Protein AF-A0A1I1AK60-F1 (afdb_monomer_lite)

Structure (mmCIF, N/CA/C/O backbone):
data_AF-A0A1I1AK60-F1
#
_entry.id   AF-A0A1I1AK60-F1
#
loop_
_atom_site.group_PDB
_atom_site.id
_atom_site.type_symbol
_atom_site.label_atom_id
_atom_site.label_alt_id
_atom_site.label_comp_id
_atom_site.label_asym_id
_atom_site.label_entity_id
_atom_site.label_seq_id
_atom_site.pdbx_PDB_ins_code
_atom_site.Cartn_x
_atom_site.Cartn_y
_atom_site.Cartn_z
_atom_site.occupancy
_atom_site.B_iso_or_equiv
_atom_site.auth_seq_id
_atom_site.auth_comp_id
_atom_site.auth_asym_id
_atom_site.auth_atom_id
_atom_site.pdbx_PDB_model_num
ATOM 1 N N . MET A 1 1 ? 7.339 -28.653 -0.037 1.00 32.06 1 MET A N 1
ATOM 2 C CA . MET A 1 1 ? 8.490 -27.781 0.278 1.00 32.06 1 MET A CA 1
ATOM 3 C C . MET A 1 1 ? 8.193 -26.424 -0.338 1.00 32.06 1 MET A C 1
ATOM 5 O O . MET A 1 1 ? 7.769 -26.441 -1.487 1.00 32.06 1 MET A O 1
ATOM 9 N N . PRO A 1 2 ? 8.282 -25.295 0.388 1.00 40.41 2 PRO A N 1
ATOM 10 C CA . PRO A 1 2 ? 8.175 -23.986 -0.255 1.00 40.41 2 PRO A CA 1
ATOM 11 C C . PRO A 1 2 ? 9.302 -23.860 -1.288 1.00 40.41 2 PRO A C 1
ATOM 13 O O . PRO A 1 2 ? 10.415 -24.316 -1.024 1.00 40.41 2 PRO A O 1
ATOM 16 N N . ALA A 1 3 ? 8.988 -23.340 -2.474 1.00 48.50 3 ALA A N 1
ATOM 17 C CA . ALA A 1 3 ? 9.982 -23.106 -3.512 1.00 48.50 3 ALA A CA 1
ATOM 18 C C . ALA A 1 3 ? 11.063 -22.165 -2.964 1.00 48.50 3 ALA A C 1
ATOM 20 O O . ALA A 1 3 ? 10.751 -21.180 -2.297 1.00 48.50 3 ALA A O 1
ATOM 21 N N . THR A 1 4 ? 12.332 -22.495 -3.192 1.00 51.81 4 THR A N 1
ATOM 22 C CA . THR A 1 4 ? 13.434 -21.579 -2.893 1.00 51.81 4 THR A CA 1
ATOM 23 C C . THR A 1 4 ? 13.247 -20.322 -3.748 1.00 51.81 4 THR A C 1
ATOM 25 O O . THR A 1 4 ? 12.992 -20.478 -4.947 1.00 51.81 4 THR A O 1
ATOM 28 N N . PRO A 1 5 ? 13.381 -19.106 -3.185 1.00 62.59 5 PRO A N 1
ATOM 29 C CA . PRO A 1 5 ? 13.395 -17.880 -3.977 1.00 62.59 5 PRO A CA 1
ATOM 30 C C . PRO A 1 5 ? 14.431 -18.032 -5.083 1.00 62.59 5 PRO A C 1
ATOM 32 O O . PRO A 1 5 ? 15.594 -18.347 -4.813 1.00 62.59 5 PRO A O 1
ATOM 35 N N . SER A 1 6 ? 14.003 -17.885 -6.331 1.00 75.31 6 SER A N 1
ATOM 36 C CA . SER A 1 6 ? 14.891 -18.062 -7.470 1.00 75.31 6 SER A CA 1
ATOM 37 C C . SER A 1 6 ? 15.267 -16.696 -8.012 1.00 75.31 6 SER A C 1
ATOM 39 O O . SER A 1 6 ? 14.415 -15.977 -8.535 1.00 75.31 6 SER A O 1
ATOM 41 N N . LYS A 1 7 ? 16.560 -16.359 -7.930 1.00 80.12 7 LYS A N 1
ATOM 42 C CA . LYS A 1 7 ? 17.134 -15.207 -8.638 1.00 80.12 7 LYS A CA 1
ATOM 43 C C . LYS A 1 7 ? 16.692 -15.207 -10.105 1.00 80.12 7 LYS A C 1
ATOM 45 O O . LYS A 1 7 ? 16.326 -14.163 -10.632 1.00 80.12 7 LYS A O 1
ATOM 50 N N . ASP A 1 8 ? 16.652 -16.381 -10.733 1.00 85.94 8 ASP A N 1
ATOM 51 C CA . ASP A 1 8 ? 16.255 -16.535 -12.133 1.00 85.94 8 ASP A CA 1
ATOM 52 C C . ASP A 1 8 ? 14.796 -16.125 -12.363 1.00 85.94 8 ASP A C 1
ATOM 54 O O . ASP A 1 8 ? 14.478 -15.531 -13.392 1.00 85.94 8 ASP A O 1
ATOM 58 N N . LEU A 1 9 ? 13.912 -16.386 -11.391 1.00 87.19 9 LEU A N 1
ATOM 59 C CA . LEU A 1 9 ? 12.517 -15.959 -11.459 1.00 87.19 9 LEU A CA 1
ATOM 60 C C . LEU A 1 9 ? 12.415 -14.435 -11.369 1.00 87.19 9 LEU A C 1
ATOM 62 O O . LEU A 1 9 ? 11.713 -13.830 -12.174 1.00 87.19 9 LEU A O 1
ATOM 66 N N . LEU A 1 10 ? 13.138 -13.798 -10.445 1.00 87.19 10 LEU A N 1
ATOM 67 C CA . LEU A 1 10 ? 13.122 -12.338 -10.314 1.00 87.19 10 LEU A CA 1
ATOM 68 C C . LEU A 1 10 ? 13.719 -11.650 -11.552 1.00 87.19 10 LEU A C 1
ATOM 70 O O . LEU A 1 10 ? 13.139 -10.696 -12.064 1.00 87.19 10 LEU A O 1
ATOM 74 N N . VAL A 1 11 ? 14.821 -12.176 -12.094 1.00 90.62 11 VAL A N 1
ATOM 75 C CA . VAL A 1 11 ? 15.430 -11.691 -13.345 1.00 90.62 11 VAL A CA 1
ATOM 76 C C . VAL A 1 11 ? 14.471 -11.846 -14.527 1.00 90.62 11 VAL A C 1
ATOM 78 O O . VAL A 1 11 ? 14.330 -10.917 -15.323 1.00 90.62 11 VAL A O 1
ATOM 81 N N . ALA A 1 12 ? 13.769 -12.979 -14.638 1.00 89.25 12 ALA A N 1
ATOM 82 C CA . ALA A 1 12 ? 12.771 -13.183 -15.685 1.00 89.25 12 ALA A CA 1
ATOM 83 C C . ALA A 1 12 ? 11.626 -12.160 -15.601 1.00 89.25 12 ALA A C 1
ATOM 85 O O . ALA A 1 12 ? 11.209 -11.638 -16.636 1.00 89.25 12 ALA A O 1
ATOM 86 N N . HIS A 1 13 ? 11.166 -11.829 -14.391 1.00 88.69 13 HIS A N 1
ATOM 87 C CA . HIS A 1 13 ? 10.137 -10.810 -14.177 1.00 88.69 13 HIS A CA 1
ATOM 88 C C . HIS A 1 13 ? 10.623 -9.404 -14.508 1.00 88.69 13 HIS A C 1
ATOM 90 O O . HIS A 1 13 ? 9.925 -8.679 -15.210 1.00 88.69 13 HIS A O 1
ATOM 96 N N . VAL A 1 14 ? 11.825 -9.026 -14.064 1.00 89.38 14 VAL A N 1
ATOM 97 C CA . VAL A 1 14 ? 12.427 -7.726 -14.404 1.00 89.38 14 VAL A CA 1
ATOM 98 C C . VAL A 1 14 ? 12.552 -7.585 -15.919 1.00 89.38 14 VAL A C 1
ATOM 100 O O . VAL A 1 14 ? 12.210 -6.545 -16.471 1.00 89.38 14 VAL A O 1
ATOM 103 N N . ARG A 1 15 ? 12.991 -8.644 -16.610 1.00 90.38 15 ARG A N 1
ATOM 104 C CA . ARG A 1 15 ? 13.091 -8.650 -18.072 1.00 90.38 15 ARG A CA 1
ATOM 105 C C . ARG A 1 15 ? 11.729 -8.453 -18.731 1.00 90.38 15 ARG A C 1
ATOM 107 O O . ARG A 1 15 ? 11.592 -7.569 -19.562 1.00 90.38 15 ARG A O 1
ATOM 114 N N . ALA A 1 16 ? 10.726 -9.233 -18.324 1.00 87.38 16 ALA A N 1
ATOM 115 C CA . ALA A 1 16 ? 9.370 -9.091 -18.851 1.00 87.38 16 ALA A CA 1
ATOM 116 C C . ALA A 1 16 ? 8.807 -7.684 -18.601 1.00 87.38 16 ALA A C 1
ATOM 118 O O . ALA A 1 16 ? 8.126 -7.132 -19.454 1.00 87.38 16 ALA A O 1
ATOM 119 N N . LEU A 1 17 ? 9.125 -7.084 -17.455 1.00 87.06 17 LEU A N 1
ATOM 120 C CA . LEU A 1 17 ? 8.695 -5.737 -17.104 1.00 87.06 17 LEU A CA 1
ATOM 121 C C . LEU A 1 17 ? 9.390 -4.651 -17.940 1.00 87.06 17 LEU A C 1
ATOM 123 O O . LEU A 1 17 ? 8.762 -3.649 -18.268 1.00 87.06 17 LEU A O 1
ATOM 127 N N . LEU A 1 18 ? 10.658 -4.853 -18.310 1.00 86.94 18 LEU A N 1
ATOM 128 C CA . LEU A 1 18 ? 11.388 -3.975 -19.231 1.00 86.94 18 LEU A CA 1
ATOM 129 C C . LEU A 1 18 ? 10.826 -4.010 -20.663 1.00 86.94 18 LEU A C 1
ATOM 131 O O . LEU A 1 18 ? 11.010 -3.042 -21.398 1.00 86.94 18 LEU A O 1
ATOM 135 N N . ASP A 1 19 ? 10.136 -5.089 -21.042 1.00 83.06 19 ASP A N 1
ATOM 136 C CA . ASP A 1 19 ? 9.497 -5.244 -22.357 1.00 83.06 19 ASP A CA 1
ATOM 137 C C . ASP A 1 19 ? 8.117 -4.573 -22.443 1.00 83.06 19 ASP A C 1
ATOM 139 O O . ASP A 1 19 ? 7.574 -4.400 -23.538 1.00 83.06 19 ASP A O 1
ATOM 143 N N . VAL A 1 20 ? 7.526 -4.210 -21.301 1.00 77.69 20 VAL A N 1
ATOM 144 C CA . VAL A 1 20 ? 6.195 -3.603 -21.237 1.00 77.69 20 VAL A CA 1
ATOM 145 C C . VAL A 1 20 ? 6.311 -2.097 -21.426 1.00 77.69 20 VAL A C 1
ATOM 147 O O . VAL A 1 20 ? 6.971 -1.404 -20.650 1.00 77.69 20 VAL A O 1
ATOM 150 N N . GLU A 1 21 ? 5.613 -1.575 -22.435 1.00 76.38 21 GLU A N 1
ATOM 151 C CA . GLU A 1 21 ? 5.428 -0.134 -22.559 1.00 76.38 21 GLU A CA 1
ATOM 152 C C . GLU A 1 21 ? 4.635 0.367 -21.341 1.00 76.38 21 GLU A C 1
ATOM 154 O O . GLU A 1 21 ? 3.540 -0.138 -21.067 1.00 76.38 21 GLU A O 1
ATOM 159 N N . PRO A 1 22 ? 5.179 1.318 -20.567 1.00 74.06 22 PRO A N 1
ATOM 160 C CA . PRO A 1 22 ? 4.532 1.766 -19.349 1.00 74.06 22 PRO A CA 1
ATOM 161 C C . PRO A 1 22 ? 3.182 2.421 -19.686 1.00 74.06 22 PRO A C 1
ATOM 163 O O . PRO A 1 22 ? 3.148 3.335 -20.516 1.00 74.06 22 PRO A O 1
ATOM 166 N N . PRO A 1 23 ? 2.070 2.059 -19.015 1.00 77.75 23 PRO A N 1
ATOM 167 C CA . PRO A 1 23 ? 0.756 2.681 -19.224 1.00 77.75 23 PRO A CA 1
ATOM 168 C C . PRO A 1 23 ? 0.668 4.041 -18.515 1.00 77.75 23 PRO A C 1
ATOM 170 O O . PRO A 1 23 ? -0.313 4.394 -17.872 1.00 77.75 23 PRO A O 1
ATOM 173 N N . VAL A 1 24 ? 1.757 4.800 -18.574 1.00 68.94 24 VAL A N 1
ATOM 174 C CA . VAL A 1 24 ? 1.915 6.111 -17.946 1.00 68.94 24 VAL A CA 1
ATOM 175 C C . VAL A 1 24 ? 1.427 7.233 -18.856 1.00 68.94 24 VAL A C 1
ATOM 177 O O . VAL A 1 24 ? 1.158 8.331 -18.374 1.00 68.94 24 VAL A O 1
ATOM 180 N N . GLY A 1 25 ? 1.307 6.988 -20.166 1.00 76.06 25 GLY A N 1
ATOM 181 C CA . GLY A 1 25 ? 0.958 8.017 -21.143 1.00 76.06 25 GLY A CA 1
ATOM 182 C C . GLY A 1 25 ? 1.864 9.246 -21.011 1.00 76.06 25 GLY A C 1
ATOM 183 O O . GLY A 1 25 ? 3.085 9.129 -20.920 1.00 76.06 25 GLY A O 1
ATOM 184 N N . ALA A 1 26 ? 1.264 10.437 -20.941 1.00 60.91 26 ALA A N 1
ATOM 185 C CA . ALA A 1 26 ? 1.990 11.697 -20.743 1.00 60.91 26 ALA A CA 1
ATOM 186 C C . ALA A 1 26 ? 2.544 11.893 -19.317 1.00 60.91 26 ALA A C 1
ATOM 188 O O . ALA A 1 26 ? 3.278 12.849 -19.079 1.00 60.91 26 ALA A O 1
ATOM 189 N N . TYR A 1 27 ? 2.189 11.018 -18.372 1.00 76.81 27 TYR A N 1
ATOM 190 C CA . TYR A 1 27 ? 2.571 11.135 -16.967 1.00 76.81 27 TYR A CA 1
ATOM 191 C C . TYR A 1 27 ? 3.836 10.366 -16.611 1.00 76.81 27 TYR A C 1
ATOM 193 O O . TYR A 1 27 ? 4.258 10.397 -15.460 1.00 76.81 27 TYR A O 1
ATOM 201 N N . GLY A 1 28 ? 4.439 9.651 -17.558 1.00 78.44 28 GLY A N 1
ATOM 202 C CA . GLY A 1 28 ? 5.690 8.943 -17.320 1.00 78.44 28 GLY A CA 1
ATOM 203 C C . GLY A 1 28 ? 6.844 9.910 -17.141 1.00 78.44 28 GLY A C 1
ATOM 204 O O . GLY A 1 28 ? 6.950 10.896 -17.870 1.00 78.44 28 GLY A O 1
ATOM 205 N N . VAL A 1 29 ? 7.750 9.607 -16.215 1.00 80.56 29 VAL A N 1
ATOM 206 C CA . VAL A 1 29 ? 9.047 10.288 -16.200 1.00 80.56 29 VAL A CA 1
ATOM 207 C C . VAL A 1 29 ? 9.824 9.853 -17.453 1.00 80.56 29 VAL A C 1
ATOM 209 O O . VAL A 1 29 ? 10.045 8.649 -17.630 1.00 80.56 29 VAL A O 1
ATOM 212 N N . PRO A 1 30 ? 10.233 10.780 -18.341 1.00 80.19 30 PRO A N 1
ATOM 213 C CA . PRO A 1 30 ? 10.964 10.422 -19.553 1.00 80.19 30 PRO A CA 1
ATOM 214 C C . PRO A 1 30 ? 12.251 9.653 -19.240 1.00 80.19 30 PRO A C 1
ATOM 216 O O . PRO A 1 30 ? 12.930 9.963 -18.266 1.00 80.19 30 PRO A O 1
ATOM 219 N N . ASP A 1 31 ? 12.584 8.667 -20.079 1.00 80.56 31 ASP A N 1
ATOM 220 C CA . ASP A 1 31 ? 13.761 7.788 -19.933 1.00 80.56 31 ASP A CA 1
ATOM 221 C C . ASP A 1 31 ? 13.768 6.932 -18.647 1.00 80.56 31 ASP A C 1
ATOM 223 O O . ASP A 1 31 ? 14.723 6.197 -18.424 1.00 80.56 31 ASP A O 1
ATOM 227 N N . SER A 1 32 ? 12.724 6.968 -17.807 1.00 84.19 32 SER A N 1
ATOM 228 C CA . SER A 1 32 ? 12.649 6.108 -16.619 1.00 84.19 32 SER A CA 1
ATOM 229 C C . SER A 1 32 ? 12.376 4.649 -16.985 1.00 84.19 32 SER A C 1
ATOM 231 O O . SER A 1 32 ? 11.668 4.344 -17.947 1.00 84.19 32 SER A O 1
ATOM 233 N N . VAL A 1 33 ? 12.933 3.739 -16.188 1.00 86.81 33 VAL A N 1
ATOM 234 C CA . VAL A 1 33 ? 12.584 2.315 -16.223 1.00 86.81 33 VAL A CA 1
ATOM 235 C C . VAL A 1 33 ? 11.731 1.946 -15.013 1.00 86.81 33 VAL A C 1
ATOM 237 O O . VAL A 1 33 ? 11.809 2.618 -13.981 1.00 86.81 33 VAL A O 1
ATOM 240 N N . PRO A 1 34 ? 10.912 0.887 -15.111 1.00 89.19 34 PRO A N 1
ATOM 241 C CA . PRO A 1 34 ? 10.194 0.361 -13.960 1.00 89.19 34 PRO A CA 1
ATOM 242 C C . PRO A 1 34 ? 11.146 -0.047 -12.830 1.00 89.19 34 PRO A C 1
ATOM 244 O O . PRO A 1 34 ? 12.152 -0.720 -13.055 1.00 89.19 34 PRO A O 1
ATOM 247 N N . ILE A 1 35 ? 10.793 0.322 -11.601 1.00 89.88 35 ILE A N 1
ATOM 248 C CA . ILE A 1 35 ? 11.523 -0.026 -10.385 1.00 89.88 35 ILE A CA 1
ATOM 249 C C . ILE A 1 35 ? 10.829 -1.210 -9.719 1.00 89.88 35 ILE A C 1
ATOM 251 O O . ILE A 1 35 ? 9.715 -1.091 -9.218 1.00 89.88 35 ILE A O 1
ATOM 255 N N . VAL A 1 36 ? 11.497 -2.364 -9.709 1.00 89.94 36 VAL A N 1
ATOM 256 C CA . VAL A 1 36 ? 10.966 -3.578 -9.063 1.00 89.94 36 VAL A CA 1
ATOM 257 C C . VAL A 1 36 ? 11.072 -3.530 -7.542 1.00 89.94 36 VAL A C 1
ATOM 259 O O . VAL A 1 36 ? 10.236 -4.099 -6.846 1.00 89.94 36 VAL A O 1
ATOM 262 N N . ALA A 1 37 ? 12.107 -2.865 -7.032 1.00 93.69 37 ALA A N 1
ATOM 263 C CA . ALA A 1 37 ? 12.353 -2.658 -5.617 1.00 93.69 37 ALA A CA 1
ATOM 264 C C . ALA A 1 37 ? 13.382 -1.540 -5.415 1.00 93.69 37 ALA A C 1
ATOM 266 O O . ALA A 1 37 ? 14.252 -1.315 -6.259 1.00 93.69 37 ALA A O 1
ATOM 267 N N . PHE A 1 38 ? 13.338 -0.909 -4.249 1.00 94.06 38 PHE A N 1
ATOM 268 C CA . PHE A 1 38 ? 14.470 -0.186 -3.686 1.00 94.06 38 PHE A CA 1
ATOM 269 C C . PHE A 1 38 ? 15.088 -1.053 -2.587 1.00 94.06 38 PHE A C 1
ATOM 271 O O . PHE A 1 38 ? 14.412 -1.407 -1.619 1.00 94.06 38 PHE A O 1
ATOM 278 N N . GLY A 1 39 ? 16.365 -1.400 -2.726 1.00 94.06 39 GLY A N 1
ATOM 279 C CA . GLY A 1 39 ? 17.046 -2.361 -1.860 1.00 94.06 39 GLY A CA 1
ATOM 280 C C . GLY A 1 39 ? 16.936 -3.804 -2.354 1.00 94.06 39 GLY A C 1
ATOM 281 O O . GLY A 1 39 ? 16.292 -4.103 -3.360 1.00 94.06 39 GLY A O 1
ATOM 282 N N . ASP A 1 40 ? 17.620 -4.706 -1.653 1.00 93.00 40 ASP A N 1
ATOM 283 C CA . ASP A 1 40 ? 17.819 -6.087 -2.089 1.00 93.00 40 ASP A CA 1
ATOM 284 C C . ASP A 1 40 ? 16.617 -6.986 -1.766 1.00 93.00 40 ASP A C 1
ATOM 286 O O . ASP A 1 40 ? 16.602 -7.715 -0.775 1.00 93.00 40 ASP A O 1
ATOM 290 N N . ALA A 1 41 ? 15.592 -6.943 -2.620 1.00 92.94 41 ALA A N 1
ATOM 291 C CA . ALA A 1 41 ? 14.375 -7.737 -2.446 1.00 92.94 41 ALA A CA 1
ATOM 292 C C . ALA A 1 41 ? 14.626 -9.257 -2.415 1.00 92.94 41 ALA A C 1
ATOM 294 O O . ALA A 1 41 ? 13.834 -9.991 -1.828 1.00 92.94 41 ALA A O 1
ATOM 295 N N . GLN A 1 42 ? 15.728 -9.741 -3.003 1.00 90.75 42 GLN A N 1
ATOM 296 C CA . GLN A 1 42 ? 16.057 -11.167 -3.009 1.00 90.75 42 GLN A CA 1
ATOM 297 C C . GLN A 1 42 ? 16.424 -11.679 -1.608 1.00 90.75 42 GLN A C 1
ATOM 299 O O . GLN A 1 42 ? 16.108 -12.821 -1.275 1.00 90.75 42 GLN A O 1
ATOM 304 N N . HIS A 1 43 ? 17.083 -10.848 -0.797 1.00 91.00 43 HIS A N 1
ATOM 305 C CA . HIS A 1 43 ? 17.568 -11.225 0.535 1.00 91.00 43 HIS A CA 1
ATOM 306 C C . HIS A 1 43 ? 16.830 -10.520 1.681 1.00 91.00 43 HIS A C 1
ATOM 308 O O . HIS A 1 43 ? 16.997 -10.901 2.843 1.00 91.00 43 HIS A O 1
ATOM 314 N N . ALA A 1 44 ? 15.998 -9.522 1.375 1.00 96.19 44 ALA A N 1
ATOM 315 C CA . ALA A 1 44 ? 15.188 -8.834 2.363 1.00 96.19 44 ALA A CA 1
ATOM 316 C C . ALA A 1 44 ? 14.240 -9.801 3.089 1.00 96.19 44 ALA A C 1
ATOM 318 O O . ALA A 1 44 ? 13.639 -10.705 2.507 1.00 96.19 44 ALA A O 1
ATOM 319 N N . ARG A 1 45 ? 14.072 -9.562 4.390 1.00 96.31 45 ARG A N 1
ATOM 320 C CA . ARG A 1 45 ? 13.108 -10.270 5.244 1.00 96.31 45 ARG A CA 1
ATOM 321 C C . ARG A 1 45 ? 11.800 -9.504 5.367 1.00 96.31 45 ARG A C 1
ATOM 323 O O . ARG A 1 45 ? 10.747 -10.107 5.555 1.00 96.31 45 ARG A O 1
ATOM 330 N N . VAL A 1 46 ? 11.869 -8.177 5.298 1.00 98.06 46 VAL A N 1
ATOM 331 C CA . VAL A 1 46 ? 10.714 -7.289 5.447 1.00 98.06 46 VAL A CA 1
ATOM 332 C C . VAL A 1 46 ? 10.645 -6.344 4.260 1.00 98.06 46 VAL A C 1
ATOM 334 O O . VAL A 1 46 ? 11.631 -5.697 3.924 1.00 98.06 46 VAL A O 1
ATOM 337 N N . ALA A 1 47 ? 9.471 -6.214 3.657 1.00 98.31 47 ALA A N 1
ATOM 338 C CA . ALA A 1 47 ? 9.219 -5.181 2.664 1.00 98.31 47 ALA A CA 1
ATOM 339 C C . ALA A 1 47 ? 8.326 -4.099 3.261 1.00 98.31 47 ALA A C 1
ATOM 341 O O . ALA A 1 47 ? 7.383 -4.398 3.992 1.00 98.31 47 ALA A O 1
ATOM 342 N N . THR A 1 48 ? 8.570 -2.841 2.918 1.00 98.44 48 THR A N 1
ATOM 343 C CA . THR A 1 48 ? 7.525 -1.814 3.003 1.00 98.44 48 THR A CA 1
ATOM 344 C C . THR A 1 48 ? 6.946 -1.573 1.615 1.00 98.44 48 THR A C 1
ATOM 346 O O . THR A 1 48 ? 7.646 -1.753 0.623 1.00 98.44 48 THR A O 1
ATOM 349 N N . VAL A 1 49 ? 5.679 -1.169 1.532 1.00 97.88 49 VAL A N 1
ATOM 350 C CA . VAL A 1 49 ? 4.99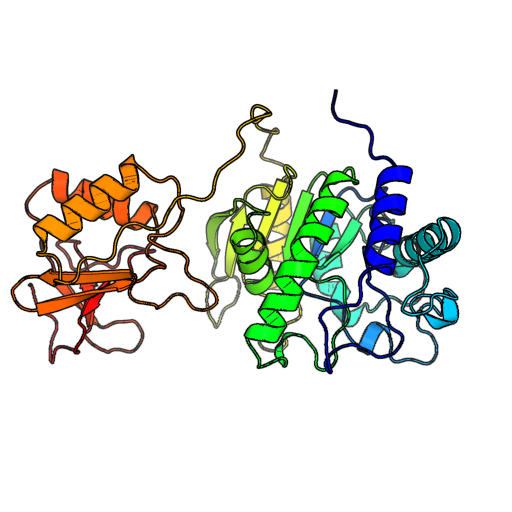0 -0.938 0.256 1.00 97.88 49 VAL A CA 1
ATOM 351 C C . VAL A 1 49 ? 4.492 0.499 0.171 1.00 97.88 49 VAL A C 1
ATOM 353 O O . VAL A 1 49 ? 3.771 0.969 1.062 1.00 97.88 49 VAL A O 1
ATOM 356 N N . GLY A 1 50 ? 4.911 1.185 -0.889 1.00 95.25 50 GLY A N 1
ATOM 357 C CA . GLY A 1 50 ? 4.457 2.501 -1.321 1.00 95.25 50 GLY A CA 1
ATOM 358 C C . GLY A 1 50 ? 3.470 2.411 -2.485 1.00 95.25 50 GLY A C 1
ATOM 359 O O . GLY A 1 50 ? 3.014 1.330 -2.857 1.00 95.25 50 GLY A O 1
ATOM 360 N N . ILE A 1 51 ? 3.077 3.567 -3.026 1.00 92.25 51 ILE A N 1
ATOM 361 C CA . ILE A 1 51 ? 2.210 3.589 -4.209 1.00 92.25 51 ILE A CA 1
ATOM 362 C C . ILE A 1 51 ? 3.024 3.535 -5.498 1.00 92.25 51 ILE A C 1
ATOM 364 O O . ILE A 1 51 ? 2.724 2.691 -6.336 1.00 92.25 51 ILE A O 1
ATOM 368 N N . ASN A 1 52 ? 3.997 4.432 -5.662 1.00 91.81 52 ASN A N 1
ATOM 369 C CA . ASN A 1 52 ? 4.848 4.514 -6.836 1.00 91.81 52 ASN A CA 1
ATOM 370 C C . ASN A 1 52 ? 6.129 5.331 -6.560 1.00 91.81 52 ASN A C 1
ATOM 372 O O . ASN A 1 52 ? 6.127 6.187 -5.664 1.00 91.81 52 ASN A O 1
ATOM 376 N N . PRO A 1 53 ? 7.177 5.153 -7.385 1.00 88.50 53 PRO A N 1
ATOM 377 C CA . PRO A 1 53 ? 8.366 5.998 -7.372 1.00 88.50 53 PRO A CA 1
ATOM 378 C C . PRO A 1 53 ? 8.070 7.468 -7.712 1.00 88.50 53 PRO A C 1
ATOM 380 O O . PRO A 1 53 ? 7.240 7.778 -8.569 1.00 88.50 53 PRO A O 1
ATOM 383 N N . SER A 1 54 ? 8.809 8.394 -7.095 1.00 81.56 54 SER A N 1
ATOM 384 C CA . SER A 1 54 ? 8.747 9.827 -7.429 1.00 81.56 54 SER A CA 1
ATOM 385 C C . SER A 1 54 ? 9.696 10.173 -8.575 1.00 81.56 54 SER A C 1
ATOM 387 O O . SER A 1 54 ? 10.798 9.644 -8.651 1.00 81.56 54 SER A O 1
ATOM 389 N N . ASP A 1 55 ? 9.339 11.171 -9.381 1.00 76.75 55 ASP A N 1
ATOM 390 C CA . ASP A 1 55 ? 10.247 11.841 -10.326 1.00 76.75 55 ASP A CA 1
ATOM 391 C C . ASP A 1 55 ? 11.531 12.405 -9.685 1.00 76.75 55 ASP A C 1
ATOM 393 O O . ASP A 1 55 ? 12.582 12.421 -10.320 1.00 76.75 55 ASP A O 1
ATOM 397 N N . ALA A 1 56 ? 11.484 12.804 -8.412 1.00 74.62 56 ALA A N 1
ATOM 398 C CA . ALA A 1 56 ? 12.647 13.230 -7.636 1.00 74.62 56 ALA A CA 1
ATOM 399 C C . ALA A 1 56 ? 13.753 12.161 -7.534 1.00 74.62 56 ALA A C 1
ATOM 401 O O . ALA A 1 56 ? 14.918 12.524 -7.400 1.00 74.62 56 ALA A O 1
ATOM 402 N N . GLU A 1 57 ? 13.414 10.870 -7.642 1.00 70.94 57 GLU A N 1
ATOM 403 C CA . GLU A 1 57 ? 14.398 9.773 -7.713 1.00 70.94 57 GLU A CA 1
ATOM 404 C C . GLU A 1 57 ? 15.204 9.800 -9.027 1.00 70.94 57 GLU A C 1
ATOM 406 O O . GLU A 1 57 ? 16.294 9.236 -9.112 1.00 70.94 57 GLU A O 1
ATOM 411 N N . PHE A 1 58 ? 14.684 10.491 -10.047 1.00 69.19 58 PHE A N 1
ATOM 412 C CA . PHE A 1 58 ? 15.252 10.599 -11.393 1.00 69.19 58 PHE A CA 1
ATOM 413 C C . PHE A 1 58 ? 15.798 12.009 -11.694 1.00 69.19 58 PHE A C 1
ATOM 415 O O . PHE A 1 58 ? 16.554 12.189 -12.647 1.00 69.19 58 PHE A O 1
ATOM 422 N N . ALA A 1 59 ? 15.459 13.016 -10.880 1.00 59.41 59 ALA A N 1
ATOM 423 C CA . ALA A 1 59 ? 15.865 14.409 -11.061 1.00 59.41 59 ALA A CA 1
ATOM 424 C C . ALA A 1 59 ? 17.043 14.791 -10.133 1.00 59.41 59 ALA A C 1
ATOM 426 O O . ALA A 1 59 ? 16.844 15.209 -8.993 1.00 59.41 59 ALA A O 1
ATOM 427 N N . GLY A 1 60 ? 18.292 14.698 -10.615 1.00 51.59 60 GLY A N 1
ATOM 428 C CA . GLY A 1 60 ? 19.482 15.122 -9.858 1.00 51.59 60 GLY A CA 1
ATOM 429 C C . GLY A 1 60 ? 20.817 14.964 -10.603 1.00 51.59 60 GLY A C 1
ATOM 430 O O . GLY A 1 60 ? 20.872 14.374 -11.673 1.00 51.59 60 GLY A O 1
ATOM 431 N N . VAL A 1 61 ? 21.913 15.499 -10.038 1.00 39.69 61 VAL A N 1
ATOM 432 C CA . VAL A 1 61 ? 23.293 15.390 -10.589 1.00 39.69 61 VAL A CA 1
ATOM 433 C C . VAL A 1 61 ? 23.928 14.018 -10.291 1.00 39.69 61 VAL A C 1
ATOM 435 O O . VAL A 1 61 ? 24.920 13.638 -10.906 1.00 39.69 61 VAL A O 1
ATOM 438 N N . GLN A 1 62 ? 23.331 13.251 -9.378 1.00 46.03 62 GLN A N 1
ATOM 439 C CA . GLN A 1 62 ? 23.662 11.854 -9.103 1.00 46.03 62 GLN A CA 1
ATOM 440 C C . GLN A 1 62 ? 22.382 11.083 -8.741 1.00 46.03 62 GLN A C 1
ATOM 442 O O . GLN A 1 62 ? 22.201 10.718 -7.579 1.00 46.03 62 GLN A O 1
ATOM 447 N N . PRO A 1 63 ? 21.475 10.799 -9.696 1.00 48.19 63 PRO A N 1
ATOM 448 C CA . PRO A 1 63 ? 20.707 9.564 -9.571 1.00 48.19 63 PRO A CA 1
ATOM 449 C C . PRO A 1 63 ? 21.724 8.419 -9.391 1.00 48.19 63 PRO A C 1
ATOM 451 O O . PRO A 1 63 ? 22.886 8.564 -9.799 1.00 48.19 63 PRO A O 1
ATOM 454 N N . PRO A 1 64 ? 21.362 7.244 -8.858 1.00 52.72 64 PRO A N 1
ATOM 455 C CA . PRO A 1 64 ? 22.060 6.054 -9.315 1.00 52.72 64 PRO A CA 1
ATOM 456 C C . PRO A 1 64 ? 21.975 6.125 -10.847 1.00 52.72 64 PRO A C 1
ATOM 458 O O . PRO A 1 64 ? 20.884 6.022 -11.399 1.00 52.72 64 PRO A O 1
ATOM 461 N N . ILE A 1 65 ? 23.088 6.408 -11.531 1.00 50.97 65 ILE A N 1
ATOM 462 C CA . ILE A 1 65 ? 23.204 6.704 -12.978 1.00 50.97 65 ILE A CA 1
ATOM 463 C C . ILE A 1 65 ? 22.710 5.526 -13.862 1.00 50.97 65 ILE A C 1
ATOM 465 O O . ILE A 1 65 ? 22.929 5.483 -15.062 1.00 50.97 65 ILE A O 1
ATOM 469 N N . ALA A 1 66 ? 22.005 4.551 -13.296 1.00 57.53 66 ALA A N 1
ATOM 470 C CA . ALA A 1 66 ? 21.662 3.279 -13.895 1.00 57.53 66 ALA A CA 1
ATOM 471 C C . ALA A 1 66 ? 20.158 2.930 -13.845 1.00 57.53 66 ALA A C 1
ATOM 473 O O . ALA A 1 66 ? 19.808 1.789 -14.130 1.00 57.53 66 ALA A O 1
ATOM 474 N N . LEU A 1 67 ? 19.273 3.888 -13.531 1.00 66.75 67 LEU A N 1
ATOM 475 C CA . LEU A 1 67 ? 17.808 3.716 -13.599 1.00 66.75 67 LEU A CA 1
ATOM 476 C C . LEU A 1 67 ? 17.169 4.435 -14.799 1.00 66.75 67 LEU A C 1
ATOM 478 O O . LEU A 1 67 ? 16.009 4.838 -14.736 1.00 66.75 67 LEU A O 1
ATOM 482 N N . THR A 1 68 ? 17.913 4.613 -15.893 1.00 76.69 68 THR A N 1
ATOM 483 C CA . THR A 1 68 ? 17.337 5.125 -17.141 1.00 76.69 68 THR A CA 1
ATOM 484 C C . THR A 1 68 ? 17.469 4.121 -18.276 1.00 76.69 68 THR A C 1
ATOM 486 O O . THR A 1 68 ? 18.405 3.313 -18.292 1.00 76.69 68 THR A O 1
ATOM 489 N N . ALA A 1 69 ? 16.531 4.154 -19.223 1.00 80.06 69 ALA A N 1
ATOM 490 C CA . ALA A 1 69 ? 16.534 3.255 -20.372 1.00 80.06 69 ALA A CA 1
ATOM 491 C C . ALA A 1 69 ? 17.826 3.434 -21.181 1.00 80.06 69 ALA A C 1
ATOM 493 O O . ALA A 1 69 ? 18.518 2.462 -21.493 1.00 80.06 69 ALA A O 1
ATOM 494 N N . SER A 1 70 ? 18.240 4.687 -21.379 1.00 81.50 70 SER A N 1
ATOM 495 C CA . SER A 1 70 ? 19.510 5.042 -22.017 1.00 81.50 70 SER A CA 1
ATOM 496 C C . SER A 1 70 ? 20.730 4.445 -21.299 1.00 81.50 70 SER A C 1
ATOM 498 O O . SER A 1 70 ? 21.623 3.900 -21.949 1.00 81.50 70 SER A O 1
ATOM 500 N N . ALA A 1 71 ? 20.773 4.479 -19.962 1.00 79.50 71 ALA A N 1
ATOM 501 C CA . ALA A 1 71 ? 21.873 3.901 -19.183 1.00 79.50 71 ALA A CA 1
ATOM 502 C C . ALA A 1 71 ? 21.882 2.359 -19.182 1.00 79.50 71 ALA A C 1
ATOM 504 O O . ALA A 1 71 ? 22.944 1.723 -19.102 1.00 79.50 71 ALA A O 1
ATOM 505 N N . LEU A 1 72 ? 20.707 1.735 -19.281 1.00 83.00 72 LEU A N 1
ATOM 506 C CA . LEU A 1 72 ? 20.560 0.286 -19.433 1.00 83.00 72 LEU A CA 1
ATOM 507 C C . LEU A 1 72 ? 20.773 -0.182 -20.881 1.00 83.00 72 LEU A C 1
ATOM 509 O O . LEU A 1 72 ? 20.987 -1.375 -21.112 1.00 83.00 72 LEU A O 1
ATOM 513 N N . GLY A 1 73 ? 20.797 0.744 -21.842 1.00 83.06 73 GLY A N 1
ATOM 514 C CA . GLY A 1 73 ? 20.855 0.437 -23.269 1.00 83.06 73 GLY A CA 1
ATOM 515 C C . GLY A 1 73 ? 19.571 -0.224 -23.772 1.00 83.06 73 GLY A C 1
ATOM 516 O O . GLY A 1 73 ? 19.618 -0.977 -24.743 1.00 83.06 73 GLY A O 1
ATOM 517 N N . THR A 1 74 ? 18.447 -0.013 -23.084 1.00 80.00 74 THR A N 1
ATOM 518 C CA . THR A 1 74 ? 17.136 -0.489 -23.526 1.00 80.00 74 THR A CA 1
ATOM 519 C C . THR A 1 74 ? 16.520 0.535 -24.473 1.00 80.00 74 THR A C 1
ATOM 521 O O . THR A 1 74 ? 16.783 1.735 -24.395 1.00 80.00 74 THR A O 1
ATOM 524 N N . SER A 1 75 ? 15.721 0.056 -25.422 1.00 71.44 75 SER A N 1
ATOM 525 C CA . SER A 1 75 ? 14.990 0.908 -26.356 1.00 71.44 75 SER A CA 1
ATOM 526 C C . SER A 1 75 ? 13.594 0.346 -26.556 1.00 71.44 75 SER A C 1
ATOM 528 O O . SER A 1 75 ? 13.414 -0.872 -26.607 1.00 71.44 75 SER A O 1
ATOM 530 N N . THR A 1 76 ? 12.608 1.233 -26.665 1.00 66.19 76 THR A N 1
ATOM 531 C CA . THR A 1 76 ? 11.217 0.845 -26.898 1.00 66.19 76 THR A CA 1
ATOM 532 C C . THR A 1 76 ? 11.116 -0.035 -28.145 1.00 66.19 76 THR A C 1
ATOM 534 O O . THR A 1 76 ? 11.642 0.313 -29.202 1.00 66.19 76 THR A O 1
ATOM 537 N N . GLY A 1 77 ? 10.447 -1.184 -28.022 1.00 65.69 77 GLY A N 1
ATOM 538 C CA . GLY A 1 77 ? 10.236 -2.127 -29.125 1.00 65.69 77 GLY A CA 1
ATOM 539 C C . GLY A 1 77 ? 11.356 -3.150 -29.346 1.00 65.69 77 GLY A C 1
ATOM 540 O O . GLY A 1 77 ? 11.212 -4.004 -30.221 1.00 65.69 77 GLY A O 1
ATOM 541 N N . THR A 1 78 ? 12.436 -3.114 -28.558 1.00 78.75 78 THR A N 1
ATOM 542 C CA . THR A 1 78 ? 13.453 -4.178 -28.546 1.00 78.75 78 THR A CA 1
ATOM 543 C C . THR A 1 78 ? 13.334 -4.988 -27.257 1.00 78.75 78 THR A C 1
ATOM 545 O O . THR A 1 78 ? 13.394 -4.382 -26.188 1.00 78.75 78 THR A O 1
ATOM 548 N N . PRO A 1 79 ? 13.219 -6.328 -27.327 1.00 85.38 79 PRO A N 1
ATOM 549 C CA . PRO A 1 79 ? 13.199 -7.162 -26.132 1.00 85.38 79 PRO A CA 1
ATOM 550 C C . PRO A 1 79 ? 14.458 -6.971 -25.280 1.00 85.38 79 PRO A C 1
ATOM 552 O O . PRO A 1 79 ? 15.579 -7.022 -25.797 1.00 85.38 79 PRO A O 1
ATOM 555 N N . ALA A 1 80 ? 14.274 -6.782 -23.981 1.00 88.75 80 ALA A N 1
ATOM 556 C CA . ALA A 1 80 ? 15.334 -6.649 -23.007 1.00 88.75 80 ALA A CA 1
ATOM 557 C C . ALA A 1 80 ? 16.119 -7.960 -22.871 1.00 88.75 80 ALA A C 1
ATOM 559 O O . ALA A 1 80 ? 15.565 -9.064 -22.865 1.00 88.75 80 ALA A O 1
ATOM 560 N N . THR A 1 81 ? 17.439 -7.853 -22.727 1.00 91.62 81 THR A N 1
ATOM 561 C CA . THR A 1 81 ? 18.298 -9.017 -22.495 1.00 91.62 81 THR A CA 1
ATOM 562 C C . THR A 1 81 ? 18.313 -9.414 -21.018 1.00 91.62 81 THR A C 1
ATOM 564 O O . THR A 1 81 ? 17.920 -8.651 -20.131 1.00 91.62 81 THR A O 1
ATOM 567 N N . VAL A 1 82 ? 18.788 -10.629 -20.730 1.00 91.44 82 VAL A N 1
ATOM 568 C CA . VAL A 1 82 ? 18.977 -11.092 -19.344 1.00 91.44 82 VAL A CA 1
ATOM 569 C C . VAL A 1 82 ? 19.979 -10.195 -18.620 1.00 91.44 82 VAL A C 1
ATOM 571 O O . VAL A 1 82 ? 19.737 -9.796 -17.487 1.00 91.44 82 VAL A O 1
ATOM 574 N N . GLU A 1 83 ? 21.051 -9.793 -19.299 1.00 90.88 83 GLU A N 1
ATOM 575 C CA . GLU A 1 83 ? 22.090 -8.923 -18.749 1.00 90.88 83 GLU A CA 1
ATOM 576 C C . GLU A 1 83 ? 21.535 -7.539 -18.388 1.00 90.88 83 GLU A C 1
ATOM 578 O O . GLU A 1 83 ? 21.937 -6.952 -17.385 1.00 90.88 83 GLU A O 1
ATOM 583 N N . GLN A 1 84 ? 20.590 -7.006 -19.170 1.00 91.25 84 GLN A N 1
ATOM 584 C CA . GLN A 1 84 ? 19.922 -5.739 -18.854 1.00 91.25 84 GLN A CA 1
ATOM 585 C C . GLN A 1 84 ? 19.043 -5.857 -17.609 1.00 91.25 84 GLN A C 1
ATOM 587 O O . GLN A 1 84 ? 19.101 -4.989 -16.736 1.00 91.25 84 GLN A O 1
ATOM 592 N N . ALA A 1 85 ? 18.286 -6.949 -17.493 1.00 90.81 85 ALA A N 1
ATOM 593 C CA . ALA A 1 85 ? 17.475 -7.230 -16.315 1.00 90.81 85 ALA A CA 1
ATOM 594 C C . ALA A 1 85 ? 18.334 -7.436 -15.056 1.00 90.81 85 ALA A C 1
ATOM 596 O O . ALA A 1 85 ? 18.034 -6.872 -14.005 1.00 90.81 85 ALA A O 1
ATOM 597 N N . GLU A 1 86 ? 19.441 -8.175 -15.159 1.00 91.69 86 GLU A N 1
ATOM 598 C CA . GLU A 1 86 ? 20.388 -8.352 -14.055 1.00 91.69 86 GLU A CA 1
ATOM 599 C C . GLU A 1 86 ? 21.048 -7.035 -13.641 1.00 91.69 86 GLU A C 1
ATOM 601 O O . GLU A 1 86 ? 21.214 -6.781 -12.447 1.00 91.69 86 GLU A O 1
ATOM 606 N N . ARG A 1 87 ? 21.392 -6.172 -14.605 1.00 90.38 87 ARG A N 1
ATOM 607 C CA . ARG A 1 87 ? 21.924 -4.835 -14.317 1.00 90.38 87 ARG A CA 1
ATOM 608 C C . ARG A 1 87 ? 20.908 -3.972 -13.580 1.00 90.38 87 ARG A C 1
ATOM 610 O O . ARG A 1 87 ? 21.280 -3.366 -12.581 1.00 90.38 87 ARG A O 1
ATOM 617 N N . LEU A 1 88 ? 19.653 -3.926 -14.033 1.00 89.12 88 LEU A N 1
ATOM 618 C CA . LEU A 1 88 ? 18.601 -3.180 -13.337 1.00 89.12 88 LEU A CA 1
ATOM 619 C C . LEU A 1 88 ? 18.409 -3.712 -11.912 1.00 89.12 88 LEU A C 1
ATOM 621 O O . LEU A 1 88 ? 18.416 -2.935 -10.961 1.00 89.12 88 LEU A O 1
ATOM 625 N N . LEU A 1 89 ? 18.329 -5.034 -11.748 1.00 90.56 89 LEU A N 1
ATOM 626 C CA . LEU A 1 89 ? 18.181 -5.643 -10.430 1.00 90.56 89 LEU A CA 1
ATOM 627 C C . LEU A 1 89 ? 19.360 -5.305 -9.506 1.00 90.56 89 LEU A C 1
ATOM 629 O O . LEU A 1 89 ? 19.138 -4.938 -8.358 1.00 90.56 89 LEU A O 1
ATOM 633 N N . ALA A 1 90 ? 20.600 -5.346 -10.003 1.00 89.56 90 ALA A N 1
ATOM 634 C CA . ALA A 1 90 ? 21.780 -4.971 -9.220 1.00 89.56 90 ALA A CA 1
ATOM 635 C C . ALA A 1 90 ? 21.732 -3.507 -8.747 1.00 89.56 90 ALA A C 1
ATOM 637 O O . ALA A 1 90 ? 22.127 -3.203 -7.621 1.00 89.56 90 ALA A O 1
ATOM 638 N N . VAL A 1 91 ? 21.217 -2.604 -9.585 1.00 88.12 91 VAL A N 1
ATOM 639 C CA . VAL A 1 91 ? 21.049 -1.183 -9.244 1.00 88.12 91 VAL A CA 1
ATOM 640 C C . VAL A 1 91 ? 19.958 -1.001 -8.191 1.00 88.12 91 VAL A C 1
ATOM 642 O O . VAL A 1 91 ? 20.178 -0.295 -7.208 1.00 88.12 91 VAL A O 1
ATOM 645 N N . CYS A 1 92 ? 18.816 -1.673 -8.358 1.00 90.00 92 CYS A N 1
ATOM 646 C CA . CYS A 1 92 ? 17.744 -1.719 -7.365 1.00 90.00 92 CYS A CA 1
ATOM 647 C C . CYS A 1 92 ? 18.257 -2.235 -6.011 1.00 90.00 92 CYS A C 1
ATOM 649 O O . CYS A 1 92 ? 18.073 -1.564 -4.994 1.00 90.00 92 CYS A O 1
ATOM 651 N N . SER A 1 93 ? 18.978 -3.363 -6.000 1.00 91.38 93 SER A N 1
ATOM 652 C CA . SER A 1 93 ? 19.547 -3.958 -4.785 1.00 91.38 93 SER A CA 1
ATOM 653 C C . SER A 1 93 ? 20.549 -3.036 -4.082 1.00 91.38 93 SER A C 1
ATOM 655 O O . SER A 1 93 ? 20.572 -2.974 -2.854 1.00 91.38 93 SER A O 1
ATOM 657 N N . GLY A 1 94 ? 21.344 -2.279 -4.844 1.00 89.19 94 GLY A N 1
ATOM 658 C CA . GLY A 1 94 ? 22.330 -1.328 -4.321 1.00 89.19 94 GLY A CA 1
ATOM 659 C C . GLY A 1 94 ? 21.772 0.037 -3.901 1.00 89.19 94 GLY A C 1
ATOM 660 O O . GLY A 1 94 ? 22.524 0.853 -3.371 1.00 89.19 94 GLY A O 1
ATOM 661 N N . TYR A 1 95 ? 20.478 0.312 -4.106 1.00 89.88 95 TYR A N 1
ATOM 662 C CA . TYR A 1 95 ? 19.901 1.658 -3.970 1.00 89.88 95 TYR A CA 1
ATOM 663 C C . TYR A 1 95 ? 20.251 2.362 -2.644 1.00 89.88 95 TYR A C 1
ATOM 665 O O . TYR A 1 95 ? 20.739 3.496 -2.641 1.00 89.88 95 TYR A O 1
ATOM 673 N N . PHE A 1 96 ? 20.069 1.679 -1.509 1.00 89.94 96 PHE A N 1
ATOM 674 C CA . PHE A 1 96 ? 20.312 2.261 -0.183 1.00 89.94 96 PHE A CA 1
ATOM 675 C C . PHE A 1 96 ? 21.796 2.444 0.173 1.00 89.94 96 PHE A C 1
ATOM 677 O O . PHE A 1 96 ? 22.100 3.110 1.161 1.00 89.94 96 PHE A O 1
ATOM 684 N N . GLN A 1 97 ? 22.721 1.920 -0.636 1.00 86.62 97 GLN A N 1
ATOM 685 C CA . GLN A 1 97 ? 24.172 2.052 -0.443 1.00 86.62 97 GLN A CA 1
ATOM 686 C C . GLN A 1 97 ? 24.765 3.284 -1.147 1.00 86.62 97 GLN A C 1
ATOM 688 O O . GLN A 1 97 ? 25.967 3.536 -1.051 1.00 86.62 97 GLN A O 1
ATOM 693 N N . HIS A 1 98 ? 23.947 4.038 -1.882 1.00 82.19 98 HIS A N 1
ATOM 694 C CA . HIS A 1 98 ? 24.393 5.181 -2.674 1.00 82.19 98 HIS A CA 1
ATOM 695 C C . HIS A 1 98 ? 23.814 6.488 -2.121 1.00 82.19 98 HIS A C 1
ATOM 697 O O . HIS A 1 98 ? 24.240 6.965 -1.070 1.00 82.19 98 HIS A O 1
ATOM 703 N N . HIS A 1 99 ? 22.826 7.063 -2.805 1.00 79.19 99 HIS A N 1
ATOM 704 C CA . HIS A 1 99 ? 22.187 8.323 -2.432 1.00 79.19 99 HIS A CA 1
ATOM 705 C C . HIS A 1 99 ? 20.666 8.150 -2.343 1.00 79.19 99 HIS A C 1
ATOM 707 O O . HIS A 1 99 ? 19.939 8.747 -3.135 1.00 79.19 99 HIS A O 1
ATOM 713 N N . PRO A 1 100 ? 20.166 7.324 -1.405 1.00 84.50 100 PRO A N 1
ATOM 714 C CA . PRO A 1 100 ? 18.734 7.091 -1.287 1.00 84.50 100 PRO A CA 1
ATOM 715 C C . PRO A 1 100 ? 18.005 8.361 -0.843 1.00 84.50 100 PRO A C 1
ATOM 717 O O . PRO A 1 100 ? 18.548 9.204 -0.115 1.00 84.50 100 PRO A O 1
ATOM 720 N N . TYR A 1 101 ? 16.732 8.474 -1.215 1.00 85.56 101 TYR A N 1
ATOM 721 C CA . TYR A 1 101 ? 15.884 9.604 -0.865 1.00 85.56 101 TYR A CA 1
ATOM 722 C C . TYR A 1 101 ? 15.421 9.535 0.598 1.00 85.56 101 TYR A C 1
ATOM 724 O O . TYR A 1 101 ? 14.248 9.347 0.929 1.00 85.56 101 TYR A O 1
ATOM 732 N N . TRP A 1 102 ? 16.361 9.718 1.528 1.00 87.06 102 TRP A N 1
ATOM 733 C CA . TRP A 1 102 ? 16.129 9.567 2.966 1.00 87.06 102 TRP A CA 1
ATOM 734 C C . TRP A 1 102 ? 15.008 10.448 3.513 1.00 87.06 102 TRP A C 1
ATOM 736 O O . TRP A 1 102 ? 14.384 10.084 4.505 1.00 87.06 102 TRP A O 1
ATOM 746 N N . LYS A 1 103 ? 14.689 11.577 2.870 1.00 85.44 103 LYS A N 1
ATOM 747 C CA . LYS A 1 103 ? 13.533 12.394 3.262 1.00 85.44 103 LYS A CA 1
ATOM 748 C C . LYS A 1 103 ? 12.225 11.592 3.209 1.00 85.44 103 LYS A C 1
ATOM 750 O O . LYS A 1 103 ? 11.387 11.761 4.091 1.00 85.44 103 LYS A O 1
ATOM 755 N N . TYR A 1 104 ? 12.068 10.727 2.208 1.00 88.06 104 TYR A N 1
ATOM 756 C CA . TYR A 1 104 ? 10.922 9.831 2.075 1.00 88.06 104 TYR A CA 1
ATOM 757 C C . TYR A 1 104 ? 11.063 8.582 2.961 1.00 88.06 104 TYR A C 1
ATOM 759 O O . TYR A 1 104 ? 10.114 8.212 3.658 1.00 88.06 104 TYR A O 1
ATOM 767 N N . PHE A 1 105 ? 12.248 7.958 2.984 1.00 92.19 105 PHE A N 1
ATOM 768 C CA . PHE A 1 105 ? 12.459 6.665 3.650 1.00 92.19 105 PHE A CA 1
ATOM 769 C C . PHE A 1 105 ? 12.678 6.736 5.166 1.00 92.19 105 PHE A C 1
ATOM 771 O O . PHE A 1 105 ? 12.362 5.773 5.860 1.00 92.19 105 PHE A O 1
ATOM 778 N N . ALA A 1 106 ? 13.162 7.850 5.723 1.00 92.12 106 ALA A N 1
ATOM 779 C CA . ALA A 1 106 ? 13.542 7.930 7.138 1.00 92.12 106 ALA A CA 1
ATOM 780 C C . ALA A 1 106 ? 12.405 7.620 8.138 1.00 92.12 106 ALA A C 1
ATOM 782 O O . ALA A 1 106 ? 12.676 6.964 9.146 1.00 92.12 106 ALA A O 1
ATOM 783 N N . PRO A 1 107 ? 11.139 8.037 7.926 1.00 94.12 107 PRO A N 1
ATOM 784 C CA . PRO A 1 107 ? 10.041 7.619 8.798 1.00 94.12 107 PRO A CA 1
ATOM 785 C C . PRO A 1 107 ? 9.798 6.104 8.767 1.00 94.12 107 PRO A C 1
ATOM 787 O O . PRO A 1 107 ? 9.570 5.510 9.817 1.00 94.12 107 PRO A O 1
ATOM 790 N N . LEU A 1 108 ? 9.883 5.480 7.587 1.00 96.69 108 LEU A N 1
ATOM 791 C CA . LEU A 1 108 ? 9.724 4.031 7.425 1.00 96.69 108 LEU A CA 1
ATOM 792 C C . LEU A 1 108 ? 10.901 3.264 8.032 1.00 96.69 108 LEU A C 1
ATOM 794 O O . LEU A 1 108 ? 10.682 2.270 8.713 1.00 96.69 108 LEU A O 1
ATOM 798 N N . GLU A 1 109 ? 12.126 3.760 7.856 1.00 96.19 109 GLU A N 1
ATOM 799 C CA . GLU A 1 109 ? 13.338 3.184 8.448 1.00 96.19 109 GLU A CA 1
ATOM 800 C C . GLU A 1 109 ? 13.220 3.088 9.973 1.00 96.19 109 GLU A C 1
ATOM 802 O O . GLU A 1 109 ? 13.517 2.053 10.559 1.00 96.19 109 GLU A O 1
ATOM 807 N N . LYS A 1 110 ? 12.688 4.125 10.631 1.00 95.56 110 LYS A N 1
ATOM 808 C CA . LYS A 1 110 ? 12.439 4.091 12.082 1.00 95.56 110 LYS A CA 1
ATOM 809 C C . LYS A 1 110 ? 11.412 3.029 12.482 1.00 95.56 110 LYS A C 1
ATOM 811 O O . LYS A 1 110 ? 11.569 2.398 13.532 1.00 95.56 110 LYS A O 1
ATOM 816 N N . VAL A 1 111 ? 10.368 2.844 11.667 1.00 97.31 111 VAL A N 1
ATOM 817 C CA . VAL A 1 111 ? 9.358 1.794 11.877 1.00 97.31 111 VAL A CA 1
ATOM 818 C C . VAL A 1 111 ? 9.967 0.409 11.709 1.00 97.31 111 VAL A C 1
ATOM 820 O O . VAL A 1 111 ? 9.702 -0.453 12.539 1.00 97.31 111 VAL A O 1
ATOM 823 N N . LEU A 1 112 ? 10.822 0.203 10.709 1.00 97.75 112 LEU A N 1
ATOM 824 C CA . LEU A 1 112 ? 11.541 -1.056 10.506 1.00 97.75 112 LEU A CA 1
ATOM 825 C C . LEU A 1 112 ? 12.494 -1.352 11.673 1.00 97.75 112 LEU A C 1
ATOM 827 O O . LEU A 1 112 ? 12.363 -2.373 12.346 1.00 97.75 112 LEU A O 1
ATOM 831 N N . GLN A 1 113 ? 13.388 -0.421 12.004 1.00 96.12 113 GLN A N 1
ATOM 832 C CA . GLN A 1 113 ? 14.394 -0.632 13.049 1.00 96.12 113 GLN A CA 1
ATOM 833 C C . GLN A 1 113 ? 13.758 -0.965 14.403 1.00 96.12 113 GLN A C 1
ATOM 835 O O . GLN A 1 113 ? 14.184 -1.887 15.094 1.00 96.12 113 GLN A O 1
ATOM 840 N N . THR A 1 114 ? 12.702 -0.238 14.773 1.00 94.06 114 THR A N 1
ATOM 841 C CA . THR A 1 114 ? 12.049 -0.405 16.080 1.00 94.06 114 THR A CA 1
ATOM 842 C C . THR A 1 114 ? 10.998 -1.519 16.066 1.00 94.06 114 THR A C 1
ATOM 844 O O . THR A 1 114 ? 10.837 -2.252 17.041 1.00 94.06 114 THR A O 1
ATOM 847 N N . GLY A 1 115 ? 10.248 -1.639 14.972 1.00 94.00 115 GLY A N 1
ATOM 848 C CA . GLY A 1 115 ? 9.121 -2.557 14.844 1.00 94.00 115 GLY A CA 1
ATOM 849 C C . GLY A 1 115 ? 9.531 -3.980 14.482 1.00 94.00 115 GLY A C 1
ATOM 850 O O . GLY A 1 115 ? 8.919 -4.930 14.961 1.00 94.00 115 GLY A O 1
ATOM 851 N N . THR A 1 116 ? 10.564 -4.152 13.663 1.00 95.44 116 THR A N 1
ATOM 852 C CA . THR A 1 116 ? 10.941 -5.460 13.103 1.00 95.44 116 THR A CA 1
ATOM 853 C C . THR A 1 116 ? 12.405 -5.818 13.340 1.00 95.44 116 THR A C 1
ATOM 855 O O . THR A 1 116 ? 12.771 -6.979 13.164 1.00 95.44 116 THR A O 1
ATOM 858 N N . GLY A 1 117 ? 13.234 -4.859 13.768 1.00 95.12 117 GLY A N 1
ATOM 859 C CA . GLY A 1 117 ? 14.677 -5.057 13.918 1.00 95.12 117 GLY A CA 1
ATOM 860 C C . GLY A 1 117 ? 15.399 -5.202 12.576 1.00 95.12 117 GLY A C 1
ATOM 861 O O . GLY A 1 117 ? 16.461 -5.813 12.532 1.00 95.12 117 GLY A O 1
ATOM 862 N N . THR A 1 118 ? 14.806 -4.694 11.492 1.00 97.38 118 THR A N 1
ATOM 863 C CA . THR A 1 118 ? 15.386 -4.692 10.140 1.00 97.38 118 THR A CA 1
ATOM 864 C C . THR A 1 118 ? 15.685 -3.266 9.687 1.00 97.38 118 THR A C 1
ATOM 866 O O . THR A 1 118 ? 15.195 -2.305 10.280 1.00 97.38 118 THR A O 1
ATOM 869 N N . SER A 1 119 ? 16.468 -3.115 8.625 1.00 97.06 119 SER A N 1
ATOM 870 C CA . SER A 1 119 ? 16.888 -1.824 8.083 1.00 97.06 119 SER A CA 1
ATOM 871 C C . SER A 1 119 ? 16.988 -1.889 6.564 1.00 97.06 119 SER A C 1
ATOM 873 O O . SER A 1 119 ? 17.344 -2.916 5.989 1.00 97.06 119 SER A O 1
ATOM 875 N N . TYR A 1 120 ? 16.710 -0.771 5.898 1.00 96.44 120 TYR A N 1
ATOM 876 C CA . TYR A 1 120 ? 17.072 -0.624 4.491 1.00 96.44 120 TYR A CA 1
ATOM 877 C C . TYR A 1 120 ? 18.592 -0.633 4.280 1.00 96.44 120 TYR A C 1
ATOM 879 O O . TYR A 1 120 ? 19.085 -1.101 3.257 1.00 96.44 120 TYR A O 1
ATOM 887 N N . SER A 1 121 ? 19.344 -0.106 5.250 1.00 92.56 121 SER A N 1
ATOM 888 C CA . SER A 1 121 ? 20.784 0.146 5.127 1.00 92.56 121 SER A CA 1
ATOM 889 C C . SER A 1 121 ? 21.624 -1.130 5.194 1.00 92.56 121 SER A C 1
ATOM 891 O O . SER A 1 121 ? 22.705 -1.173 4.615 1.00 92.56 121 SER A O 1
ATOM 893 N N . ASP A 1 122 ? 21.149 -2.159 5.902 1.00 93.94 122 ASP A N 1
ATOM 894 C CA . ASP A 1 122 ? 21.835 -3.454 6.026 1.00 93.94 122 ASP A CA 1
ATOM 895 C C . ASP A 1 122 ? 21.306 -4.521 5.048 1.00 93.94 122 ASP A C 1
ATOM 897 O O . ASP A 1 122 ? 21.784 -5.654 5.058 1.00 93.94 122 ASP A O 1
ATOM 901 N N . GLY A 1 123 ? 20.332 -4.162 4.201 1.00 94.12 123 GLY A N 1
ATOM 902 C CA . GLY A 1 123 ? 19.716 -5.054 3.217 1.00 94.12 123 GLY A CA 1
ATOM 903 C C . GLY A 1 123 ? 18.688 -6.036 3.788 1.00 94.12 123 GLY A C 1
ATOM 904 O O . GLY A 1 123 ? 18.110 -6.813 3.034 1.00 94.12 123 GLY A O 1
ATOM 905 N N . SER A 1 124 ? 18.408 -6.009 5.095 1.00 96.38 124 SER A N 1
ATOM 906 C CA . SER A 1 124 ? 17.375 -6.864 5.699 1.00 96.38 124 SER A CA 1
ATOM 907 C C . SER A 1 124 ? 15.947 -6.391 5.404 1.00 96.38 124 SER A C 1
ATOM 909 O O . SER A 1 124 ? 14.997 -7.154 5.619 1.00 96.38 124 SER A O 1
ATOM 911 N N . ALA A 1 125 ? 15.784 -5.169 4.888 1.00 98.00 125 ALA A N 1
ATOM 912 C CA . ALA A 1 125 ? 14.529 -4.655 4.363 1.00 98.00 125 ALA A CA 1
ATOM 913 C C . ALA A 1 125 ? 14.668 -4.025 2.968 1.00 98.00 125 ALA A C 1
ATOM 915 O O . ALA A 1 125 ? 15.698 -3.446 2.626 1.00 98.00 125 ALA A O 1
ATOM 916 N N . CYS A 1 126 ? 13.587 -4.082 2.190 1.00 97.69 126 CYS A N 1
ATOM 917 C CA . CYS A 1 126 ? 13.451 -3.396 0.904 1.00 97.69 126 CYS A CA 1
ATOM 918 C C . CYS A 1 126 ? 12.150 -2.578 0.850 1.00 97.69 126 CYS A C 1
ATOM 920 O O . CYS A 1 126 ? 11.252 -2.742 1.681 1.00 97.69 126 CYS A O 1
ATOM 922 N N . HIS A 1 127 ? 12.038 -1.680 -0.125 1.00 97.75 127 HIS A N 1
ATOM 923 C CA . HIS A 1 127 ? 10.790 -1.000 -0.464 1.00 97.75 127 HIS A CA 1
ATOM 924 C C . HIS A 1 127 ? 10.281 -1.501 -1.807 1.00 97.75 127 HIS A C 1
ATOM 926 O O . HIS A 1 127 ? 11.051 -1.612 -2.758 1.00 97.75 127 HIS A O 1
ATOM 932 N N . LEU A 1 128 ? 8.989 -1.780 -1.874 1.00 97.00 128 LEU A N 1
ATOM 933 C CA . LEU A 1 128 ? 8.269 -2.124 -3.090 1.00 97.00 128 LEU A CA 1
ATOM 934 C C . LEU A 1 128 ? 7.217 -1.049 -3.352 1.00 97.00 128 LEU A C 1
ATOM 936 O O . LEU A 1 128 ? 6.761 -0.380 -2.424 1.00 97.00 128 LEU A O 1
ATOM 940 N N . ASP A 1 129 ? 6.766 -0.944 -4.591 1.00 95.44 129 ASP A N 1
ATOM 941 C CA . ASP A 1 129 ? 5.649 -0.085 -4.960 1.00 95.44 129 ASP A CA 1
ATOM 942 C C . ASP A 1 129 ? 4.556 -0.899 -5.646 1.00 95.44 129 ASP A C 1
ATOM 944 O O . ASP A 1 129 ? 4.829 -1.882 -6.334 1.00 95.44 129 ASP A O 1
ATOM 948 N N . VAL A 1 130 ? 3.300 -0.485 -5.458 1.00 94.12 130 VAL A N 1
ATOM 949 C CA . VAL A 1 130 ? 2.166 -1.072 -6.192 1.00 94.12 130 VAL A CA 1
ATOM 950 C C . VAL A 1 130 ? 2.290 -0.786 -7.688 1.00 94.12 130 VAL A C 1
ATOM 952 O O . VAL A 1 130 ? 1.981 -1.644 -8.509 1.00 94.12 130 VAL A O 1
ATOM 955 N N . VAL A 1 131 ? 2.747 0.413 -8.044 1.00 92.69 131 VAL A N 1
ATOM 956 C CA . VAL A 1 131 ? 2.983 0.850 -9.418 1.00 92.69 131 VAL A CA 1
ATOM 957 C C . VAL A 1 131 ? 4.491 1.034 -9.600 1.00 92.69 131 VAL A C 1
ATOM 959 O O . VAL A 1 131 ? 5.051 1.961 -9.017 1.00 92.69 131 VAL A O 1
ATOM 962 N N . PRO A 1 132 ? 5.169 0.202 -10.410 1.00 92.50 132 PRO A N 1
ATOM 963 C CA . PRO A 1 132 ? 6.629 0.237 -10.530 1.00 92.50 132 PRO A CA 1
ATOM 964 C C . PRO A 1 132 ? 7.142 1.436 -11.341 1.00 92.50 132 PRO A C 1
ATOM 966 O O . PRO A 1 132 ? 8.344 1.689 -11.378 1.00 92.50 132 PRO A O 1
ATOM 969 N N . TRP A 1 133 ? 6.263 2.174 -12.024 1.00 91.19 133 TRP A N 1
ATOM 970 C CA . TRP A 1 133 ? 6.649 3.296 -12.876 1.00 91.19 133 TRP A CA 1
ATOM 971 C C . TRP A 1 133 ? 6.597 4.631 -12.139 1.00 91.19 133 TRP A C 1
ATOM 973 O O . TRP A 1 133 ? 5.620 4.971 -11.463 1.00 91.19 133 TRP A O 1
ATOM 983 N N . ALA A 1 134 ? 7.652 5.417 -12.331 1.00 89.06 134 ALA A N 1
ATOM 984 C CA . ALA A 1 134 ? 7.717 6.778 -11.838 1.00 89.06 134 ALA A CA 1
ATOM 985 C C . ALA A 1 134 ? 6.780 7.691 -12.630 1.00 89.06 134 ALA A C 1
ATOM 987 O O . ALA A 1 134 ? 6.714 7.612 -13.861 1.00 89.06 134 ALA A O 1
ATOM 988 N N . THR A 1 135 ? 6.089 8.589 -11.928 1.00 88.94 135 THR A N 1
ATOM 989 C CA . THR A 1 135 ? 5.151 9.525 -12.559 1.00 88.94 135 THR A CA 1
ATOM 990 C C . THR A 1 135 ? 5.531 10.984 -12.328 1.00 88.94 135 THR A C 1
ATOM 992 O O . THR A 1 135 ? 5.994 11.358 -11.249 1.00 88.94 135 THR A O 1
ATOM 995 N N . THR A 1 136 ? 5.264 11.824 -13.328 1.00 86.00 136 THR A N 1
ATOM 996 C CA . THR A 1 136 ? 5.249 13.283 -13.236 1.00 86.00 136 THR A CA 1
ATOM 997 C C . THR A 1 136 ? 3.913 13.809 -13.805 1.00 86.00 136 THR A C 1
ATOM 999 O O . THR A 1 136 ? 3.610 13.605 -14.978 1.00 86.00 136 THR A O 1
ATOM 1002 N N . PRO A 1 137 ? 3.038 14.415 -12.980 1.00 85.50 137 PRO A N 1
ATOM 1003 C CA . PRO A 1 137 ? 3.266 14.766 -11.590 1.00 85.50 137 PRO A CA 1
ATOM 1004 C C . PRO A 1 137 ? 3.215 13.535 -10.663 1.00 85.50 137 PRO A C 1
ATOM 1006 O O . PRO A 1 137 ? 2.829 12.432 -11.061 1.00 85.50 137 PRO A O 1
ATOM 1009 N N . VAL A 1 138 ? 3.606 13.721 -9.399 1.00 85.44 138 VAL A N 1
ATOM 1010 C CA . VAL A 1 138 ? 3.531 12.661 -8.377 1.00 85.44 138 VAL A CA 1
ATOM 1011 C C . VAL A 1 138 ? 2.104 12.121 -8.249 1.00 85.44 138 VAL A C 1
ATOM 1013 O O . VAL A 1 138 ? 1.136 12.858 -8.443 1.00 85.44 138 VAL A O 1
ATOM 1016 N N . TRP A 1 139 ? 1.951 10.858 -7.848 1.00 86.81 139 TRP A N 1
ATOM 1017 C CA . TRP A 1 139 ? 0.668 10.142 -7.845 1.00 86.81 139 TRP A CA 1
ATOM 1018 C C . TRP A 1 139 ? -0.540 10.929 -7.321 1.00 86.81 139 TRP A C 1
ATOM 1020 O O . TRP A 1 139 ? -1.614 10.933 -7.930 1.00 86.81 139 TRP A O 1
ATOM 1030 N N . GLY A 1 140 ? -0.377 11.623 -6.189 1.00 83.12 140 GLY A N 1
ATOM 1031 C CA . GLY A 1 140 ? -1.445 12.406 -5.558 1.00 83.12 140 GLY A CA 1
ATOM 1032 C C . GLY A 1 140 ? -2.020 13.519 -6.446 1.00 83.12 140 GLY A C 1
ATOM 1033 O O . GLY A 1 140 ? -3.155 13.937 -6.232 1.00 83.12 140 GLY A O 1
ATOM 1034 N N . GLN A 1 141 ? -1.275 13.949 -7.464 1.00 87.19 141 GLN A N 1
ATOM 1035 C CA . GLN A 1 141 ? -1.633 15.012 -8.404 1.00 87.19 141 GLN A CA 1
ATOM 1036 C C . GLN A 1 141 ? -2.175 14.493 -9.746 1.00 87.19 141 GLN A C 1
ATOM 1038 O O . GLN A 1 141 ? -2.679 15.291 -10.531 1.00 87.19 141 GLN A O 1
ATOM 1043 N N . ILE A 1 142 ? -2.131 13.182 -10.008 1.00 86.81 142 ILE A N 1
ATOM 1044 C CA . ILE A 1 142 ? -2.762 12.584 -11.195 1.00 86.81 142 ILE A CA 1
ATOM 1045 C C . ILE A 1 142 ? -4.282 12.605 -10.998 1.00 86.81 142 ILE A C 1
ATOM 1047 O O . ILE A 1 142 ? -4.837 11.745 -10.332 1.00 86.81 142 ILE A O 1
ATOM 1051 N N . THR A 1 143 ? -4.991 13.603 -11.510 1.00 84.12 143 THR A N 1
ATOM 1052 C CA . THR A 1 143 ? -6.438 13.750 -11.257 1.00 84.12 143 THR A CA 1
ATOM 1053 C C . THR A 1 143 ? -7.303 12.778 -12.059 1.00 84.12 143 THR A C 1
ATOM 1055 O O . THR A 1 143 ? -8.441 12.507 -11.673 1.00 84.12 143 THR A O 1
ATOM 1058 N N . GLU A 1 144 ? -6.769 12.233 -13.148 1.00 87.12 144 GLU A N 1
ATOM 1059 C CA . GLU A 1 144 ? -7.471 11.327 -14.051 1.00 87.12 144 GLU A CA 1
ATOM 1060 C C . GLU A 1 144 ? -7.608 9.924 -13.447 1.00 87.12 144 GLU A C 1
ATOM 1062 O O . GLU A 1 144 ? -6.631 9.209 -13.211 1.00 87.12 144 GLU A O 1
ATOM 1067 N N . ALA A 1 145 ? -8.852 9.515 -13.189 1.00 83.25 145 ALA A N 1
ATOM 1068 C CA . ALA A 1 145 ? -9.147 8.225 -12.571 1.00 83.25 145 ALA A CA 1
ATOM 1069 C C . ALA A 1 145 ? -8.824 7.032 -13.486 1.00 83.25 145 ALA A C 1
ATOM 1071 O O . ALA A 1 145 ? -8.394 5.995 -12.987 1.00 83.25 145 ALA A O 1
ATOM 1072 N N . THR A 1 146 ? -9.008 7.182 -14.802 1.00 85.44 146 THR A N 1
ATOM 1073 C CA . THR A 1 146 ? -8.690 6.155 -15.808 1.00 85.44 146 THR A CA 1
ATOM 1074 C C . THR A 1 146 ? -7.197 5.856 -15.828 1.00 85.44 146 THR A C 1
ATOM 1076 O O . THR A 1 146 ? -6.813 4.710 -15.644 1.00 85.44 146 THR A O 1
ATOM 1079 N N . THR A 1 147 ? -6.362 6.891 -15.896 1.00 85.81 147 THR A N 1
ATOM 1080 C CA . THR A 1 147 ? -4.898 6.786 -15.864 1.00 85.81 147 THR A CA 1
ATOM 1081 C C . THR A 1 147 ? -4.407 6.102 -14.588 1.00 85.81 147 THR A C 1
ATOM 1083 O O . THR A 1 147 ? -3.602 5.175 -14.632 1.00 85.81 147 THR A O 1
ATOM 1086 N N . ARG A 1 148 ? -4.928 6.506 -13.418 1.00 85.88 148 ARG A N 1
ATOM 1087 C CA . ARG A 1 148 ? -4.603 5.827 -12.152 1.00 85.88 148 ARG A CA 1
ATOM 1088 C C . ARG A 1 148 ? -4.987 4.350 -12.189 1.00 85.88 148 ARG A C 1
ATOM 1090 O O . ARG A 1 148 ? -4.215 3.522 -11.719 1.00 85.88 148 ARG A O 1
ATOM 1097 N N . LYS A 1 149 ? -6.168 4.028 -12.722 1.00 85.12 149 LYS A N 1
ATOM 1098 C CA . LYS A 1 149 ? -6.633 2.646 -12.840 1.00 85.12 149 LYS A CA 1
ATOM 1099 C C . LYS A 1 149 ? -5.731 1.827 -13.765 1.00 85.12 149 LYS A C 1
ATOM 1101 O O . LYS A 1 149 ? -5.322 0.749 -13.363 1.00 85.12 149 LYS A O 1
ATOM 1106 N N . GLU A 1 150 ? -5.373 2.341 -14.936 1.00 87.62 150 GLU A N 1
ATOM 1107 C CA . GLU A 1 150 ? -4.480 1.658 -15.883 1.00 87.62 150 GLU A CA 1
ATOM 1108 C C . GLU A 1 150 ? -3.103 1.370 -15.267 1.00 87.62 150 GLU A C 1
ATOM 1110 O O . GLU A 1 150 ? -2.595 0.253 -15.369 1.00 87.62 150 GLU A O 1
ATOM 1115 N N . LEU A 1 151 ? -2.537 2.339 -14.540 1.00 89.31 151 LEU A N 1
ATOM 1116 C CA . LEU A 1 151 ? -1.279 2.162 -13.809 1.00 89.31 151 LEU A CA 1
ATOM 1117 C C . LEU A 1 151 ? -1.368 1.082 -12.726 1.00 89.31 151 LEU A C 1
ATOM 1119 O O . LEU A 1 151 ? -0.437 0.293 -12.565 1.00 89.31 151 LEU A O 1
ATOM 1123 N N . LEU A 1 152 ? -2.476 1.042 -11.984 1.00 88.56 152 LEU A N 1
ATOM 1124 C CA . LEU A 1 152 ? -2.709 0.045 -10.938 1.00 88.56 152 LEU A CA 1
ATOM 1125 C C . LEU A 1 152 ? -2.940 -1.349 -11.516 1.00 88.56 152 LEU A C 1
ATOM 1127 O O . LEU A 1 152 ? -2.338 -2.305 -11.034 1.00 88.56 152 LEU A O 1
ATOM 1131 N N . ASP A 1 153 ? -3.771 -1.458 -12.552 1.00 86.31 153 ASP A N 1
ATOM 1132 C CA . ASP A 1 153 ? -4.083 -2.721 -13.223 1.00 86.31 153 ASP A CA 1
ATOM 1133 C C . ASP A 1 153 ? -2.815 -3.352 -13.816 1.00 86.31 153 ASP A C 1
ATOM 1135 O O . ASP A 1 153 ? -2.651 -4.570 -13.774 1.00 86.31 153 ASP A O 1
ATOM 1139 N N . ALA A 1 154 ? -1.892 -2.530 -14.321 1.00 87.69 154 ALA A N 1
ATOM 1140 C CA . ALA A 1 154 ? -0.612 -2.999 -14.835 1.00 87.69 154 ALA A CA 1
ATOM 1141 C C . ALA A 1 154 ? 0.438 -3.251 -13.740 1.00 87.69 154 ALA A C 1
ATOM 1143 O O . ALA A 1 154 ? 1.262 -4.151 -13.883 1.00 87.69 154 ALA A O 1
ATOM 1144 N N . GLY A 1 155 ? 0.425 -2.480 -12.649 1.00 89.75 155 GLY A N 1
ATOM 1145 C CA . GLY A 1 155 ? 1.398 -2.601 -11.560 1.00 89.75 155 GLY A CA 1
ATOM 1146 C C . GLY A 1 155 ? 1.114 -3.757 -10.597 1.00 89.75 155 GLY A C 1
ATOM 1147 O O . GLY A 1 155 ? 2.035 -4.450 -10.166 1.00 89.75 155 GLY A O 1
ATOM 1148 N N . ALA A 1 156 ? -0.156 -4.034 -10.297 1.00 88.19 156 ALA A N 1
ATOM 1149 C CA . ALA A 1 156 ? -0.532 -5.065 -9.330 1.00 88.19 156 ALA A CA 1
ATOM 1150 C C . ALA A 1 156 ? -0.001 -6.476 -9.674 1.00 88.19 156 ALA A C 1
ATOM 1152 O O . ALA A 1 156 ? 0.554 -7.123 -8.778 1.00 88.19 156 ALA A O 1
ATOM 1153 N N . PRO A 1 157 ? -0.076 -6.963 -10.932 1.00 88.19 157 PRO A N 1
ATOM 1154 C CA . PRO A 1 157 ? 0.538 -8.236 -11.317 1.00 88.19 157 PRO A CA 1
ATOM 1155 C C . PRO A 1 157 ? 2.060 -8.260 -11.122 1.00 88.19 157 PRO A C 1
ATOM 1157 O O . PRO A 1 157 ? 2.625 -9.300 -10.779 1.00 88.19 157 PRO A O 1
ATOM 1160 N N . VAL A 1 158 ? 2.728 -7.116 -11.301 1.00 89.94 158 VAL A N 1
ATOM 1161 C CA . VAL A 1 158 ? 4.176 -6.984 -11.089 1.00 89.94 158 VAL A CA 1
ATOM 1162 C C . VAL A 1 158 ? 4.504 -7.140 -9.611 1.00 89.94 158 VAL A C 1
ATOM 1164 O O . VAL A 1 158 ? 5.354 -7.956 -9.261 1.00 89.94 158 VAL A O 1
ATOM 1167 N N . LEU A 1 159 ? 3.790 -6.426 -8.734 1.00 92.81 159 LEU A N 1
ATOM 1168 C CA . LEU A 1 159 ? 3.967 -6.562 -7.289 1.00 92.81 159 LEU A CA 1
ATOM 1169 C C . LEU A 1 159 ? 3.717 -8.007 -6.833 1.00 92.81 159 LEU A C 1
ATOM 1171 O O . LEU A 1 159 ? 4.520 -8.550 -6.078 1.00 92.81 159 LEU A O 1
ATOM 1175 N N . ALA A 1 160 ? 2.650 -8.650 -7.321 1.00 91.00 160 ALA A N 1
ATOM 1176 C CA . ALA A 1 160 ? 2.350 -10.053 -7.019 1.00 91.00 160 ALA A CA 1
ATOM 1177 C C . ALA A 1 160 ? 3.521 -10.979 -7.371 1.00 91.00 160 ALA A C 1
ATOM 1179 O O . ALA A 1 160 ? 3.922 -11.823 -6.572 1.00 91.00 160 ALA A O 1
ATOM 1180 N N . SER A 1 161 ? 4.099 -10.766 -8.550 1.00 89.12 161 SER A N 1
ATOM 1181 C CA . SER A 1 161 ? 5.215 -11.555 -9.056 1.00 89.12 161 SER A CA 1
ATOM 1182 C C . SER A 1 161 ? 6.496 -11.364 -8.242 1.00 89.12 161 SER A C 1
ATOM 1184 O O . SER A 1 161 ? 7.213 -12.324 -7.965 1.00 89.12 161 SER A O 1
ATOM 1186 N N . VAL A 1 162 ? 6.784 -10.129 -7.817 1.00 91.00 162 VAL A N 1
ATOM 1187 C CA . VAL A 1 162 ? 7.920 -9.843 -6.928 1.00 91.00 162 VAL A CA 1
ATOM 1188 C C . VAL A 1 162 ? 7.711 -10.506 -5.565 1.00 91.00 162 VAL A C 1
ATOM 1190 O O . VAL A 1 162 ? 8.636 -11.115 -5.033 1.00 91.00 162 VAL A O 1
ATOM 1193 N N . LEU A 1 163 ? 6.499 -10.458 -5.008 1.00 91.25 163 LEU A N 1
ATOM 1194 C CA . LEU A 1 163 ? 6.182 -11.147 -3.754 1.00 91.25 163 LEU A CA 1
ATOM 1195 C C . LEU A 1 163 ? 6.377 -12.669 -3.873 1.00 91.25 163 LEU A C 1
ATOM 1197 O O . LEU A 1 163 ? 6.934 -13.276 -2.965 1.00 91.25 163 LEU A O 1
ATOM 1201 N N . GLU A 1 164 ? 5.988 -13.277 -4.997 1.00 89.50 164 GLU A N 1
ATOM 1202 C CA . GLU A 1 164 ? 6.196 -14.711 -5.256 1.00 89.50 164 GLU A CA 1
ATOM 1203 C C . GLU A 1 164 ? 7.682 -15.077 -5.417 1.00 89.50 164 GLU A C 1
ATOM 1205 O O . GLU A 1 164 ? 8.116 -16.152 -4.999 1.00 89.50 164 GLU A O 1
ATOM 1210 N N . ALA A 1 165 ? 8.480 -14.181 -6.000 1.00 88.56 165 ALA A N 1
ATOM 1211 C CA . ALA A 1 165 ? 9.897 -14.413 -6.269 1.00 88.56 165 ALA A CA 1
ATOM 1212 C C . ALA A 1 165 ? 10.828 -14.157 -5.067 1.00 88.56 165 ALA A C 1
ATOM 1214 O O . ALA A 1 165 ? 12.038 -14.364 -5.188 1.00 88.56 165 ALA A O 1
ATOM 1215 N N . THR A 1 166 ? 10.301 -13.718 -3.920 1.00 89.44 166 THR A N 1
ATOM 1216 C CA . THR A 1 166 ? 11.087 -13.300 -2.745 1.00 89.44 166 THR A CA 1
ATOM 1217 C C . THR A 1 166 ? 10.784 -14.149 -1.505 1.00 89.44 166 THR A C 1
ATOM 1219 O O . THR A 1 166 ? 9.780 -14.852 -1.432 1.00 89.44 166 THR A O 1
ATOM 1222 N N . SER A 1 167 ? 11.672 -14.118 -0.503 1.00 89.19 167 SER A N 1
ATOM 1223 C CA . SER A 1 167 ? 11.494 -14.808 0.793 1.00 89.19 167 SER A CA 1
ATOM 1224 C C . SER A 1 167 ? 11.005 -13.883 1.907 1.00 89.19 167 SER A C 1
ATOM 1226 O O . SER A 1 167 ? 11.422 -14.020 3.058 1.00 89.19 167 SER A O 1
ATOM 1228 N N . LEU A 1 168 ? 10.151 -12.916 1.578 1.00 94.44 168 LEU A N 1
ATOM 1229 C CA . LEU A 1 168 ? 9.653 -11.963 2.562 1.00 94.44 168 LEU A CA 1
ATOM 1230 C C . LEU A 1 168 ? 8.868 -12.682 3.668 1.00 94.44 168 LEU A C 1
ATOM 1232 O O . LEU A 1 168 ? 8.011 -13.528 3.419 1.00 94.44 168 LEU A O 1
ATOM 1236 N N . GLU A 1 169 ? 9.154 -1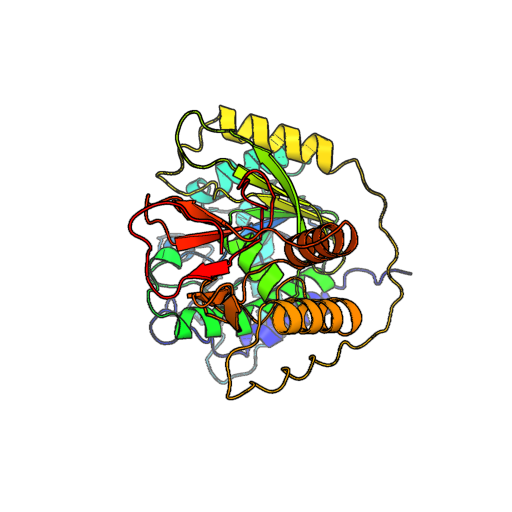2.318 4.912 1.00 95.12 169 GLU A N 1
ATOM 1237 C CA . GLU A 1 169 ? 8.457 -12.810 6.102 1.00 95.12 169 GLU A CA 1
ATOM 1238 C C . GLU A 1 169 ? 7.310 -11.873 6.504 1.00 95.12 169 GLU A C 1
ATOM 1240 O O . GLU A 1 169 ? 6.342 -12.293 7.144 1.00 95.12 169 GLU A O 1
ATOM 1245 N N . LEU A 1 170 ? 7.433 -10.590 6.153 1.00 97.44 170 LEU A N 1
ATOM 1246 C CA . LEU A 1 170 ? 6.511 -9.536 6.549 1.00 97.44 170 LEU A CA 1
ATOM 1247 C C . LEU A 1 170 ? 6.465 -8.416 5.508 1.00 97.44 170 LEU A C 1
ATOM 1249 O O . LEU A 1 170 ? 7.498 -7.965 5.016 1.00 97.44 170 LEU A O 1
ATOM 1253 N N . VAL A 1 171 ? 5.265 -7.908 5.251 1.00 98.31 171 VAL A N 1
ATOM 1254 C CA . VAL A 1 171 ? 5.023 -6.748 4.394 1.00 98.31 171 VAL A CA 1
ATOM 1255 C C . VAL A 1 171 ? 4.328 -5.642 5.189 1.00 98.31 171 VAL A C 1
ATOM 1257 O O . VAL A 1 171 ? 3.334 -5.881 5.874 1.00 98.31 171 VAL A O 1
ATOM 1260 N N . LEU A 1 172 ? 4.847 -4.418 5.108 1.00 98.56 172 LEU A N 1
ATOM 1261 C CA . LEU A 1 172 ? 4.326 -3.236 5.793 1.00 98.56 172 LEU A CA 1
ATOM 1262 C C . LEU A 1 172 ? 3.700 -2.258 4.788 1.00 98.56 172 LEU A C 1
ATOM 1264 O O . LEU A 1 172 ? 4.401 -1.666 3.971 1.00 98.56 172 LEU A O 1
ATOM 1268 N N . LEU A 1 173 ? 2.388 -2.052 4.857 1.00 98.25 173 LEU A N 1
ATOM 1269 C CA . LEU A 1 173 ? 1.628 -1.233 3.909 1.00 98.25 173 LEU A CA 1
ATOM 1270 C C . LEU A 1 173 ? 1.470 0.201 4.430 1.00 98.25 173 LEU A C 1
ATOM 1272 O O . LEU A 1 173 ? 0.802 0.442 5.442 1.00 98.25 173 LEU A O 1
ATOM 1276 N N . ASN A 1 174 ? 2.065 1.165 3.723 1.00 96.06 174 ASN A N 1
ATOM 1277 C CA . ASN A 1 174 ? 2.167 2.542 4.193 1.00 96.06 174 ASN A CA 1
ATOM 1278 C C . ASN A 1 174 ? 1.077 3.466 3.625 1.00 96.06 174 ASN A C 1
ATOM 1280 O O . ASN A 1 174 ? 1.231 4.102 2.579 1.00 96.06 174 ASN A O 1
ATOM 1284 N N . GLY A 1 175 ? 0.003 3.636 4.393 1.00 94.19 175 GLY A N 1
ATOM 1285 C CA . GLY A 1 175 ? -1.057 4.597 4.110 1.00 94.19 175 GLY A CA 1
ATOM 1286 C C . GLY A 1 175 ? -2.299 3.970 3.480 1.00 94.19 175 GLY A C 1
ATOM 1287 O O . GLY A 1 175 ? -2.260 2.916 2.849 1.00 94.19 175 GLY A O 1
ATOM 1288 N N . LYS A 1 176 ? -3.428 4.673 3.637 1.00 92.88 176 LYS A N 1
ATOM 1289 C CA . LYS A 1 176 ? -4.760 4.212 3.227 1.00 92.88 176 LYS A CA 1
ATOM 1290 C C . LYS A 1 176 ? -4.799 3.808 1.764 1.00 92.88 176 LYS A C 1
ATOM 1292 O O . LYS A 1 176 ? -5.375 2.786 1.441 1.00 92.88 176 LYS A O 1
ATOM 1297 N N . GLN A 1 177 ? -4.182 4.608 0.903 1.00 90.38 177 GLN A N 1
ATOM 1298 C CA . GLN A 1 177 ? -4.215 4.340 -0.522 1.00 90.38 177 GLN A CA 1
ATOM 1299 C C . GLN A 1 177 ? -3.518 3.018 -0.855 1.00 90.38 177 GLN A C 1
ATOM 1301 O O . GLN A 1 177 ? -4.080 2.235 -1.599 1.00 90.38 177 GLN A O 1
ATOM 1306 N N . VAL A 1 178 ? -2.356 2.724 -0.264 1.00 94.81 178 VAL A N 1
ATOM 1307 C CA . VAL A 1 178 ? -1.676 1.436 -0.479 1.00 94.81 178 VAL A CA 1
ATOM 1308 C C . VAL A 1 178 ? -2.564 0.286 -0.009 1.00 94.81 178 VAL A C 1
ATOM 1310 O O . VAL A 1 178 ? -2.802 -0.635 -0.781 1.00 94.81 178 VAL A O 1
ATOM 1313 N N . VAL A 1 179 ? -3.105 0.377 1.213 1.00 95.88 179 VAL A N 1
ATOM 1314 C CA . VAL A 1 179 ? -4.021 -0.626 1.789 1.00 95.88 179 VAL A CA 1
ATOM 1315 C C . VAL A 1 179 ? -5.223 -0.875 0.878 1.00 95.88 179 VAL A C 1
ATOM 1317 O O . VAL A 1 179 ? -5.479 -2.016 0.503 1.00 95.88 179 VAL A O 1
ATOM 1320 N N . ASP A 1 180 ? -5.926 0.186 0.483 1.00 91.06 180 ASP A N 1
ATOM 1321 C CA . ASP A 1 180 ? -7.107 0.084 -0.371 1.00 91.06 180 ASP A CA 1
ATOM 1322 C C . ASP A 1 180 ? -6.755 -0.561 -1.721 1.00 91.06 180 ASP A C 1
ATOM 1324 O O . ASP A 1 180 ? -7.489 -1.427 -2.189 1.00 91.06 180 ASP A O 1
ATOM 1328 N N . GLN A 1 181 ? -5.626 -0.179 -2.332 1.00 88.06 181 GLN A N 1
ATOM 1329 C CA . GLN A 1 181 ? -5.246 -0.679 -3.653 1.00 88.06 181 GLN A CA 1
ATOM 1330 C C . GLN A 1 181 ? -4.835 -2.149 -3.639 1.00 88.06 181 GLN A C 1
ATOM 1332 O O . GLN A 1 181 ? -5.285 -2.905 -4.497 1.00 88.06 181 GLN A O 1
ATOM 1337 N N . VAL A 1 182 ? -4.043 -2.595 -2.659 1.00 90.19 182 VAL A N 1
ATOM 1338 C CA . VAL A 1 182 ? -3.671 -4.019 -2.591 1.00 90.19 182 VAL A CA 1
ATOM 1339 C C . VAL A 1 182 ? -4.873 -4.911 -2.267 1.00 90.19 182 VAL A C 1
ATOM 1341 O O . VAL A 1 182 ? -4.926 -6.046 -2.737 1.00 90.19 182 VAL A O 1
ATOM 1344 N N . GLN A 1 183 ? -5.864 -4.411 -1.517 1.00 88.44 183 GLN A N 1
ATOM 1345 C CA . GLN A 1 183 ? -7.127 -5.128 -1.307 1.00 88.44 183 GLN A CA 1
ATOM 1346 C C . GLN A 1 183 ? -7.984 -5.149 -2.574 1.00 88.44 183 GLN A C 1
ATOM 1348 O O . GLN A 1 183 ? -8.513 -6.198 -2.934 1.00 88.44 183 GLN A O 1
ATOM 1353 N N . HIS A 1 184 ? -8.108 -4.011 -3.261 1.00 80.50 184 HIS A N 1
ATOM 1354 C CA . HIS A 1 184 ? -8.903 -3.898 -4.483 1.00 80.50 184 HIS A CA 1
ATOM 1355 C C . HIS A 1 184 ? -8.358 -4.782 -5.608 1.00 80.50 184 HIS A C 1
ATOM 1357 O O . HIS A 1 184 ? -9.120 -5.482 -6.266 1.00 80.50 184 HIS A O 1
ATOM 1363 N N . ALA A 1 185 ? -7.034 -4.821 -5.767 1.00 78.75 185 ALA A N 1
ATOM 1364 C CA . ALA A 1 185 ? -6.362 -5.680 -6.734 1.00 78.75 185 ALA A CA 1
ATOM 1365 C C . ALA A 1 185 ? -6.409 -7.180 -6.370 1.00 78.75 185 ALA A C 1
ATOM 1367 O O . ALA A 1 185 ? -5.847 -8.003 -7.087 1.00 78.75 185 ALA A O 1
ATOM 1368 N N . GLY A 1 186 ? -7.028 -7.554 -5.242 1.00 83.75 186 GLY A N 1
ATOM 1369 C CA . GLY A 1 186 ? -7.088 -8.940 -4.774 1.00 83.75 186 GLY A CA 1
ATOM 1370 C C . GLY A 1 186 ? -5.739 -9.506 -4.322 1.00 83.75 186 GLY A C 1
ATOM 1371 O O . GLY A 1 186 ? -5.631 -10.709 -4.098 1.00 83.75 186 GLY A O 1
ATOM 1372 N N . LEU A 1 187 ? -4.716 -8.657 -4.169 1.00 86.38 187 LEU A N 1
ATOM 1373 C CA . LEU A 1 187 ? -3.382 -9.064 -3.724 1.00 86.38 187 LEU A CA 1
ATOM 1374 C C . LEU A 1 187 ? -3.346 -9.357 -2.228 1.00 86.38 187 LEU A C 1
ATOM 1376 O O . LEU A 1 187 ? -2.543 -10.181 -1.786 1.00 86.38 187 LEU A O 1
ATOM 1380 N N . ALA A 1 188 ? -4.189 -8.663 -1.459 1.00 90.19 188 ALA A N 1
ATOM 1381 C CA . ALA A 1 188 ? -4.205 -8.735 -0.010 1.00 90.19 188 ALA A CA 1
ATOM 1382 C C . ALA A 1 188 ? -5.598 -9.001 0.568 1.00 90.19 188 ALA A C 1
ATOM 1384 O O . ALA A 1 188 ? -6.603 -8.437 0.133 1.00 90.19 188 ALA A O 1
ATOM 1385 N N . GLN A 1 189 ? -5.631 -9.794 1.634 1.00 89.25 189 GLN A N 1
ATOM 1386 C CA . GLN A 1 189 ? -6.781 -9.944 2.521 1.00 89.25 189 GLN A CA 1
ATOM 1387 C C . GLN A 1 189 ? -6.402 -9.309 3.853 1.00 89.25 189 GLN A C 1
ATOM 1389 O O . GLN A 1 189 ? -5.547 -9.842 4.553 1.00 89.25 189 GLN A O 1
ATOM 1394 N N . LEU A 1 190 ? -6.978 -8.147 4.168 1.00 91.81 190 LEU A N 1
ATOM 1395 C CA . LEU A 1 190 ? -6.623 -7.359 5.346 1.00 91.81 190 LEU A CA 1
ATOM 1396 C C . LEU A 1 190 ? -7.855 -7.085 6.203 1.00 91.81 190 LEU A C 1
ATOM 1398 O O . LEU A 1 190 ? -8.838 -6.509 5.729 1.00 91.81 190 LEU A O 1
ATOM 1402 N N . ASP A 1 191 ? -7.750 -7.420 7.481 1.00 91.38 191 ASP A N 1
ATOM 1403 C CA . ASP A 1 191 ? -8.746 -7.122 8.497 1.00 91.38 191 ASP A CA 1
ATOM 1404 C C . ASP A 1 191 ? -8.376 -5.842 9.241 1.00 91.38 191 ASP A C 1
ATOM 1406 O O . ASP A 1 191 ? -7.242 -5.658 9.686 1.00 91.38 191 ASP A O 1
ATOM 1410 N N . LEU A 1 192 ? -9.354 -4.953 9.414 1.00 93.94 192 LEU A N 1
ATOM 1411 C CA . LEU A 1 192 ? -9.234 -3.822 10.329 1.00 93.94 192 LEU A CA 1
ATOM 1412 C C . LEU A 1 192 ? -9.235 -4.353 11.767 1.00 93.94 192 LEU A C 1
ATOM 1414 O O . LEU A 1 192 ? -10.273 -4.796 12.253 1.00 93.94 192 LEU A O 1
ATOM 1418 N N . VAL A 1 193 ? -8.097 -4.269 12.454 1.00 93.00 193 VAL A N 1
ATOM 1419 C CA . VAL A 1 193 ? -7.960 -4.775 13.830 1.00 93.00 193 VAL A CA 1
ATOM 1420 C C . VAL A 1 193 ? -8.128 -3.689 14.882 1.00 93.00 193 VAL A C 1
ATOM 1422 O O . VAL A 1 193 ? -8.562 -3.964 15.996 1.00 93.00 193 VAL A O 1
ATOM 1425 N N . GLU A 1 194 ? -7.793 -2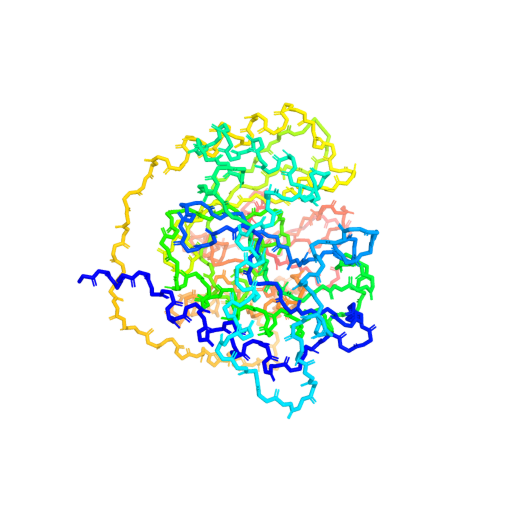.444 14.545 1.00 88.50 194 GLU A N 1
ATOM 1426 C CA . GLU A 1 194 ? -7.843 -1.335 15.491 1.00 88.50 194 GLU A CA 1
ATOM 1427 C C . GLU A 1 194 ? -8.046 -0.008 14.753 1.00 88.50 194 GLU A C 1
ATOM 1429 O O . GLU A 1 194 ? -7.574 0.194 13.634 1.00 88.50 194 GLU A O 1
ATOM 1434 N N . SER A 1 195 ? -8.738 0.930 15.393 1.00 90.19 195 SER A N 1
ATOM 1435 C CA . SER A 1 195 ? -8.796 2.325 14.966 1.00 90.19 195 SER A CA 1
ATOM 1436 C C . SER A 1 195 ? -8.288 3.180 16.115 1.00 90.19 195 SER A C 1
ATOM 1438 O O . SER A 1 195 ? -8.997 3.389 17.097 1.00 90.19 195 SER A O 1
ATOM 1440 N N . LYS A 1 196 ? -7.048 3.653 16.002 1.00 82.62 196 LYS A N 1
ATOM 1441 C CA . LYS A 1 196 ? -6.322 4.282 17.101 1.00 82.62 196 LYS A CA 1
ATOM 1442 C C . LYS A 1 196 ? -6.164 5.778 16.879 1.00 82.62 196 LYS A C 1
ATOM 1444 O O . LYS A 1 196 ? -5.686 6.231 15.836 1.00 82.62 196 LYS A O 1
ATOM 1449 N N . GLN A 1 197 ? -6.511 6.558 17.896 1.00 82.62 197 GLN A N 1
ATOM 1450 C CA . GLN A 1 197 ? -6.209 7.984 17.929 1.00 82.62 197 GLN A CA 1
ATOM 1451 C C . GLN A 1 197 ? -4.728 8.174 18.294 1.00 82.62 197 GLN A C 1
ATOM 1453 O O . GLN A 1 197 ? -4.376 8.394 19.446 1.00 82.62 197 GLN A O 1
ATOM 1458 N N . ILE A 1 198 ? -3.843 8.020 17.306 1.00 72.75 198 ILE A N 1
ATOM 1459 C CA . ILE A 1 198 ? -2.385 8.179 17.482 1.00 72.75 198 ILE A CA 1
ATOM 1460 C C . ILE A 1 198 ? -1.991 9.672 17.434 1.00 72.75 198 ILE A C 1
ATOM 1462 O O . ILE A 1 198 ? -0.916 10.066 17.876 1.00 72.75 198 ILE A O 1
ATOM 1466 N N . LYS A 1 199 ? -2.869 10.532 16.900 1.00 69.94 199 LYS A N 1
ATOM 1467 C CA . LYS A 1 199 ? -2.654 11.981 16.774 1.00 69.94 199 LYS A CA 1
ATOM 1468 C C . LYS A 1 199 ? -3.681 12.748 17.604 1.00 69.94 199 LYS A C 1
ATOM 1470 O O . LYS A 1 199 ? -4.836 12.331 17.606 1.00 69.94 199 LYS A O 1
ATOM 1475 N N . PRO A 1 200 ? -3.313 13.863 18.258 1.00 66.75 200 PRO A N 1
ATOM 1476 C CA . PRO A 1 200 ? -4.260 14.647 19.055 1.00 66.75 200 PRO A CA 1
ATOM 1477 C C . PRO A 1 200 ? -5.422 15.204 18.223 1.00 66.75 200 PRO A C 1
ATOM 1479 O O . PRO A 1 200 ? -6.561 15.212 18.674 1.00 66.75 200 PRO A O 1
ATOM 1482 N N . GLU A 1 201 ? -5.133 15.612 16.986 1.00 66.38 201 GLU A N 1
ATOM 1483 C CA . GLU A 1 201 ? -6.090 16.206 16.056 1.00 66.38 201 GLU A CA 1
ATOM 1484 C C . GLU A 1 201 ? -6.151 15.380 14.761 1.00 66.38 201 GLU A C 1
ATOM 1486 O O . GLU A 1 201 ? -5.134 14.874 14.279 1.00 66.38 201 GLU A O 1
ATOM 1491 N N . GLY A 1 202 ? -7.351 15.240 14.190 1.00 69.19 202 GLY A N 1
ATOM 1492 C CA . GLY A 1 202 ? -7.591 14.524 12.934 1.00 69.19 202 GLY A CA 1
ATOM 1493 C C . GLY A 1 202 ? -8.221 13.138 13.095 1.00 69.19 202 GLY A C 1
ATOM 1494 O O . GLY A 1 202 ? -8.531 12.683 14.195 1.00 69.19 202 GLY A O 1
ATOM 1495 N N . ALA A 1 203 ? -8.449 12.476 11.958 1.00 78.94 203 ALA A N 1
ATOM 1496 C CA . ALA A 1 203 ? -9.067 11.155 11.926 1.00 78.94 203 ALA A CA 1
ATOM 1497 C C . ALA A 1 203 ? -8.153 10.087 12.563 1.00 78.94 203 ALA A C 1
ATOM 1499 O O . ALA A 1 203 ? -6.930 10.140 12.379 1.00 78.94 203 ALA A O 1
ATOM 1500 N N . PRO A 1 204 ? -8.724 9.091 13.267 1.00 87.56 204 PRO A N 1
ATOM 1501 C CA . PRO A 1 204 ? -7.944 8.007 13.843 1.00 87.56 204 PRO A CA 1
ATOM 1502 C C . PRO A 1 204 ? -7.225 7.213 12.748 1.00 87.56 204 PRO A C 1
ATOM 1504 O O . PRO A 1 204 ? -7.729 7.028 11.636 1.00 87.56 204 PRO A O 1
ATOM 1507 N N . THR A 1 205 ? -6.036 6.716 13.081 1.00 91.62 205 THR A N 1
ATOM 1508 C CA . THR A 1 205 ? -5.301 5.798 12.213 1.00 91.62 205 THR A CA 1
ATOM 1509 C C . THR A 1 205 ? -5.907 4.412 12.342 1.00 91.62 205 THR A C 1
ATOM 1511 O O . THR A 1 205 ? -5.919 3.827 13.423 1.00 91.62 205 THR A O 1
ATOM 1514 N N . LYS A 1 206 ? -6.405 3.885 11.230 1.00 95.12 206 LYS A N 1
ATOM 1515 C CA . LYS A 1 206 ? -6.858 2.503 11.115 1.00 95.12 206 LYS A CA 1
ATOM 1516 C C . LYS A 1 206 ? -5.650 1.594 10.923 1.00 95.12 206 LYS A C 1
ATOM 1518 O O . LYS A 1 206 ? -4.768 1.933 10.134 1.00 95.12 206 LYS A O 1
ATOM 1523 N N . LEU A 1 207 ? -5.625 0.481 11.641 1.00 96.12 207 LEU A N 1
ATOM 1524 C CA . LEU A 1 207 ? -4.557 -0.510 11.652 1.00 96.12 207 LEU A CA 1
ATOM 1525 C C . LEU A 1 207 ? -5.102 -1.838 11.138 1.00 96.12 207 LEU A C 1
ATOM 1527 O O . LEU A 1 207 ? -6.179 -2.276 11.546 1.00 96.12 207 LEU A O 1
ATOM 1531 N N . TYR A 1 208 ? -4.356 -2.460 10.238 1.00 97.44 208 TYR A N 1
ATOM 1532 C CA . TYR A 1 208 ? -4.791 -3.610 9.463 1.00 97.44 208 TYR A CA 1
ATOM 1533 C C . TYR A 1 208 ? -3.813 -4.767 9.624 1.00 97.44 208 TYR A C 1
ATOM 1535 O O . TYR A 1 208 ? -2.601 -4.548 9.665 1.00 97.44 208 TYR A O 1
ATOM 1543 N N . VAL A 1 209 ? -4.329 -5.991 9.678 1.00 96.88 209 VAL A N 1
ATOM 1544 C CA . VAL A 1 209 ? -3.532 -7.224 9.720 1.00 96.88 209 VAL A CA 1
ATOM 1545 C C . VAL A 1 209 ? -4.108 -8.204 8.719 1.00 96.88 209 VAL A C 1
ATOM 1547 O O . VAL A 1 209 ? -5.322 -8.304 8.585 1.00 96.88 209 VAL A O 1
ATOM 1550 N N . GLY A 1 210 ? -3.248 -8.946 8.039 1.00 95.44 210 GLY A N 1
ATOM 1551 C CA . GLY A 1 210 ? -3.687 -10.033 7.183 1.00 95.44 210 GLY A CA 1
ATOM 1552 C C . GLY A 1 210 ? -2.540 -10.603 6.374 1.00 95.44 210 GLY A C 1
ATOM 1553 O O . GLY A 1 210 ? -1.439 -10.765 6.904 1.00 95.44 210 GLY A O 1
ATOM 1554 N N . GLU A 1 211 ? -2.789 -10.886 5.101 1.00 94.19 211 GLU A N 1
ATOM 1555 C CA . GLU A 1 211 ? -1.800 -11.457 4.186 1.00 94.19 211 GLU A CA 1
ATOM 1556 C C . GLU A 1 211 ? -1.817 -10.749 2.831 1.00 94.19 211 GLU A C 1
ATOM 1558 O O . GLU A 1 211 ? -2.862 -10.280 2.382 1.00 94.19 211 GLU A O 1
ATOM 1563 N N . ILE A 1 212 ? -0.657 -10.691 2.177 1.00 91.94 212 ILE A N 1
ATOM 1564 C CA . ILE A 1 212 ? -0.468 -10.236 0.798 1.00 91.94 212 ILE A CA 1
ATOM 1565 C C . ILE A 1 212 ? 0.436 -11.235 0.075 1.00 91.94 212 ILE A C 1
ATOM 1567 O O . ILE A 1 212 ? 1.525 -11.537 0.555 1.00 91.94 212 ILE A O 1
ATOM 1571 N N . GLY A 1 213 ? -0.029 -11.819 -1.032 1.00 85.12 213 GLY A N 1
ATOM 1572 C CA . GLY A 1 213 ? 0.732 -12.869 -1.731 1.00 85.12 213 GLY A CA 1
ATOM 1573 C C . GLY A 1 213 ? 1.117 -14.067 -0.842 1.00 85.12 213 GLY A C 1
ATOM 1574 O O . GLY A 1 213 ? 2.158 -14.680 -1.047 1.00 85.12 213 GLY A O 1
ATOM 1575 N N . GLY A 1 214 ? 0.323 -14.371 0.195 1.00 86.88 214 GLY A N 1
ATOM 1576 C CA . GLY A 1 214 ? 0.627 -15.416 1.186 1.00 86.88 214 GLY A CA 1
ATOM 1577 C C . GLY A 1 214 ? 1.711 -15.050 2.213 1.00 86.88 214 GLY A C 1
ATOM 1578 O O . GLY A 1 214 ? 2.097 -15.896 3.022 1.00 86.88 214 GLY A O 1
ATOM 1579 N N . VAL A 1 215 ? 2.201 -13.807 2.199 1.00 92.12 215 VAL A N 1
ATOM 1580 C CA . VAL A 1 215 ? 3.112 -13.243 3.202 1.00 92.12 215 VAL A CA 1
ATOM 1581 C C . VAL A 1 215 ? 2.303 -12.445 4.214 1.00 92.12 215 VAL A C 1
ATOM 1583 O O . VAL A 1 215 ? 1.360 -11.742 3.850 1.00 92.12 215 VAL A O 1
ATOM 1586 N N . ARG A 1 216 ? 2.673 -12.506 5.495 1.00 95.12 216 ARG A N 1
ATOM 1587 C CA . ARG A 1 216 ? 2.012 -11.706 6.530 1.00 95.12 216 ARG A CA 1
ATOM 1588 C C . ARG A 1 216 ? 2.104 -10.217 6.195 1.00 95.12 216 ARG A C 1
ATOM 1590 O O . ARG A 1 216 ? 3.185 -9.711 5.908 1.00 95.12 216 ARG A O 1
ATOM 1597 N N . ALA A 1 217 ? 0.991 -9.506 6.316 1.00 97.50 217 ALA A N 1
ATOM 1598 C CA . ALA A 1 217 ? 0.895 -8.082 6.047 1.00 97.50 217 ALA A CA 1
ATOM 1599 C C . ALA A 1 217 ? 0.390 -7.306 7.267 1.00 97.50 217 ALA A C 1
ATOM 1601 O O . ALA A 1 217 ? -0.556 -7.719 7.943 1.00 97.50 217 ALA A O 1
ATOM 1602 N N . LEU A 1 218 ? 1.004 -6.152 7.523 1.00 98.12 218 LEU A N 1
ATOM 1603 C CA . LEU A 1 218 ? 0.546 -5.149 8.481 1.00 98.12 218 LEU A CA 1
ATOM 1604 C C . LEU A 1 218 ? 0.371 -3.829 7.741 1.00 98.12 218 LEU A C 1
ATOM 1606 O O . LEU A 1 218 ? 1.279 -3.392 7.044 1.00 98.12 218 LEU A O 1
ATOM 1610 N N . GLY A 1 219 ? -0.772 -3.174 7.893 1.00 97.69 219 GLY A N 1
ATOM 1611 C CA . GLY A 1 219 ? -1.058 -1.920 7.201 1.00 97.69 219 GLY A CA 1
ATOM 1612 C C . GLY A 1 219 ? -1.579 -0.841 8.128 1.00 97.69 219 GLY A C 1
ATOM 1613 O O . GLY A 1 219 ? -2.131 -1.123 9.190 1.00 97.69 219 GLY A O 1
ATOM 1614 N N . TRP A 1 220 ? -1.443 0.415 7.715 1.00 96.75 220 TRP A N 1
ATOM 1615 C CA . TRP A 1 220 ? -2.012 1.546 8.442 1.00 96.75 220 TRP A CA 1
ATOM 1616 C C . TRP A 1 220 ? -2.540 2.622 7.493 1.00 96.75 220 TRP A C 1
ATOM 1618 O O . TRP A 1 220 ? -2.027 2.818 6.395 1.00 96.75 220 TRP A O 1
ATOM 1628 N N . SER A 1 221 ? -3.571 3.359 7.913 1.00 94.12 221 SER A N 1
ATOM 1629 C CA . SER A 1 221 ? -4.244 4.320 7.029 1.00 94.12 221 SER A CA 1
ATOM 1630 C C . SER A 1 221 ? -3.529 5.661 6.867 1.00 94.12 221 SER A C 1
ATOM 1632 O O . SER A 1 221 ? -3.753 6.335 5.861 1.00 94.12 221 SER A O 1
ATOM 1634 N N . THR A 1 222 ? -2.693 6.100 7.814 1.00 92.06 222 THR A N 1
ATOM 1635 C CA . THR A 1 222 ? -2.015 7.400 7.654 1.00 92.06 222 THR A CA 1
ATOM 1636 C C . THR A 1 222 ? -0.687 7.245 6.924 1.00 92.06 222 THR A C 1
ATOM 1638 O O . THR A 1 222 ? 0.216 6.565 7.392 1.00 92.06 222 THR A O 1
ATOM 1641 N N . ASN A 1 223 ? -0.539 7.898 5.780 1.00 91.25 223 ASN A N 1
ATOM 1642 C CA . ASN A 1 223 ? 0.734 7.903 5.070 1.00 91.25 223 ASN A CA 1
ATOM 1643 C C . ASN A 1 223 ? 1.798 8.650 5.902 1.00 91.25 223 ASN A C 1
ATOM 1645 O O . ASN A 1 223 ? 1.537 9.756 6.388 1.00 91.25 223 ASN A O 1
ATOM 1649 N N . LEU A 1 224 ? 2.973 8.038 6.089 1.00 91.38 224 LEU A N 1
ATOM 1650 C CA . LEU A 1 224 ? 4.031 8.594 6.942 1.00 91.38 224 LEU A CA 1
ATOM 1651 C C . LEU A 1 224 ? 4.719 9.833 6.350 1.00 91.38 224 LEU A C 1
ATOM 1653 O O . LEU A 1 224 ? 5.333 10.597 7.089 1.00 91.38 224 LEU A O 1
ATOM 1657 N N . GLN A 1 225 ? 4.605 10.043 5.040 1.00 85.31 225 GLN A N 1
ATOM 1658 C CA . GLN A 1 225 ? 5.218 11.144 4.297 1.00 85.31 225 GLN A CA 1
ATOM 1659 C C . GLN A 1 225 ? 4.244 12.292 4.013 1.00 85.31 225 GLN A C 1
ATOM 1661 O O . GLN A 1 225 ? 4.644 13.317 3.461 1.00 85.31 225 GLN A O 1
ATOM 1666 N N . ALA A 1 226 ? 2.971 12.161 4.397 1.00 76.31 226 ALA A N 1
ATOM 1667 C CA . ALA A 1 226 ? 1.982 13.206 4.184 1.00 76.31 226 ALA A CA 1
ATOM 1668 C C . ALA A 1 226 ? 2.299 14.450 5.053 1.00 76.31 226 ALA A C 1
ATOM 1670 O O . ALA A 1 226 ? 2.248 14.368 6.285 1.00 76.31 226 ALA A O 1
ATOM 1671 N N . PRO A 1 227 ? 2.567 15.626 4.447 1.00 52.84 227 PRO A N 1
ATOM 1672 C CA . PRO A 1 227 ? 3.053 16.814 5.162 1.00 52.84 227 PRO A CA 1
ATOM 1673 C C . PRO A 1 227 ? 2.044 17.385 6.170 1.00 52.84 227 PRO A C 1
ATOM 1675 O O . PRO A 1 227 ? 2.436 17.931 7.196 1.00 52.84 227 PRO A O 1
ATOM 1678 N N . PHE A 1 228 ? 0.744 17.204 5.925 1.00 52.44 228 PHE A N 1
ATOM 1679 C CA . PHE A 1 228 ? -0.337 17.653 6.815 1.00 52.44 228 PHE A CA 1
ATOM 1680 C C . PHE A 1 228 ? -0.814 16.574 7.778 1.00 52.44 228 PHE A C 1
ATOM 1682 O O . PHE A 1 228 ? -1.737 16.796 8.557 1.00 52.44 228 PHE A O 1
ATOM 1689 N N . ALA A 1 229 ? -0.212 15.387 7.731 1.00 54.81 229 ALA A N 1
ATOM 1690 C CA . ALA A 1 229 ? -0.668 14.307 8.569 1.00 54.81 229 ALA A CA 1
ATOM 1691 C C . ALA A 1 229 ? -0.199 14.475 10.018 1.00 54.81 229 ALA A C 1
ATOM 1693 O O . ALA A 1 229 ? -0.663 13.703 10.826 1.00 54.81 229 ALA A O 1
ATOM 1694 N N . GLY A 1 230 ? 0.675 15.409 10.410 1.00 58.19 230 GLY A N 1
ATOM 1695 C CA . GLY A 1 230 ? 1.108 15.501 11.818 1.00 58.19 230 GLY A CA 1
ATOM 1696 C C . GLY A 1 230 ? 1.852 14.241 12.290 1.00 58.19 230 GLY A C 1
ATOM 1697 O O . GLY A 1 230 ? 1.702 13.790 13.425 1.00 58.19 230 GLY A O 1
ATOM 1698 N N . VAL A 1 231 ? 2.602 13.609 11.382 1.00 74.31 231 VAL A N 1
ATOM 1699 C CA . VAL A 1 231 ? 3.443 12.440 11.672 1.00 74.31 231 VAL A CA 1
ATOM 1700 C C . VAL A 1 231 ? 4.677 12.924 12.433 1.00 74.31 231 VAL A C 1
ATOM 1702 O O . VAL A 1 231 ? 5.678 13.325 11.850 1.00 74.31 231 VAL A O 1
ATOM 1705 N N . GLY A 1 232 ? 4.565 12.957 13.760 1.00 82.00 232 GLY A N 1
ATOM 1706 C CA . GLY A 1 232 ? 5.663 13.284 14.667 1.00 82.00 232 GLY A CA 1
ATOM 1707 C C . GLY A 1 232 ? 6.414 12.046 15.162 1.00 82.00 232 GLY A C 1
ATOM 1708 O O . GLY A 1 232 ? 5.995 10.911 14.938 1.00 82.00 232 GLY A O 1
ATOM 1709 N N . ALA A 1 233 ? 7.500 12.266 15.907 1.00 84.06 233 ALA A N 1
ATOM 1710 C CA . ALA A 1 233 ? 8.287 11.186 16.511 1.00 84.06 233 ALA A CA 1
ATOM 1711 C C . ALA A 1 233 ? 7.430 10.249 17.382 1.00 84.06 233 ALA A C 1
ATOM 1713 O O . ALA A 1 233 ? 7.556 9.033 17.270 1.00 84.06 233 ALA A O 1
ATOM 1714 N N . HIS A 1 234 ? 6.501 10.809 18.164 1.00 85.88 234 HIS A N 1
ATOM 1715 C CA . HIS A 1 234 ? 5.607 10.020 19.011 1.00 85.88 234 HIS A CA 1
ATOM 1716 C C . HIS A 1 234 ? 4.672 9.104 18.203 1.00 85.88 234 HIS A C 1
ATOM 1718 O O . HIS A 1 234 ? 4.454 7.952 18.572 1.00 85.88 234 HIS A O 1
ATOM 1724 N N . PHE A 1 235 ? 4.157 9.587 17.066 1.00 89.12 235 PHE A N 1
ATOM 1725 C CA . PHE A 1 235 ? 3.333 8.768 16.177 1.00 89.12 235 PHE A CA 1
ATOM 1726 C C . PHE A 1 235 ? 4.121 7.560 15.663 1.00 89.12 235 PHE A C 1
ATOM 1728 O O . PHE A 1 235 ? 3.634 6.432 15.715 1.00 89.12 235 PHE A O 1
ATOM 1735 N N . ILE A 1 236 ? 5.346 7.805 15.186 1.00 91.38 236 ILE A N 1
ATOM 1736 C CA . ILE A 1 236 ? 6.230 6.757 14.671 1.00 91.38 236 ILE A CA 1
ATOM 1737 C C . ILE A 1 236 ? 6.536 5.734 15.764 1.00 91.38 236 ILE A C 1
ATOM 1739 O O . ILE A 1 236 ? 6.405 4.546 15.517 1.00 91.38 236 ILE A O 1
ATOM 1743 N N . GLU A 1 237 ? 6.849 6.170 16.982 1.00 90.12 237 GLU A N 1
ATOM 1744 C CA . GLU A 1 237 ? 7.100 5.282 18.121 1.00 90.12 237 GLU A CA 1
ATOM 1745 C C . GLU A 1 237 ? 5.893 4.392 18.469 1.00 90.12 237 GLU A C 1
ATOM 1747 O O . GLU A 1 237 ? 6.038 3.177 18.646 1.00 90.12 237 GLU A O 1
ATOM 1752 N N . GLN A 1 238 ? 4.686 4.968 18.529 1.00 91.62 238 GLN A N 1
ATOM 1753 C CA . GLN A 1 238 ? 3.463 4.202 18.790 1.00 91.62 238 GLN A CA 1
ATOM 1754 C C . GLN A 1 238 ? 3.179 3.188 17.677 1.00 91.62 238 GLN A C 1
ATOM 1756 O O . GLN A 1 238 ? 2.805 2.049 17.971 1.00 91.62 238 GLN A O 1
ATOM 1761 N N . LEU A 1 239 ? 3.374 3.580 16.413 1.00 94.00 239 LEU A N 1
ATOM 1762 C CA . LEU A 1 239 ? 3.215 2.682 15.273 1.00 94.00 239 LEU A CA 1
ATOM 1763 C C . LEU A 1 239 ? 4.260 1.559 15.301 1.00 94.00 239 LEU A C 1
ATOM 1765 O O . LEU A 1 239 ? 3.895 0.396 15.163 1.00 94.00 239 LEU A O 1
ATOM 1769 N N . SER A 1 240 ? 5.532 1.874 15.551 1.00 94.81 240 SER A N 1
ATOM 1770 C CA . SER A 1 240 ? 6.606 0.885 15.678 1.00 94.81 240 SER A CA 1
ATOM 1771 C C . SER A 1 240 ? 6.329 -0.129 16.783 1.00 94.81 240 SER A C 1
ATOM 1773 O O . SER A 1 240 ? 6.526 -1.325 16.592 1.00 94.81 240 SER A O 1
ATOM 1775 N N . THR A 1 241 ? 5.829 0.335 17.930 1.00 93.19 241 THR A N 1
ATOM 1776 C CA . THR A 1 241 ? 5.447 -0.541 19.046 1.00 93.19 241 THR A CA 1
ATOM 1777 C C . THR A 1 241 ? 4.331 -1.496 18.631 1.00 93.19 241 THR A C 1
ATOM 1779 O O . THR A 1 241 ? 4.396 -2.693 18.910 1.00 93.19 241 THR A O 1
ATOM 1782 N N . TRP A 1 242 ? 3.322 -0.990 17.914 1.00 94.62 242 TRP A N 1
ATOM 1783 C CA . TRP A 1 242 ? 2.256 -1.827 17.370 1.00 94.62 242 TRP A CA 1
ATOM 1784 C C . TRP A 1 242 ? 2.791 -2.859 16.368 1.00 94.62 242 TRP A C 1
ATOM 1786 O O . TRP A 1 242 ? 2.462 -4.040 16.494 1.00 94.62 242 TRP A O 1
ATOM 1796 N N . VAL A 1 243 ? 3.668 -2.458 15.439 1.00 96.00 243 VAL A N 1
ATOM 1797 C CA . VAL A 1 243 ? 4.326 -3.383 14.498 1.00 96.00 243 VAL A CA 1
ATOM 1798 C C . VAL A 1 243 ? 5.101 -4.462 15.258 1.00 96.00 243 VAL A C 1
ATOM 1800 O O . VAL A 1 243 ? 4.941 -5.641 14.955 1.00 96.00 243 VAL A O 1
ATOM 1803 N N . SER A 1 244 ? 5.866 -4.092 16.290 1.00 95.31 244 SER A N 1
ATOM 1804 C CA . SER A 1 244 ? 6.673 -5.024 17.094 1.00 95.31 244 SER A CA 1
ATOM 1805 C C . SER A 1 244 ? 5.854 -6.048 17.867 1.00 95.31 244 SER A C 1
ATOM 1807 O O . SER A 1 244 ? 6.252 -7.209 17.982 1.00 95.31 244 SER A O 1
ATOM 1809 N N . ASN A 1 245 ? 4.707 -5.632 18.400 1.00 92.25 245 ASN A N 1
ATOM 1810 C CA . ASN A 1 245 ? 3.812 -6.526 19.127 1.00 92.25 245 ASN A CA 1
ATOM 1811 C C . ASN A 1 245 ? 3.058 -7.455 18.170 1.00 92.25 245 ASN A C 1
ATOM 1813 O O . ASN A 1 245 ? 2.842 -8.626 18.478 1.00 92.25 245 ASN A O 1
ATOM 1817 N N . THR A 1 246 ? 2.682 -6.943 16.998 1.00 93.12 246 THR A N 1
ATOM 1818 C CA . THR A 1 246 ? 1.825 -7.667 16.054 1.00 93.12 246 THR A CA 1
ATOM 1819 C C . THR A 1 246 ? 2.620 -8.628 15.173 1.00 93.12 246 THR A C 1
ATOM 1821 O O . THR A 1 246 ? 2.146 -9.725 14.889 1.00 93.12 246 THR A O 1
ATOM 1824 N N . SER A 1 247 ? 3.853 -8.282 14.788 1.00 87.75 247 SER A N 1
ATOM 1825 C CA . SER A 1 247 ? 4.708 -9.120 13.933 1.00 87.75 247 SER A CA 1
ATOM 1826 C C . SER A 1 247 ? 5.034 -10.485 14.555 1.00 87.75 247 SER A C 1
ATOM 1828 O O . SER A 1 247 ? 5.135 -11.479 13.838 1.00 87.75 247 SER A O 1
ATOM 1830 N N . ARG A 1 248 ? 5.113 -10.570 15.890 1.00 75.94 248 ARG A N 1
ATOM 1831 C CA . ARG A 1 248 ? 5.455 -11.798 16.634 1.00 75.94 248 ARG A CA 1
ATOM 1832 C C . ARG A 1 248 ? 4.300 -12.799 16.774 1.00 75.94 248 ARG A C 1
ATOM 1834 O O . ARG A 1 248 ? 4.533 -13.952 17.120 1.00 75.94 248 ARG A O 1
ATOM 1841 N N . GLY A 1 249 ? 3.054 -12.382 16.541 1.00 53.16 249 GLY A N 1
ATOM 1842 C CA . GLY A 1 249 ? 1.862 -13.133 16.957 1.00 53.16 249 GLY A CA 1
ATOM 1843 C C . GLY A 1 249 ? 1.160 -13.919 15.851 1.00 53.16 249 GLY A C 1
ATOM 1844 O O . GLY A 1 249 ? -0.019 -13.688 15.630 1.00 53.16 249 GLY A O 1
ATOM 1845 N N . GLY A 1 250 ? 1.827 -14.777 15.074 1.00 45.75 250 GLY A N 1
ATOM 1846 C CA . GLY A 1 250 ? 1.097 -15.539 14.043 1.00 45.75 250 GLY A CA 1
ATOM 1847 C C . GLY A 1 250 ? 1.936 -16.531 13.255 1.00 45.75 250 GLY A C 1
ATOM 1848 O O . GLY A 1 250 ? 2.717 -16.143 12.393 1.00 45.75 250 GLY A O 1
ATOM 1849 N N . ALA A 1 251 ? 1.733 -17.811 13.558 1.00 36.69 251 ALA A N 1
ATOM 1850 C CA . ALA A 1 251 ? 2.111 -18.912 12.691 1.00 36.69 251 ALA A CA 1
ATOM 1851 C C . ALA A 1 251 ? 1.275 -18.870 11.403 1.00 36.69 251 ALA A C 1
ATOM 1853 O O . ALA A 1 251 ? 0.074 -18.615 11.452 1.00 36.69 251 ALA A O 1
ATOM 1854 N N . ARG A 1 252 ? 1.933 -19.157 10.278 1.00 36.06 252 ARG A N 1
ATOM 1855 C CA . ARG A 1 252 ? 1.371 -19.336 8.934 1.00 36.06 252 ARG A CA 1
ATOM 1856 C C . ARG A 1 252 ? 0.167 -20.297 8.958 1.00 36.06 252 ARG A C 1
ATOM 1858 O O . ARG A 1 252 ? 0.383 -21.493 9.173 1.00 36.06 252 ARG A O 1
ATOM 1865 N N . PRO A 1 253 ? -1.075 -19.850 8.708 1.00 32.91 253 PRO A N 1
ATOM 1866 C CA . PRO A 1 253 ? -2.142 -20.761 8.333 1.00 32.91 253 PRO A CA 1
ATOM 1867 C C . PRO A 1 253 ? -1.813 -21.279 6.929 1.00 32.91 253 PRO A C 1
ATOM 1869 O O . PRO A 1 253 ? -1.738 -20.523 5.966 1.00 32.91 253 PRO A O 1
ATOM 1872 N N . LEU A 1 254 ? -1.548 -22.577 6.800 1.00 29.91 254 LEU A N 1
ATOM 1873 C CA . LEU A 1 254 ? -1.437 -23.209 5.489 1.00 29.91 254 LEU A CA 1
ATOM 1874 C C . LEU A 1 254 ? -2.822 -23.187 4.832 1.00 29.91 254 LEU A C 1
ATOM 1876 O O . LEU A 1 254 ? -3.693 -23.966 5.217 1.00 29.91 254 LEU A O 1
ATOM 1880 N N . LEU A 1 255 ? -3.032 -22.313 3.847 1.00 34.06 255 LEU A N 1
ATOM 1881 C CA . LEU A 1 255 ? -4.165 -22.458 2.938 1.00 34.06 255 LEU A CA 1
ATOM 1882 C C . LEU A 1 255 ? -3.908 -23.630 1.971 1.00 34.06 255 LEU A C 1
ATOM 1884 O O . LEU A 1 255 ? -2.776 -23.805 1.506 1.00 34.06 255 LEU A O 1
ATOM 1888 N N . PRO A 1 256 ? -4.934 -24.441 1.647 1.00 29.83 256 PRO A N 1
ATOM 1889 C CA . PRO A 1 256 ? -4.831 -25.469 0.621 1.00 29.83 256 PRO A CA 1
ATOM 1890 C C . PRO A 1 256 ? -4.585 -24.821 -0.742 1.00 29.83 256 PRO A C 1
ATOM 1892 O O . PRO A 1 256 ? -5.332 -23.943 -1.173 1.00 29.83 256 PRO A O 1
ATOM 1895 N N . SER A 1 257 ? -3.551 -25.280 -1.439 1.00 30.69 257 SER A N 1
ATOM 1896 C CA . SER A 1 257 ? -3.323 -24.941 -2.838 1.00 30.69 257 SER A CA 1
ATOM 1897 C C . SER A 1 257 ? -4.478 -25.469 -3.693 1.00 30.69 257 SER A C 1
ATOM 1899 O O . SER A 1 257 ? -4.717 -26.674 -3.731 1.00 30.69 257 SER A O 1
ATOM 1901 N N . GLY A 1 258 ? -5.158 -24.567 -4.402 1.00 37.12 258 GLY A N 1
ATOM 1902 C CA . GLY A 1 258 ? -6.039 -24.911 -5.517 1.00 37.12 258 GLY A CA 1
ATOM 1903 C C . GLY A 1 258 ? -7.526 -24.677 -5.272 1.00 37.12 258 GLY A C 1
ATOM 1904 O O . GLY A 1 258 ? -8.272 -25.625 -5.071 1.00 37.12 258 GLY A O 1
ATOM 1905 N N . VAL A 1 259 ? -7.976 -23.430 -5.425 1.00 31.20 259 VAL A N 1
ATOM 1906 C CA . VAL A 1 259 ? -9.297 -23.140 -6.001 1.00 31.20 259 VAL A CA 1
ATOM 1907 C C . VAL A 1 259 ? -9.135 -21.906 -6.882 1.00 31.20 259 VAL A C 1
ATOM 1909 O O . VAL A 1 259 ? -8.922 -20.805 -6.383 1.00 31.20 259 VAL A O 1
ATOM 1912 N N . GLY A 1 260 ? -9.203 -22.091 -8.201 1.00 31.12 260 GLY A N 1
ATOM 1913 C CA . GLY A 1 260 ? -9.384 -20.974 -9.120 1.00 31.12 260 GLY A CA 1
ATOM 1914 C C . GLY A 1 260 ? -10.721 -20.310 -8.808 1.00 31.12 260 GLY A C 1
ATOM 1915 O O . GLY A 1 260 ? -11.771 -20.932 -8.957 1.00 31.12 260 GLY A O 1
ATOM 1916 N N . VAL A 1 261 ? -10.684 -19.070 -8.325 1.00 32.06 261 VAL A N 1
ATOM 1917 C CA . VAL A 1 261 ? -11.889 -18.262 -8.147 1.00 32.06 261 VAL A CA 1
ATOM 1918 C C . VAL A 1 261 ? -12.256 -17.713 -9.520 1.00 32.06 261 VAL A C 1
ATOM 1920 O O . VAL A 1 261 ? -11.617 -16.796 -10.028 1.00 32.06 261 VAL A O 1
ATOM 1923 N N . ALA A 1 262 ? -13.271 -18.309 -10.141 1.00 28.88 262 ALA A N 1
ATOM 1924 C CA . ALA A 1 262 ? -13.962 -17.673 -11.251 1.00 28.88 262 ALA A CA 1
ATOM 1925 C C . ALA A 1 262 ? -14.634 -16.383 -10.735 1.00 28.88 262 ALA A C 1
ATOM 1927 O O . ALA A 1 262 ? -15.205 -16.407 -9.638 1.00 28.88 262 ALA A O 1
ATOM 1928 N N . PRO A 1 263 ? -14.589 -15.266 -11.481 1.00 31.45 263 PRO A N 1
ATOM 1929 C CA . PRO A 1 263 ? -15.284 -14.050 -11.085 1.00 31.45 263 PRO A CA 1
ATOM 1930 C C . PRO A 1 263 ? -16.785 -14.334 -10.972 1.00 31.45 263 PRO A C 1
ATOM 1932 O O . PRO A 1 263 ? -17.397 -14.913 -11.874 1.00 31.45 263 PRO A O 1
ATOM 1935 N N . ALA A 1 264 ? -17.372 -13.953 -9.837 1.00 35.38 264 ALA A N 1
ATOM 1936 C CA . ALA A 1 264 ? -18.808 -14.036 -9.627 1.00 35.38 264 ALA A CA 1
ATOM 1937 C C . ALA A 1 264 ? -19.517 -13.198 -10.701 1.00 35.38 264 ALA A C 1
ATOM 1939 O O . ALA A 1 264 ? -19.206 -12.021 -10.882 1.00 35.38 264 ALA A O 1
ATOM 1940 N N . SER A 1 265 ? -20.466 -13.808 -11.415 1.00 31.39 265 SER A N 1
ATOM 1941 C CA . SER A 1 265 ? -21.353 -13.059 -12.307 1.00 31.39 265 SER A CA 1
ATOM 1942 C C . SER A 1 265 ? -22.154 -12.0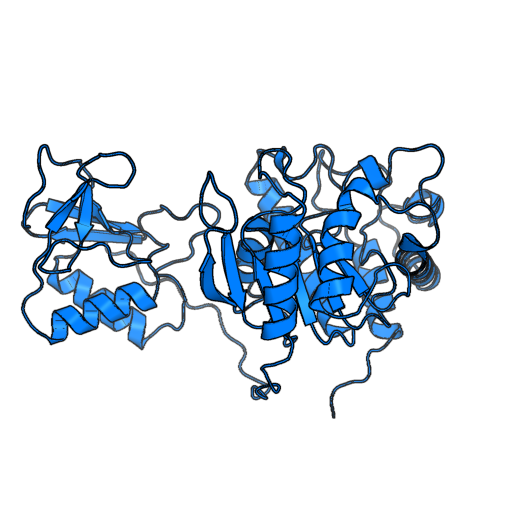41 -11.487 1.00 31.39 265 SER A C 1
ATOM 1944 O O . SER A 1 265 ? -22.673 -12.408 -10.428 1.00 31.39 265 SER A O 1
ATOM 1946 N N . PRO A 1 266 ? -22.270 -10.781 -11.943 1.00 37.38 266 PRO A N 1
ATOM 1947 C CA . PRO A 1 266 ? -23.097 -9.791 -11.269 1.00 37.38 266 PRO A CA 1
ATOM 1948 C C . PRO A 1 266 ? -24.555 -10.263 -11.243 1.00 37.38 266 PRO A C 1
ATOM 1950 O O . PRO A 1 266 ? -25.069 -10.795 -12.230 1.00 37.38 266 PRO A O 1
ATOM 1953 N N . ALA A 1 267 ? -25.212 -10.091 -10.095 1.00 44.09 267 ALA A N 1
ATOM 1954 C CA . ALA A 1 267 ? -26.636 -10.370 -9.955 1.00 44.09 267 ALA A CA 1
ATOM 1955 C C . ALA A 1 267 ? -27.442 -9.481 -10.928 1.00 44.09 267 ALA A C 1
ATOM 1957 O O . ALA A 1 267 ? -27.066 -8.325 -11.143 1.00 44.09 267 ALA A O 1
ATOM 1958 N N . PRO A 1 268 ? -28.534 -9.989 -11.529 1.00 38.12 268 PRO A N 1
ATOM 1959 C CA . PRO A 1 268 ? -29.342 -9.213 -12.462 1.00 38.12 268 PRO A CA 1
ATOM 1960 C C . PRO A 1 268 ? -29.961 -8.003 -11.754 1.00 38.12 268 PRO A C 1
ATOM 1962 O O . PRO A 1 268 ? -30.593 -8.143 -10.706 1.00 38.12 268 PRO A O 1
ATOM 1965 N N . ALA A 1 269 ? -29.781 -6.816 -12.336 1.00 44.53 269 ALA A N 1
ATOM 1966 C CA . ALA A 1 269 ? -30.424 -5.594 -11.873 1.00 44.53 269 ALA A CA 1
ATOM 1967 C C . ALA A 1 269 ? -31.949 -5.733 -12.012 1.00 44.53 269 ALA A C 1
ATOM 1969 O O . ALA A 1 269 ? -32.457 -6.019 -13.096 1.00 44.53 269 ALA A O 1
ATOM 1970 N N . THR A 1 270 ? -32.685 -5.554 -10.918 1.00 49.34 270 THR A N 1
ATOM 1971 C CA . THR A 1 270 ? -34.150 -5.523 -10.939 1.00 49.34 270 THR A CA 1
ATOM 1972 C C . THR A 1 270 ? -34.621 -4.134 -11.370 1.00 49.34 270 THR A C 1
ATOM 1974 O O . THR A 1 270 ? -34.240 -3.139 -10.762 1.00 49.34 270 THR A O 1
ATOM 1977 N N . GLU A 1 271 ? -35.471 -4.053 -12.399 1.00 58.22 271 GLU A N 1
ATOM 1978 C CA . GLU A 1 271 ? -36.020 -2.783 -12.917 1.00 58.22 271 GLU A CA 1
ATOM 1979 C C . GLU A 1 271 ? -36.971 -2.067 -11.936 1.00 58.22 271 GLU A C 1
ATOM 1981 O O . GLU A 1 271 ? -37.306 -0.902 -12.146 1.00 58.22 271 GLU A O 1
ATOM 1986 N N . GLN A 1 272 ? -37.401 -2.731 -10.854 1.00 78.44 272 GLN A N 1
ATOM 1987 C CA . GLN A 1 272 ? -38.208 -2.129 -9.789 1.00 78.44 272 GLN A CA 1
ATOM 1988 C C . GLN A 1 272 ? -37.463 -2.113 -8.445 1.00 78.44 272 GLN A C 1
ATOM 1990 O O . GLN A 1 272 ? -36.736 -3.066 -8.144 1.00 78.44 272 GLN A O 1
ATOM 1995 N N . PRO A 1 273 ? -37.637 -1.048 -7.632 1.00 86.19 273 PRO A N 1
ATOM 1996 C CA . PRO A 1 273 ? -37.041 -0.969 -6.305 1.00 86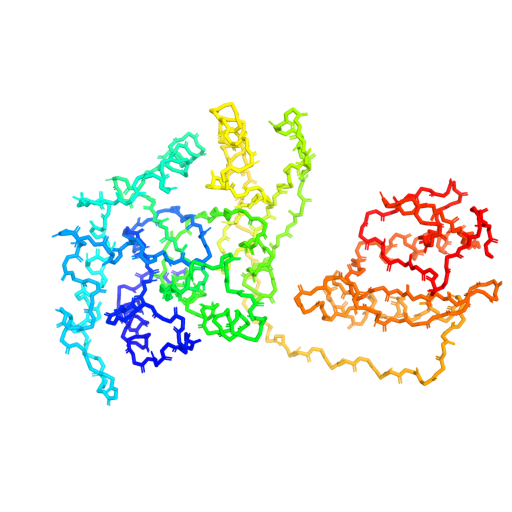.19 273 PRO A CA 1
ATOM 1997 C C . PRO A 1 273 ? -37.659 -2.019 -5.376 1.00 86.19 273 PRO A C 1
ATOM 1999 O O . PRO A 1 273 ? -38.871 -2.230 -5.370 1.00 86.19 273 PRO A O 1
ATOM 2002 N N . LEU A 1 274 ? -36.811 -2.658 -4.574 1.00 94.50 274 LEU A N 1
ATOM 2003 C CA . LEU A 1 274 ? -37.193 -3.717 -3.642 1.00 94.50 274 LEU A CA 1
ATOM 2004 C C . LEU A 1 274 ? -38.053 -3.160 -2.496 1.00 94.50 274 LEU A C 1
ATOM 2006 O O . LEU A 1 274 ? -37.836 -2.053 -2.021 1.00 94.50 274 LEU A O 1
ATOM 2010 N N . THR A 1 275 ? -38.982 -3.929 -1.950 1.00 95.50 275 THR A N 1
ATOM 2011 C CA . THR A 1 275 ? -39.542 -3.635 -0.620 1.00 95.50 275 THR A CA 1
ATOM 2012 C C . THR A 1 275 ? -38.499 -3.878 0.476 1.00 95.50 275 THR A C 1
ATOM 2014 O O . THR A 1 275 ? -37.506 -4.578 0.269 1.00 95.50 275 THR A O 1
ATOM 2017 N N . GLY A 1 276 ? -38.728 -3.359 1.688 1.00 93.06 276 GLY A N 1
ATOM 2018 C CA . GLY A 1 276 ? -37.844 -3.621 2.833 1.00 93.06 276 GLY A CA 1
ATOM 2019 C C . GLY A 1 276 ? -37.604 -5.116 3.102 1.00 93.06 276 GLY A C 1
ATOM 2020 O O . GLY A 1 276 ? -36.473 -5.523 3.356 1.00 93.06 276 GLY A O 1
ATOM 2021 N N . SER A 1 277 ? -38.636 -5.958 2.980 1.00 93.06 277 SER A N 1
ATOM 2022 C CA . SER A 1 277 ? -38.507 -7.417 3.119 1.00 93.06 277 SER A CA 1
ATOM 2023 C C . SER A 1 277 ? -37.748 -8.066 1.961 1.00 93.06 277 SER A C 1
ATOM 2025 O O . SER A 1 277 ? -36.952 -8.977 2.186 1.00 93.06 277 SER A O 1
ATOM 2027 N N . GLU A 1 278 ? -37.956 -7.596 0.729 1.00 94.81 278 GLU A N 1
ATOM 2028 C CA . GLU A 1 278 ? -37.233 -8.101 -0.444 1.00 94.81 278 GLU A CA 1
ATOM 2029 C C . GLU A 1 278 ? -35.757 -7.704 -0.405 1.00 94.81 278 GLU A C 1
ATOM 2031 O O . GLU A 1 278 ? -34.905 -8.510 -0.769 1.00 94.81 278 GLU A O 1
ATOM 2036 N N . LEU A 1 279 ? -35.433 -6.517 0.119 1.00 95.62 279 LEU A N 1
ATOM 2037 C CA . LEU A 1 279 ? -34.057 -6.099 0.375 1.00 95.62 279 LEU A CA 1
ATOM 2038 C C . LEU A 1 279 ? -33.364 -7.058 1.350 1.00 95.62 279 LEU A C 1
ATOM 2040 O O . LEU A 1 279 ? -32.266 -7.534 1.067 1.00 95.62 279 LEU A O 1
ATOM 2044 N N . VAL A 1 280 ? -34.006 -7.387 2.476 1.00 96.62 280 VAL A N 1
ATOM 2045 C CA . VAL A 1 280 ? -33.458 -8.342 3.456 1.00 96.62 280 VAL A CA 1
ATOM 2046 C C . VAL A 1 280 ? -33.260 -9.722 2.821 1.00 96.62 280 VAL A C 1
ATOM 2048 O O . VAL A 1 280 ? -32.199 -10.326 2.988 1.00 96.62 280 VAL A O 1
ATOM 2051 N N . ALA A 1 281 ? -34.237 -10.209 2.051 1.00 94.94 281 ALA A N 1
ATOM 2052 C CA . ALA A 1 281 ? -34.140 -11.491 1.356 1.00 94.94 281 ALA A CA 1
ATOM 2053 C C . ALA A 1 281 ? -33.004 -11.506 0.315 1.00 94.94 281 ALA A C 1
ATOM 2055 O O . ALA A 1 281 ? -32.245 -12.475 0.240 1.00 94.94 281 ALA A O 1
ATOM 2056 N N . HIS A 1 282 ? -32.842 -10.417 -0.441 1.00 94.31 282 HIS A N 1
ATOM 2057 C CA . HIS A 1 282 ? -31.765 -10.252 -1.415 1.00 94.31 282 HIS A CA 1
ATOM 2058 C C . HIS A 1 282 ? -30.390 -10.270 -0.733 1.00 94.31 282 HIS A C 1
ATOM 2060 O O . HIS A 1 282 ? -29.484 -10.989 -1.155 1.00 94.31 282 HIS A O 1
ATOM 2066 N N . LEU A 1 283 ? -30.248 -9.535 0.371 1.00 95.88 283 LEU A N 1
ATOM 2067 C CA . LEU A 1 283 ? -29.023 -9.496 1.166 1.00 95.88 283 LEU A CA 1
ATOM 2068 C C . LEU A 1 283 ? -28.699 -10.852 1.809 1.00 95.88 283 LEU A C 1
ATOM 2070 O O . LEU A 1 283 ? -27.537 -11.259 1.826 1.00 95.88 283 LEU A O 1
ATOM 2074 N N . HIS A 1 284 ? -29.710 -11.583 2.287 1.00 95.81 284 HIS A N 1
ATOM 2075 C CA . HIS A 1 284 ? -29.538 -12.949 2.779 1.00 95.81 284 HIS A CA 1
ATOM 2076 C C . HIS A 1 284 ? -29.009 -13.867 1.675 1.00 95.81 284 HIS A C 1
ATOM 2078 O O . HIS A 1 284 ? -28.009 -14.559 1.876 1.00 95.81 284 HIS A O 1
ATOM 2084 N N . HIS A 1 285 ? -29.636 -13.835 0.493 1.00 91.75 285 HIS A N 1
ATOM 2085 C CA . HIS A 1 285 ? -29.182 -14.617 -0.652 1.00 91.75 285 HIS A CA 1
ATOM 2086 C C . HIS A 1 285 ? -27.721 -14.300 -0.992 1.00 91.75 285 HIS A C 1
ATOM 2088 O O . HIS A 1 285 ? -26.907 -15.220 -1.036 1.00 91.75 285 HIS A O 1
ATOM 2094 N N . TRP A 1 286 ? -27.368 -13.017 -1.120 1.00 94.44 286 TRP A N 1
ATOM 2095 C CA . TRP A 1 286 ? -26.000 -12.572 -1.397 1.00 94.44 286 TRP A CA 1
ATOM 2096 C C . TRP A 1 286 ? -24.980 -13.082 -0.366 1.00 94.44 286 TRP A C 1
ATOM 2098 O O . TRP A 1 286 ? -23.921 -13.584 -0.748 1.00 94.44 286 TRP A O 1
ATOM 2108 N N . VAL A 1 287 ? -25.288 -13.036 0.939 1.00 91.38 287 VAL A N 1
ATOM 2109 C CA . VAL A 1 287 ? -24.392 -13.601 1.967 1.00 91.38 287 VAL A CA 1
ATOM 2110 C C . VAL A 1 287 ? -24.212 -15.107 1.768 1.00 91.38 287 VAL A C 1
ATOM 2112 O O . VAL A 1 287 ? -23.106 -15.613 1.950 1.00 91.38 287 VAL A O 1
ATOM 2115 N N . THR A 1 288 ? -25.263 -15.833 1.389 1.00 89.31 288 THR A N 1
ATOM 2116 C CA . THR A 1 288 ? -25.187 -17.290 1.201 1.00 89.31 288 THR A CA 1
ATOM 2117 C C . THR A 1 288 ? -24.538 -17.728 -0.114 1.00 89.31 288 THR A C 1
ATOM 2119 O O . THR A 1 288 ? -23.972 -18.817 -0.158 1.00 89.31 288 THR A O 1
ATOM 2122 N N . SER A 1 289 ? -24.596 -16.910 -1.171 1.00 83.12 289 SER A N 1
ATOM 2123 C CA . SER A 1 289 ? -24.143 -17.279 -2.522 1.00 83.12 289 SER A CA 1
ATOM 2124 C C . SER A 1 289 ? -22.824 -16.629 -2.953 1.00 83.12 289 SER A C 1
ATOM 2126 O O . SER A 1 289 ? -22.215 -17.078 -3.921 1.00 83.12 289 SER A O 1
ATOM 2128 N N . SER A 1 290 ? -22.350 -15.607 -2.238 1.00 87.00 290 SER A N 1
ATOM 2129 C CA . SER A 1 290 ? -21.106 -14.888 -2.533 1.00 87.00 290 SER A CA 1
ATOM 2130 C C . SER A 1 290 ? -20.194 -14.841 -1.313 1.00 87.00 290 SER A C 1
ATOM 2132 O O . SER A 1 290 ? -20.683 -14.796 -0.189 1.00 87.00 290 SER A O 1
ATOM 2134 N N . ASN A 1 291 ? -18.875 -14.780 -1.526 1.00 79.25 291 ASN A N 1
ATOM 2135 C CA . ASN A 1 291 ? -17.866 -14.487 -0.496 1.00 79.25 291 ASN A CA 1
ATOM 2136 C C . ASN A 1 291 ? -17.314 -13.053 -0.588 1.00 79.25 291 ASN A C 1
ATOM 2138 O O . ASN A 1 291 ? -16.352 -12.728 0.105 1.00 79.25 291 ASN A O 1
ATOM 2142 N N . SER A 1 292 ? -17.917 -12.195 -1.419 1.00 78.94 292 SER A N 1
ATOM 2143 C CA . SER A 1 292 ? -17.471 -10.811 -1.600 1.00 78.94 292 SER A CA 1
ATOM 2144 C C . SER A 1 292 ? -17.449 -10.040 -0.268 1.00 78.94 292 SER A C 1
ATOM 2146 O O . SER A 1 292 ? -18.396 -10.167 0.524 1.00 78.94 292 SER A O 1
ATOM 2148 N N . PRO A 1 293 ? -16.402 -9.233 -0.001 1.00 75.88 293 PRO A N 1
ATOM 2149 C CA . PRO A 1 293 ? -16.320 -8.414 1.207 1.00 75.88 293 PRO A CA 1
ATOM 2150 C C . PRO A 1 293 ? -17.328 -7.254 1.213 1.00 75.88 293 PRO A C 1
ATOM 2152 O O . PRO A 1 293 ? -17.722 -6.805 2.292 1.00 75.88 293 PRO A O 1
ATOM 2155 N N . THR A 1 294 ? -17.774 -6.800 0.038 1.00 88.44 294 THR A N 1
ATOM 2156 C CA . THR A 1 294 ? -18.741 -5.708 -0.155 1.00 88.44 294 THR A CA 1
ATOM 2157 C C . THR A 1 294 ? -19.866 -6.115 -1.104 1.00 88.44 294 THR A C 1
ATOM 2159 O O . THR A 1 294 ? -19.721 -7.055 -1.890 1.00 88.44 294 THR A O 1
ATOM 2162 N N . LEU A 1 295 ? -21.000 -5.421 -1.009 1.00 86.50 295 LEU A N 1
ATOM 2163 C CA . LEU A 1 295 ? -22.238 -5.760 -1.712 1.00 86.50 295 LEU A CA 1
ATOM 2164 C C . LEU A 1 295 ? -22.082 -5.818 -3.240 1.00 86.50 295 LEU A C 1
ATOM 2166 O O . LEU A 1 295 ? -22.633 -6.712 -3.878 1.00 86.50 295 LEU A O 1
ATOM 2170 N N . ALA A 1 296 ? -21.298 -4.903 -3.806 1.00 84.31 296 ALA A N 1
ATOM 2171 C CA . ALA A 1 296 ? -20.908 -4.905 -5.211 1.00 84.31 296 ALA A CA 1
ATOM 2172 C C . ALA A 1 296 ? -19.450 -4.440 -5.363 1.00 84.31 296 ALA A C 1
ATOM 2174 O O . ALA A 1 296 ? -18.804 -4.067 -4.375 1.00 84.31 296 ALA A O 1
ATOM 2175 N N . ASP A 1 297 ? -18.940 -4.471 -6.597 1.00 73.19 297 ASP A N 1
ATOM 2176 C CA . ASP A 1 297 ? -17.672 -3.824 -6.930 1.00 73.19 297 ASP A CA 1
ATOM 2177 C C . ASP A 1 297 ? -17.792 -2.318 -6.660 1.00 73.19 297 ASP A C 1
ATOM 2179 O O . ASP A 1 297 ? -18.699 -1.638 -7.141 1.00 73.19 297 ASP A O 1
ATOM 2183 N N . VAL A 1 298 ? -16.896 -1.817 -5.821 1.00 60.88 298 VAL A N 1
ATOM 2184 C CA . VAL A 1 298 ? -16.887 -0.441 -5.324 1.00 60.88 298 VAL A CA 1
ATOM 2185 C C . VAL A 1 298 ? -16.101 0.513 -6.218 1.00 60.88 298 VAL A C 1
ATOM 2187 O O . VAL A 1 298 ? -16.166 1.726 -6.002 1.00 60.88 298 VAL A O 1
ATOM 2190 N N . GLY A 1 299 ? -15.378 0.001 -7.222 1.00 57.03 299 GLY A N 1
ATOM 2191 C CA . GLY A 1 299 ? -14.523 0.815 -8.083 1.00 57.03 299 GLY A CA 1
ATOM 2192 C C . GLY A 1 299 ? -13.631 1.778 -7.282 1.00 57.03 299 GLY A C 1
ATOM 2193 O O . GLY A 1 299 ? -13.111 1.444 -6.219 1.00 57.03 299 GLY A O 1
ATOM 2194 N N . THR A 1 300 ? -13.468 3.008 -7.774 1.00 38.81 300 THR A N 1
ATOM 2195 C CA . THR A 1 300 ? -12.634 4.060 -7.155 1.00 38.81 300 THR A CA 1
ATOM 2196 C C . THR A 1 300 ? -13.340 4.888 -6.074 1.00 38.81 300 THR A C 1
ATOM 2198 O O . THR A 1 300 ? -12.672 5.627 -5.349 1.00 38.81 300 THR A O 1
ATOM 2201 N N . PHE A 1 301 ? -14.666 4.775 -5.933 1.00 42.94 301 PHE A N 1
ATOM 2202 C CA . PHE A 1 301 ? -15.462 5.552 -4.979 1.00 42.94 301 PHE A CA 1
ATOM 2203 C C . PHE A 1 301 ? -16.525 4.676 -4.302 1.00 42.94 301 PHE A C 1
ATOM 2205 O O . PHE A 1 301 ? -17.556 4.357 -4.893 1.00 42.94 301 PHE A O 1
ATOM 2212 N N . GLY A 1 302 ? -16.318 4.369 -3.017 1.00 56.69 302 GLY A N 1
ATOM 2213 C CA . GLY A 1 302 ? -17.386 3.872 -2.147 1.00 56.69 302 GLY A CA 1
ATOM 2214 C C . GLY A 1 302 ? -18.488 4.928 -2.049 1.00 56.69 302 GLY A C 1
ATOM 2215 O O . GLY A 1 302 ? -18.235 6.059 -1.626 1.00 56.69 302 GLY A O 1
ATOM 2216 N N . GLY A 1 303 ? -19.676 4.611 -2.558 1.00 68.38 303 GLY A N 1
ATOM 2217 C CA . GLY A 1 303 ? -20.758 5.587 -2.690 1.00 68.38 303 GLY A CA 1
ATOM 2218 C C . GLY A 1 303 ? -21.758 5.310 -3.809 1.00 68.38 303 GLY A C 1
ATOM 2219 O O . GLY A 1 303 ? -22.837 5.894 -3.793 1.00 68.38 303 GLY A O 1
ATOM 2220 N N . ALA A 1 304 ? -21.428 4.445 -4.772 1.00 84.19 304 ALA A N 1
ATOM 2221 C CA . ALA A 1 304 ? -22.374 4.057 -5.815 1.00 84.19 304 ALA A CA 1
ATOM 2222 C C . ALA A 1 304 ? -23.524 3.233 -5.218 1.00 84.19 304 ALA A C 1
ATOM 2224 O O . ALA A 1 304 ? -23.276 2.291 -4.466 1.00 84.19 304 ALA A O 1
ATOM 2225 N N . ALA A 1 305 ? -24.770 3.568 -5.560 1.00 89.44 305 ALA A N 1
ATOM 2226 C CA . ALA A 1 305 ? -25.930 2.763 -5.197 1.00 89.44 305 ALA A CA 1
ATOM 2227 C C . ALA A 1 305 ? -25.838 1.387 -5.878 1.00 89.44 305 ALA A C 1
ATOM 2229 O O . ALA A 1 305 ? -25.710 1.305 -7.097 1.00 89.44 305 ALA A O 1
ATOM 2230 N N . ALA A 1 306 ? -25.877 0.316 -5.085 1.00 89.62 306 ALA A N 1
ATOM 2231 C CA . ALA A 1 306 ? -25.882 -1.062 -5.577 1.00 89.62 306 ALA A CA 1
ATOM 2232 C C . ALA A 1 306 ? -27.287 -1.665 -5.569 1.00 89.62 306 ALA A C 1
ATOM 2234 O O . ALA A 1 306 ? -27.631 -2.430 -6.464 1.00 89.62 306 ALA A O 1
ATOM 2235 N N . LEU A 1 307 ? -28.100 -1.316 -4.569 1.00 93.94 307 LEU A N 1
ATOM 2236 C CA . LEU A 1 307 ? -29.492 -1.742 -4.463 1.00 93.94 307 LEU A CA 1
ATOM 2237 C C . LEU A 1 307 ? -30.380 -0.536 -4.181 1.00 93.94 307 LEU A C 1
ATOM 2239 O O . LEU A 1 307 ? -30.000 0.337 -3.403 1.00 93.94 307 LEU A O 1
ATOM 2243 N N . HIS A 1 308 ? -31.580 -0.538 -4.752 1.00 95.19 308 HIS A N 1
ATOM 2244 C CA . HIS A 1 308 ? -32.634 0.428 -4.456 1.00 95.19 308 HIS A CA 1
ATOM 2245 C C . HIS A 1 308 ? -33.809 -0.282 -3.792 1.00 95.19 308 HIS A C 1
ATOM 2247 O O . HIS A 1 308 ? -34.172 -1.395 -4.183 1.00 95.19 308 HIS A O 1
ATOM 2253 N N . ALA A 1 309 ? -34.405 0.366 -2.795 1.00 96.56 309 ALA A N 1
ATOM 2254 C CA . ALA A 1 309 ? -35.552 -0.153 -2.075 1.00 96.56 309 ALA A CA 1
ATOM 2255 C C . ALA A 1 309 ? -36.525 0.956 -1.646 1.00 96.56 309 ALA A C 1
ATOM 2257 O O . ALA A 1 309 ? -36.186 2.134 -1.634 1.00 96.56 309 ALA A O 1
ATOM 2258 N N . VAL A 1 310 ? -37.737 0.570 -1.258 1.00 97.06 310 VAL A N 1
ATOM 2259 C CA . VAL A 1 310 ? -38.731 1.425 -0.609 1.00 97.06 310 VAL A CA 1
ATOM 2260 C C . VAL A 1 310 ? -39.040 0.836 0.766 1.00 97.06 310 VAL A C 1
ATOM 2262 O O . VAL A 1 310 ? -39.542 -0.285 0.886 1.00 97.06 310 VAL A O 1
ATOM 2265 N N . ILE A 1 311 ? -38.738 1.599 1.816 1.00 95.94 311 ILE A N 1
ATOM 2266 C CA . ILE A 1 311 ? -38.935 1.211 3.218 1.00 95.94 311 ILE A CA 1
ATOM 2267 C C . ILE A 1 311 ? -39.867 2.235 3.857 1.00 95.94 311 ILE A C 1
ATOM 2269 O O . ILE A 1 311 ? -39.574 3.426 3.826 1.00 95.94 311 ILE A O 1
ATOM 2273 N N . GLY A 1 312 ? -41.014 1.803 4.387 1.00 93.19 312 GLY A N 1
ATOM 2274 C CA . GLY A 1 312 ? -41.970 2.740 4.996 1.00 93.19 312 GLY A CA 1
ATOM 2275 C C . GLY A 1 312 ? -42.564 3.764 4.022 1.00 93.19 312 GLY A C 1
ATOM 2276 O O . GLY A 1 312 ? -42.970 4.848 4.425 1.00 93.19 312 GLY A O 1
ATOM 2277 N N . GLY A 1 313 ? -42.549 3.470 2.717 1.00 94.25 313 GLY A N 1
ATOM 2278 C CA . GLY A 1 313 ? -42.902 4.436 1.670 1.00 94.25 313 GLY A CA 1
ATOM 2279 C C . GLY A 1 313 ? -41.792 5.437 1.322 1.00 94.25 313 GLY A C 1
ATOM 2280 O O . GLY A 1 313 ? -42.013 6.300 0.478 1.00 94.25 313 GLY A O 1
ATOM 2281 N N . VAL A 1 314 ? -40.602 5.319 1.921 1.00 96.56 314 VAL A N 1
ATOM 2282 C CA . VAL A 1 314 ? -39.446 6.180 1.644 1.00 96.56 314 VAL A CA 1
ATOM 2283 C C . VAL A 1 314 ? -38.453 5.457 0.727 1.00 96.56 314 VAL A C 1
ATOM 2285 O O . VAL A 1 314 ? -38.001 4.361 1.073 1.00 96.56 314 VAL A O 1
ATOM 2288 N N . PRO A 1 315 ? -38.094 6.045 -0.431 1.00 97.12 315 PRO A N 1
ATOM 2289 C CA . PRO A 1 315 ? -37.037 5.530 -1.295 1.00 97.12 315 PRO A CA 1
ATOM 2290 C C . PRO A 1 315 ? -35.668 5.586 -0.615 1.00 97.12 315 PRO A C 1
ATOM 2292 O O . PRO A 1 315 ? -35.265 6.614 -0.055 1.00 97.12 315 PRO A O 1
ATOM 2295 N N . VAL A 1 316 ? -34.955 4.469 -0.673 1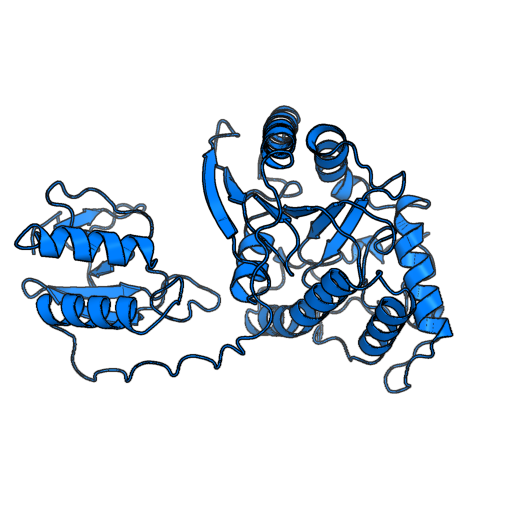.00 97.12 316 VAL A N 1
ATOM 2296 C CA . VAL A 1 316 ? -33.612 4.307 -0.129 1.00 97.12 316 VAL A CA 1
ATOM 2297 C C . VAL A 1 316 ? -32.719 3.580 -1.123 1.00 97.12 316 VAL A C 1
ATOM 2299 O O . VAL A 1 316 ? -33.181 2.788 -1.946 1.00 97.12 316 VAL A O 1
ATOM 2302 N N . HIS A 1 317 ? -31.417 3.774 -0.980 1.00 96.75 317 HIS A N 1
ATOM 2303 C CA . HIS A 1 317 ? -30.410 2.986 -1.666 1.00 96.75 317 HIS A CA 1
ATOM 2304 C C . HIS A 1 317 ? -29.362 2.462 -0.687 1.00 96.75 317 HIS A C 1
ATOM 2306 O O . HIS A 1 317 ? -29.000 3.119 0.293 1.00 96.75 317 HIS A O 1
ATOM 2312 N N . VAL A 1 318 ? -28.868 1.260 -0.970 1.00 96.00 318 VAL A N 1
ATOM 2313 C CA . VAL A 1 318 ? -27.733 0.644 -0.284 1.00 96.00 318 VAL A CA 1
ATOM 2314 C C . VAL A 1 318 ? -26.528 0.758 -1.198 1.00 96.00 318 VAL A C 1
ATOM 2316 O O . VAL A 1 318 ? -26.563 0.307 -2.345 1.00 96.00 318 VAL A O 1
ATOM 2319 N N . ASN A 1 319 ? -25.458 1.363 -0.700 1.00 94.38 319 ASN A N 1
ATOM 2320 C CA . ASN A 1 319 ? -24.250 1.551 -1.481 1.00 94.38 319 ASN A CA 1
ATOM 2321 C C . ASN A 1 319 ? -23.486 0.234 -1.665 1.00 94.38 319 ASN A C 1
ATOM 2323 O O . ASN A 1 319 ? -23.494 -0.639 -0.789 1.00 94.38 319 ASN A O 1
ATOM 2327 N N . ALA A 1 320 ? -22.751 0.146 -2.773 1.00 89.75 320 ALA A N 1
ATOM 2328 C CA . ALA A 1 320 ? -21.854 -0.949 -3.124 1.00 89.75 320 ALA A CA 1
ATOM 2329 C C . ALA A 1 320 ? -20.817 -1.252 -2.036 1.00 89.75 320 ALA A C 1
ATOM 2331 O O . ALA A 1 320 ? -20.478 -2.416 -1.844 1.00 89.75 320 ALA A O 1
ATOM 2332 N N . ASP A 1 321 ? -20.363 -0.235 -1.290 1.00 86.56 321 ASP A N 1
ATOM 2333 C CA . ASP A 1 321 ? -19.364 -0.345 -0.216 1.00 86.56 321 ASP A CA 1
ATOM 2334 C C . ASP A 1 321 ? -19.921 -0.865 1.110 1.00 86.56 321 ASP A C 1
ATOM 2336 O O . ASP A 1 321 ? -19.186 -0.967 2.096 1.00 86.56 321 ASP A O 1
ATOM 2340 N N . THR A 1 322 ? -21.198 -1.252 1.145 1.00 92.56 322 THR A N 1
ATOM 2341 C CA . THR A 1 322 ? -21.784 -1.928 2.304 1.00 92.56 322 THR A CA 1
ATOM 2342 C C . THR A 1 322 ? -21.062 -3.247 2.566 1.00 92.56 322 THR A C 1
ATOM 2344 O O . THR A 1 322 ? -21.014 -4.129 1.707 1.00 92.56 322 THR A O 1
ATOM 2347 N N . SER A 1 323 ? -20.487 -3.382 3.764 1.00 89.94 323 SER A N 1
ATOM 2348 C CA . SER A 1 323 ? -19.636 -4.516 4.116 1.00 89.94 323 SER A CA 1
ATOM 2349 C C . SER A 1 323 ? -20.445 -5.771 4.434 1.00 89.94 323 SER A C 1
ATOM 2351 O O . SER A 1 323 ? -21.534 -5.728 5.011 1.00 89.94 323 SER A O 1
ATOM 2353 N N . ARG A 1 324 ? -19.850 -6.933 4.165 1.00 91.69 324 ARG A N 1
ATOM 2354 C CA . ARG A 1 324 ? -20.407 -8.241 4.531 1.00 91.69 324 ARG A CA 1
ATOM 2355 C C . ARG A 1 324 ? -20.714 -8.363 6.022 1.00 91.69 324 ARG A C 1
ATOM 2357 O O . ARG A 1 324 ? -21.715 -8.971 6.393 1.00 91.69 324 ARG A O 1
ATOM 2364 N N . SER A 1 325 ? -19.867 -7.794 6.879 1.00 85.00 325 SER A N 1
ATOM 2365 C CA . SER A 1 325 ? -20.085 -7.772 8.329 1.00 85.00 325 SER A CA 1
ATOM 2366 C C . SER A 1 325 ? -21.321 -6.957 8.716 1.00 85.00 325 SER A C 1
ATOM 2368 O O . SER A 1 325 ? -22.106 -7.414 9.544 1.00 85.00 325 SER A O 1
ATOM 2370 N N . ALA A 1 326 ? -21.544 -5.807 8.076 1.00 93.62 326 ALA A N 1
ATOM 2371 C CA . ALA A 1 326 ? -22.725 -4.983 8.301 1.00 93.62 326 ALA A CA 1
ATOM 2372 C C . ALA A 1 326 ? -24.008 -5.676 7.824 1.00 93.62 326 ALA A C 1
ATOM 2374 O O . ALA A 1 326 ? -25.009 -5.667 8.538 1.00 93.62 326 ALA A O 1
ATOM 2375 N N . VAL A 1 327 ? -23.966 -6.344 6.665 1.00 96.62 327 VAL A N 1
ATOM 2376 C CA . VAL A 1 327 ? -25.099 -7.146 6.178 1.00 96.62 327 VAL A CA 1
ATOM 2377 C C . VAL A 1 327 ? -25.414 -8.292 7.141 1.00 96.62 327 VAL A C 1
ATOM 2379 O O . VAL A 1 327 ? -26.572 -8.499 7.487 1.00 96.62 327 VAL A O 1
ATOM 2382 N N . LYS A 1 328 ? -24.402 -9.013 7.641 1.00 93.19 328 LYS A N 1
ATOM 2383 C CA . LYS A 1 328 ? -24.610 -10.066 8.649 1.00 93.19 328 LYS A CA 1
ATOM 2384 C C . LYS A 1 328 ? -25.242 -9.528 9.936 1.00 93.19 328 LYS A C 1
ATOM 2386 O O . LYS A 1 328 ? -26.101 -10.201 10.496 1.00 93.19 328 LYS A O 1
ATOM 2391 N N . ALA A 1 329 ? -24.852 -8.333 10.382 1.00 93.06 329 ALA A N 1
ATOM 2392 C CA . ALA A 1 329 ? -25.464 -7.689 11.543 1.00 93.06 329 ALA A CA 1
ATOM 2393 C C . ALA A 1 329 ? -26.950 -7.369 11.304 1.00 93.06 329 ALA A C 1
ATOM 2395 O O . ALA A 1 329 ? -27.775 -7.646 12.168 1.00 93.06 329 ALA A O 1
ATOM 2396 N N . LEU A 1 330 ? -27.304 -6.873 10.114 1.00 96.75 330 LEU A N 1
ATOM 2397 C CA . LEU A 1 330 ? -28.701 -6.664 9.721 1.00 96.75 330 LEU A CA 1
ATOM 2398 C C . LEU A 1 330 ? -29.504 -7.967 9.718 1.00 96.75 330 LEU A C 1
ATOM 2400 O O . LEU A 1 330 ? -30.625 -7.998 10.219 1.00 96.75 330 LEU A O 1
ATOM 2404 N N . LEU A 1 331 ? -28.943 -9.047 9.170 1.00 96.50 331 LEU A N 1
ATOM 2405 C CA . LEU A 1 331 ? -29.622 -10.344 9.121 1.00 96.50 331 LEU A CA 1
ATOM 2406 C C . LEU A 1 331 ? -29.831 -10.930 10.521 1.00 96.50 331 LEU A C 1
ATOM 2408 O O . LEU A 1 331 ? -30.877 -11.518 10.782 1.00 96.50 331 LEU A O 1
ATOM 2412 N N . ALA A 1 332 ? -28.867 -10.741 11.425 1.00 93.25 332 ALA A N 1
ATOM 2413 C CA . ALA A 1 332 ? -29.004 -11.137 12.823 1.00 93.25 332 ALA A CA 1
ATOM 2414 C C . ALA A 1 332 ? -30.126 -10.353 13.525 1.00 93.25 332 ALA A C 1
ATOM 2416 O O . ALA A 1 332 ? -30.964 -10.962 14.187 1.00 93.25 332 ALA A O 1
ATOM 2417 N N . GLU A 1 333 ? -30.192 -9.034 13.321 1.00 93.44 333 GLU A N 1
ATOM 2418 C CA . GLU A 1 333 ? -31.262 -8.189 13.869 1.00 93.44 333 GLU A CA 1
ATOM 2419 C C . GLU A 1 333 ? -32.637 -8.594 13.312 1.00 93.44 333 GLU A C 1
ATOM 2421 O O . GLU A 1 333 ? -33.602 -8.757 14.056 1.00 93.44 333 GLU A O 1
ATOM 2426 N N . SER A 1 334 ? -32.718 -8.860 12.005 1.00 94.19 334 SER A N 1
ATOM 2427 C CA . SER A 1 334 ? -33.953 -9.312 11.355 1.00 94.19 334 SER A CA 1
ATOM 2428 C C . SER A 1 334 ? -34.407 -10.693 11.827 1.00 94.19 334 SER A C 1
ATOM 2430 O O . SER A 1 334 ? -35.598 -10.992 11.773 1.00 94.19 334 SER A O 1
ATOM 2432 N N . ALA A 1 335 ? -33.479 -11.558 12.238 1.00 91.69 335 ALA A N 1
ATOM 2433 C CA . ALA A 1 335 ? -33.810 -12.858 12.808 1.00 91.69 335 ALA A CA 1
ATOM 2434 C C . ALA A 1 335 ? -34.300 -12.740 14.262 1.00 91.69 335 ALA A C 1
ATOM 2436 O O . ALA A 1 335 ? -35.063 -13.591 14.717 1.00 91.69 335 ALA A O 1
ATOM 2437 N N . ALA A 1 336 ? -33.882 -11.693 14.983 1.00 89.19 336 ALA A N 1
ATOM 2438 C CA . ALA A 1 336 ? -34.304 -11.425 16.355 1.00 89.19 336 ALA A CA 1
ATOM 2439 C C . ALA A 1 336 ? -35.719 -10.821 16.445 1.00 89.19 336 ALA A C 1
ATOM 2441 O O . ALA A 1 336 ? -36.370 -10.944 17.483 1.00 89.19 336 ALA A O 1
ATOM 2442 N N . GLY A 1 337 ? -36.221 -10.198 15.373 1.00 90.31 337 GLY A N 1
ATOM 2443 C CA . GLY A 1 337 ? -37.570 -9.643 15.338 1.00 90.31 337 GLY A CA 1
ATOM 2444 C C . GLY A 1 337 ? -37.858 -8.778 14.113 1.00 90.31 337 GLY A C 1
ATOM 2445 O O . GLY A 1 337 ? -37.153 -8.806 13.109 1.00 90.31 337 GLY A O 1
ATOM 2446 N N . THR A 1 338 ? -38.935 -7.993 14.193 1.00 90.44 338 THR A N 1
ATOM 2447 C CA . THR A 1 338 ? -39.262 -7.013 13.146 1.00 90.44 338 THR A CA 1
ATOM 2448 C C . THR A 1 338 ? -38.237 -5.882 13.165 1.00 90.44 338 THR A C 1
ATOM 2450 O O . THR A 1 338 ? -38.082 -5.215 14.187 1.00 90.44 338 THR A O 1
ATOM 2453 N N . LEU A 1 339 ? -37.560 -5.657 12.035 1.00 92.62 339 LEU A N 1
ATOM 2454 C CA . LEU A 1 339 ? -36.606 -4.559 11.888 1.00 92.62 339 LEU A CA 1
ATOM 2455 C C . LEU A 1 339 ? -37.296 -3.207 12.082 1.00 92.62 339 LEU A C 1
ATOM 2457 O O . LEU A 1 339 ? -38.322 -2.929 11.460 1.00 92.62 339 LEU A O 1
ATOM 2461 N N . VAL A 1 340 ? -36.681 -2.348 12.892 1.00 94.38 340 VAL A N 1
ATOM 2462 C CA . VAL A 1 340 ? -37.076 -0.946 13.033 1.00 94.38 340 VAL A CA 1
ATOM 2463 C C . VAL A 1 340 ? -36.086 -0.101 12.251 1.00 94.38 340 VAL A C 1
ATOM 2465 O O . VAL A 1 340 ? -34.939 0.085 12.660 1.00 94.38 340 VAL A O 1
ATOM 2468 N N . TRP A 1 341 ? -36.537 0.418 11.116 1.00 96.38 341 TRP A N 1
ATOM 2469 C CA . TRP A 1 341 ? -35.727 1.274 10.267 1.00 96.38 341 TRP A CA 1
ATOM 2470 C C . TRP A 1 341 ? -35.804 2.718 10.751 1.00 96.38 341 TRP A C 1
ATOM 2472 O O . TRP A 1 341 ? -36.881 3.242 11.026 1.00 96.38 341 TRP A O 1
ATOM 2482 N N . ARG A 1 342 ? -34.657 3.384 10.867 1.00 96.94 342 ARG A N 1
ATOM 2483 C CA . ARG A 1 342 ? -34.570 4.784 11.297 1.00 96.94 342 ARG A CA 1
ATOM 2484 C C . ARG A 1 342 ? -33.746 5.596 10.323 1.00 96.94 342 ARG A C 1
ATOM 2486 O O . ARG A 1 342 ? -32.712 5.135 9.857 1.00 96.94 342 ARG A O 1
ATOM 2493 N N . VAL A 1 343 ? -34.158 6.834 10.083 1.00 97.19 343 VAL A N 1
ATOM 2494 C CA . VAL A 1 343 ? -33.359 7.825 9.362 1.00 97.19 343 VAL A CA 1
ATOM 2495 C C . VAL A 1 343 ? -32.738 8.784 10.367 1.00 97.19 343 VAL A C 1
ATOM 2497 O O . VAL A 1 343 ? -33.445 9.422 11.145 1.00 97.19 343 VAL A O 1
ATOM 2500 N N . VAL A 1 344 ? -31.413 8.895 10.348 1.00 95.81 344 VAL A N 1
ATOM 2501 C CA . VAL A 1 344 ? -30.616 9.737 11.248 1.00 95.81 344 VAL A CA 1
ATOM 2502 C C . VAL A 1 344 ? -29.723 10.701 10.463 1.00 95.81 344 VAL A C 1
ATOM 2504 O O . VAL A 1 344 ? -29.509 10.558 9.253 1.00 95.81 344 VAL A O 1
ATOM 2507 N N . ALA A 1 345 ? -29.189 11.710 11.155 1.00 94.31 345 ALA A N 1
ATOM 2508 C CA . ALA A 1 345 ? -28.194 12.614 10.589 1.00 94.31 345 ALA A CA 1
ATOM 2509 C C . ALA A 1 345 ? -26.908 11.855 10.230 1.00 94.31 345 ALA A C 1
ATOM 2511 O O . ALA A 1 345 ? -26.366 11.089 11.028 1.00 94.31 345 ALA A O 1
ATOM 2512 N N . ASN A 1 346 ? -26.405 12.075 9.018 1.00 91.38 346 ASN A N 1
ATOM 2513 C CA . ASN A 1 346 ? -25.090 11.604 8.612 1.00 91.38 346 ASN A CA 1
ATOM 2514 C C . ASN A 1 346 ? -23.978 12.489 9.211 1.00 91.38 346 ASN A C 1
ATOM 2516 O O . ASN A 1 346 ? -24.237 13.489 9.879 1.00 91.38 346 ASN A O 1
ATOM 2520 N N . THR A 1 347 ? -22.715 12.157 8.936 1.00 84.50 347 THR A N 1
ATOM 2521 C CA . THR A 1 347 ? -21.549 12.895 9.460 1.00 84.50 347 THR A CA 1
ATOM 2522 C C . THR A 1 347 ? -21.465 14.355 9.002 1.00 84.50 347 THR A C 1
ATOM 2524 O O . THR A 1 347 ? -20.735 15.136 9.601 1.00 84.50 347 THR A O 1
ATOM 2527 N N . LYS A 1 348 ? -22.213 14.738 7.961 1.00 87.06 348 LYS A N 1
ATOM 2528 C CA . LYS A 1 348 ? -22.342 16.111 7.454 1.00 87.06 348 LYS A CA 1
ATOM 2529 C C . LYS A 1 348 ? -23.610 16.813 7.969 1.00 87.06 348 LYS A C 1
ATOM 2531 O O . LYS A 1 348 ? -23.964 17.867 7.454 1.00 87.06 348 LYS A O 1
ATOM 2536 N N . GLY A 1 349 ? -24.327 16.223 8.929 1.00 91.19 349 GLY A N 1
ATOM 2537 C CA . GLY A 1 349 ? -25.553 16.777 9.516 1.00 91.19 349 GLY A CA 1
ATOM 2538 C C . GLY A 1 349 ? -26.818 16.607 8.667 1.00 91.19 349 GLY A C 1
ATOM 2539 O O . GLY A 1 349 ? -27.896 17.012 9.089 1.00 91.19 349 GLY A O 1
ATOM 2540 N N . LYS A 1 350 ? -26.723 15.987 7.487 1.00 95.75 350 LYS A N 1
ATOM 2541 C CA . LYS A 1 350 ? -27.865 15.755 6.593 1.00 95.75 350 LYS A CA 1
ATOM 2542 C C . LYS A 1 350 ? -28.638 14.521 7.066 1.00 95.75 350 LYS A C 1
ATOM 2544 O O . LYS A 1 350 ? -28.047 13.450 7.195 1.00 95.75 350 LYS A O 1
ATOM 2549 N N . VAL A 1 351 ? -29.937 14.656 7.337 1.00 96.94 351 VAL A N 1
ATOM 2550 C CA . VAL A 1 351 ? -30.793 13.557 7.823 1.00 96.94 351 VAL A CA 1
ATOM 2551 C C . VAL A 1 351 ? -31.189 12.657 6.660 1.00 96.94 351 VAL A C 1
ATOM 2553 O O . VAL A 1 351 ? -32.240 12.816 6.050 1.00 96.94 351 VAL A O 1
ATOM 2556 N N . ASN A 1 352 ? -30.292 11.749 6.298 1.00 97.75 352 ASN A N 1
ATOM 2557 C CA . ASN A 1 352 ? -30.523 10.810 5.208 1.00 97.75 352 ASN A CA 1
ATOM 2558 C C . ASN A 1 352 ? -29.885 9.438 5.434 1.00 97.75 352 ASN A C 1
ATOM 2560 O O . ASN A 1 352 ? -29.910 8.629 4.519 1.00 97.75 352 ASN A O 1
ATOM 2564 N N . LYS A 1 353 ? -29.266 9.162 6.589 1.00 96.69 353 LYS A N 1
ATOM 2565 C CA . LYS A 1 353 ? -28.639 7.858 6.844 1.00 96.69 353 LYS A CA 1
ATOM 2566 C C . LYS A 1 353 ? -29.673 6.899 7.418 1.00 96.69 353 LYS A C 1
ATOM 2568 O O . LYS A 1 353 ? -30.242 7.196 8.460 1.00 96.69 353 LYS A O 1
ATOM 2573 N N . VAL A 1 354 ? -29.862 5.750 6.784 1.00 97.38 354 VAL A N 1
ATOM 2574 C CA . VAL A 1 354 ? -30.808 4.722 7.225 1.00 97.38 354 VAL A CA 1
ATOM 2575 C C . VAL A 1 354 ? -30.082 3.688 8.086 1.00 97.38 354 VAL A C 1
ATOM 2577 O O . VAL A 1 354 ? -29.064 3.127 7.675 1.00 97.38 354 VAL A O 1
ATOM 2580 N N . THR A 1 355 ? -30.591 3.417 9.284 1.00 96.50 355 THR A N 1
ATOM 2581 C CA . THR A 1 355 ? -30.091 2.391 10.209 1.00 96.50 355 THR A CA 1
ATOM 2582 C C . THR A 1 355 ? -31.199 1.396 10.545 1.00 96.50 355 THR A C 1
ATOM 2584 O O . THR A 1 355 ? -32.380 1.698 10.393 1.00 96.50 355 THR A O 1
ATOM 2587 N N . PHE A 1 356 ? -30.811 0.195 10.969 1.00 95.06 356 PHE A N 1
ATOM 2588 C CA . PHE A 1 356 ? -31.726 -0.887 11.360 1.00 95.06 356 PHE A CA 1
ATOM 2589 C C . PHE A 1 356 ? -31.651 -1.209 12.863 1.00 95.06 356 PHE A C 1
ATOM 2591 O O . PHE A 1 356 ? -32.307 -2.131 13.333 1.00 95.06 356 PHE A O 1
ATOM 2598 N N . GLN A 1 357 ? -30.824 -0.471 13.611 1.00 88.06 357 GLN A N 1
ATOM 2599 C CA . GLN A 1 357 ? -30.681 -0.618 15.057 1.00 88.06 357 GLN A CA 1
ATOM 2600 C C . GLN A 1 357 ? -31.834 0.111 15.757 1.00 88.06 357 GLN A C 1
ATOM 2602 O O . GLN A 1 357 ? -32.107 1.279 15.458 1.00 88.06 357 GLN A O 1
ATOM 2607 N N . GLY A 1 358 ? -32.499 -0.554 16.706 1.00 79.50 358 GLY A N 1
ATOM 2608 C CA . GLY A 1 358 ? -33.696 -0.026 17.373 1.00 79.50 358 GLY A CA 1
ATOM 2609 C C . GLY A 1 358 ? -33.491 1.305 18.112 1.00 79.50 358 GLY A C 1
ATOM 2610 O O . GLY A 1 358 ? -34.434 2.094 18.226 1.00 79.50 358 GLY A O 1
ATOM 2611 N N . ASP A 1 359 ? -32.263 1.593 18.546 1.00 85.44 359 ASP A N 1
ATOM 2612 C CA . ASP A 1 359 ? -31.834 2.834 19.205 1.00 85.44 359 ASP A CA 1
ATOM 2613 C C . ASP A 1 359 ? -31.327 3.918 18.228 1.00 85.44 359 ASP A C 1
ATOM 2615 O O . ASP A 1 359 ? -31.030 5.041 18.635 1.00 85.44 359 ASP A O 1
ATOM 2619 N N . GLY A 1 360 ? -31.255 3.609 16.929 1.00 83.06 360 GLY A N 1
ATOM 2620 C CA . GLY A 1 360 ? -30.731 4.499 15.895 1.00 83.06 360 GLY A CA 1
ATOM 2621 C C . GLY A 1 360 ? -29.206 4.505 15.771 1.00 83.06 360 GLY A C 1
ATOM 2622 O O . GLY A 1 360 ? -28.678 5.309 14.999 1.00 83.06 360 GLY A O 1
ATOM 2623 N N . ALA A 1 361 ? -28.489 3.621 16.472 1.00 85.25 361 ALA A N 1
ATOM 2624 C CA . ALA A 1 361 ? -27.038 3.533 16.395 1.00 85.25 361 ALA A CA 1
ATOM 2625 C C . ALA A 1 361 ? -26.543 3.216 14.973 1.00 85.25 361 ALA A C 1
ATOM 2627 O O . ALA A 1 361 ? -27.150 2.480 14.189 1.00 85.25 361 ALA A O 1
ATOM 2628 N N . SER A 1 362 ? -25.383 3.778 14.628 1.00 86.81 362 SER A N 1
ATOM 2629 C CA . SER A 1 362 ? -24.715 3.484 13.362 1.00 86.81 362 SER A CA 1
ATOM 2630 C C . SER A 1 362 ? -24.021 2.127 13.437 1.00 86.81 362 SER A C 1
ATOM 2632 O O . SER A 1 362 ? -23.151 1.927 14.276 1.00 86.81 362 SER A O 1
ATOM 2634 N N . THR A 1 363 ? -24.296 1.244 12.479 1.00 89.88 363 THR A N 1
ATOM 2635 C CA . THR A 1 363 ? -23.500 0.025 12.274 1.00 89.88 363 THR A CA 1
ATOM 2636 C C . THR A 1 363 ? -22.286 0.335 11.379 1.00 89.88 363 THR A C 1
ATOM 2638 O O . THR A 1 363 ? -22.469 0.867 10.280 1.00 89.88 363 THR A O 1
ATOM 2641 N N . PRO A 1 364 ? -21.036 0.070 11.810 1.00 87.81 364 PRO A N 1
ATOM 2642 C CA . PRO A 1 364 ? -19.855 0.241 10.961 1.00 87.81 364 PRO A CA 1
ATOM 2643 C C . PRO A 1 364 ? -19.943 -0.595 9.678 1.00 87.81 364 PRO A C 1
ATOM 2645 O O . PRO A 1 364 ? -20.304 -1.766 9.729 1.00 87.81 364 PRO A O 1
ATOM 2648 N N . GLY A 1 365 ? -19.611 0.004 8.530 1.00 87.38 365 GLY A N 1
ATOM 2649 C CA . GLY A 1 365 ? -19.706 -0.655 7.220 1.00 87.38 365 GLY A CA 1
ATOM 2650 C C . GLY A 1 365 ? -21.120 -0.723 6.633 1.00 87.38 365 GLY A C 1
ATOM 2651 O O . GLY A 1 365 ? -21.290 -1.258 5.544 1.00 87.38 365 GLY A O 1
ATOM 2652 N N . TRP A 1 366 ? -22.132 -0.183 7.322 1.00 96.00 366 TRP A N 1
ATOM 2653 C CA . TRP A 1 366 ? -23.487 -0.044 6.789 1.00 96.00 366 TRP A CA 1
ATOM 2654 C C . TRP A 1 366 ? -23.670 1.316 6.106 1.00 96.00 366 TRP A C 1
ATOM 2656 O O . TRP A 1 366 ? -23.613 2.365 6.767 1.00 96.00 366 TRP A O 1
ATOM 2666 N N . TYR A 1 367 ? -23.922 1.288 4.797 1.00 95.56 367 TYR A N 1
ATOM 2667 C CA . TYR A 1 367 ? -24.068 2.469 3.949 1.00 95.56 367 TYR A CA 1
ATOM 2668 C C . TYR A 1 367 ? -25.410 2.426 3.215 1.00 95.56 367 TYR A C 1
ATOM 2670 O O . TYR A 1 367 ? -25.487 2.096 2.037 1.00 95.56 367 TYR A O 1
ATOM 2678 N N . CYS A 1 368 ? -26.481 2.746 3.939 1.00 97.12 368 CYS A N 1
ATOM 2679 C CA . CYS A 1 368 ? -27.823 2.893 3.385 1.00 97.12 368 CYS A CA 1
ATOM 2680 C C . CYS A 1 368 ? -28.313 4.322 3.604 1.00 97.12 368 CYS A C 1
ATOM 2682 O O . CYS A 1 368 ? -28.139 4.880 4.697 1.00 97.12 368 CYS A O 1
ATOM 2684 N N . TYR A 1 369 ? -28.905 4.915 2.572 1.00 97.44 369 TYR A N 1
ATOM 2685 C CA . TYR A 1 369 ? -29.329 6.305 2.586 1.00 97.44 369 TYR A CA 1
ATOM 2686 C C . TYR A 1 369 ? -30.689 6.484 1.928 1.00 97.44 369 TYR A C 1
ATOM 2688 O O . TYR A 1 369 ? -31.033 5.762 1.001 1.00 97.44 369 TYR A O 1
ATOM 2696 N N . THR A 1 370 ? -31.452 7.471 2.391 1.00 97.38 370 THR A N 1
ATOM 2697 C CA . THR A 1 370 ? -32.625 7.950 1.658 1.00 97.38 370 THR A CA 1
ATOM 2698 C C . THR A 1 370 ? -32.171 8.720 0.415 1.00 97.38 370 THR A C 1
ATOM 2700 O O . THR A 1 370 ? -31.152 9.425 0.455 1.00 97.38 370 THR A O 1
ATOM 2703 N N . ASP A 1 371 ? -32.926 8.603 -0.678 1.00 93.12 371 ASP A N 1
ATOM 2704 C CA . ASP A 1 371 ? -32.634 9.325 -1.927 1.00 93.12 371 ASP A CA 1
ATOM 2705 C C . ASP A 1 371 ? -32.735 10.841 -1.713 1.00 93.12 371 ASP A C 1
ATOM 2707 O O . ASP A 1 371 ? -31.860 11.611 -2.125 1.00 93.12 371 ASP A O 1
ATOM 2711 N N . GLU A 1 372 ? -33.752 11.257 -0.954 1.00 94.19 372 GLU A N 1
ATOM 2712 C CA . GLU A 1 372 ? -33.938 12.632 -0.508 1.00 94.19 372 GLU A CA 1
ATOM 2713 C C . GLU A 1 372 ? -33.801 12.773 1.012 1.00 94.19 372 GLU A C 1
ATOM 2715 O O . GLU A 1 372 ? -34.133 11.856 1.766 1.00 94.19 372 GLU A O 1
ATOM 2720 N N . PRO A 1 373 ? -33.304 13.913 1.512 1.00 95.06 373 PRO A N 1
ATOM 2721 C CA . PRO A 1 373 ? -33.043 14.107 2.932 1.00 95.06 373 PRO A CA 1
ATOM 2722 C C . PRO A 1 373 ? -34.343 14.461 3.647 1.00 95.06 373 PRO A C 1
ATOM 2724 O O . PRO A 1 373 ? -35.109 15.293 3.166 1.00 95.06 373 PRO A O 1
ATOM 2727 N N . LEU A 1 374 ? -34.559 13.892 4.827 1.00 94.56 374 LEU A N 1
ATOM 2728 C CA . LEU A 1 374 ? -35.717 14.225 5.646 1.00 94.56 374 LEU A CA 1
ATOM 2729 C C . LEU A 1 374 ? -35.484 15.525 6.436 1.00 94.56 374 LEU A C 1
ATOM 2731 O O . LEU A 1 374 ? -34.340 15.867 6.749 1.00 94.56 374 LEU A O 1
ATOM 2735 N N . PRO A 1 375 ? -36.551 16.261 6.798 1.00 94.44 375 PRO A N 1
ATOM 2736 C CA . PRO A 1 375 ? -36.421 17.473 7.605 1.00 94.44 375 PRO A CA 1
ATOM 2737 C C . PRO A 1 375 ? -36.000 17.175 9.052 1.00 94.44 375 PRO A C 1
ATOM 2739 O O . PRO A 1 375 ? -35.340 17.997 9.683 1.00 94.44 375 PRO A O 1
ATOM 2742 N N . VAL A 1 376 ? -36.373 16.005 9.580 1.00 95.06 376 VAL A N 1
ATOM 2743 C CA . VAL A 1 376 ? -36.057 15.545 10.939 1.00 95.06 376 VAL A CA 1
ATOM 2744 C C . VAL A 1 376 ? -35.857 14.025 10.955 1.00 95.06 376 VAL A C 1
ATOM 2746 O O . VAL A 1 376 ? -36.378 13.344 10.068 1.00 95.06 376 VAL A O 1
ATOM 2749 N N . PRO A 1 377 ? -35.114 13.470 11.934 1.00 96.12 377 PRO A N 1
ATOM 2750 C CA . PRO A 1 377 ? -34.999 12.024 12.105 1.00 96.12 377 PRO A CA 1
ATOM 2751 C C . PRO A 1 377 ? -36.369 11.350 12.241 1.00 96.12 377 PRO A C 1
ATOM 2753 O O . PRO A 1 377 ? -37.253 11.878 12.916 1.00 96.12 377 PRO A O 1
ATOM 2756 N N . ALA A 1 378 ? -36.538 10.181 11.623 1.00 96.12 378 ALA A N 1
ATOM 2757 C CA . ALA A 1 378 ? -37.821 9.481 11.552 1.00 96.12 378 ALA A CA 1
ATOM 2758 C C . ALA A 1 378 ? -37.649 7.959 11.662 1.00 96.12 378 ALA A C 1
ATOM 2760 O O . ALA A 1 378 ? -36.566 7.433 11.404 1.00 96.12 378 ALA A O 1
ATOM 2761 N N . ILE A 1 379 ? -38.719 7.264 12.049 1.00 96.06 379 ILE A N 1
ATOM 2762 C CA . ILE A 1 379 ? -38.855 5.807 11.905 1.00 96.06 379 ILE A CA 1
ATOM 2763 C C . ILE A 1 379 ? -39.586 5.563 10.581 1.00 96.06 379 ILE A C 1
ATOM 2765 O O . ILE A 1 379 ? -40.546 6.284 10.302 1.00 96.06 379 ILE A O 1
ATOM 2769 N N . LEU A 1 380 ? -39.107 4.605 9.785 1.00 92.44 380 LEU A N 1
ATOM 2770 C CA . LEU A 1 380 ? -39.719 4.201 8.515 1.00 92.44 380 LEU A CA 1
ATOM 2771 C C . LEU A 1 380 ? -40.660 3.012 8.705 1.00 92.44 380 LEU A C 1
ATOM 2773 O O . LEU A 1 380 ? -40.283 2.086 9.460 1.00 92.44 380 LEU A O 1
#

Radius of gyration: 23.44 Å; chains: 1; bounding box: 67×45×48 Å

pLDDT: mean 83.9, std 16.55, range [28.88, 98.56]

Organism: NCBI:txid988821

Foldseek 3Di:
DQDQQDPVLQLVLLQVQLQDDQLQVVFFDPQFGFQQWAAQQAQAQEEEEAAEDACVCVDDPDNVCLRGCVNLVHDHPDRRDSVSSVSSNVCNNCRLVPDHPCLQCVLVQLLCCLQPVDGRNVRNYMYGHLQRTYTVPHPVPPPDQVSSVSSNQVSNVSNLSSLSSHNHQEYEYAAQVSVVSCVLSVQWDKDFPDFACQDPDDGTKTWIWTDGNQHTYIYIHHHCNPPPSPNDPSSSNVSSVVSNVVSPPDDRDDDDPDDDDDDDDDDDDDPDAAEPVRVLVVLVVCLVPDPDQWQANQRPHFPDFPGWHAYPNFIKTWTRQQGSVNSVVLNVLVVVHPFWWKFQQDPVRFRWAIDRDPVPDDDPSTGMTTPDTDPHMDID

Sequence (380 aa):
MPATPSKDLLVAHVRALLDVEPPVGAYGVPDSVPIVAFGDAQHARVATVGINPSDAEFAGVQPPIALTASALGTSTGTPATVEQAERLLAVCSGYFQHHPYWKYFAPLEKVLQTGTGTSYSDGSACHLDVVPWATTPVWGQITEATTRKELLDAGAPVLASVLEATSLELVLLNGKQVVDQVQHAGLAQLDLVESKQIKPEGAPTKLYVGEIGGVRALGWSTNLQAPFAGVGAHFIEQLSTWVSNTSRGGARPLLPSGVGVAPASPAPATEQPLTGSELVAHLHHWVTSSNSPTLADVGTFGGAAALHAVIGGVPVHVNADTSRSAVKALLAESAAGTLVWRVVANTKGKVNKVTFQGDGASTPGWYCYTDEPLPVPAIL

Secondary structure (DSSP, 8-state):
-PPPP-HHHHHHHHHHHHTSPPTTGGGBPTTB---S-BS-TTT-SEEEEES--BGGGTSSS-S-TTSBHHHHT--TTSPPPHHHHHHHHHHHHHGGGS---HHHHHHHHHHHHHHTS--TTTTSEEEEESS-S-BSS-GGG---HHHHHHHHHHHHHHHHHHHHHS--SEEEEESHHHHHHHHHTTSEEEEEEEEE--SSSSSPEEEEEEEETTEEEEEESS-TT-TTS---HHHHHHHHHHHHHHHTS-----PPS----PPPPPPPPPSSPEEHHHHHHHHHHHHHH---SBSS--TT-TT-EEEEEEETTEEEEEETT-BHHHHHHHHHHHHHS----EEEE-TTS-EEEEE-STT-PPPTT--EEESS--SS-EE-